Protein AF-A0A9Y3VWA9-F1 (afdb_monomer_lite)

Radius of gyration: 36.9 Å; chains: 1; bounding box: 122×85×79 Å

Sequence (576 aa):
MFHDHAAMKVSTDVSSPRLVLPAAQGRPSAGGLLQARFTSGLPQLSDSPRPLLPPSRPSPAGVEAPRSLQWAGPGPSPFTLPSRTPEPSFRTVGVRRLGGPVPLKESITHGKGGLLMDTGLFAVRSFRVGWGPGWTLAHCGSRLSSPTSKQFEHQELTAKTDFSFLPKPARSKPLTESPYKVVVEQVVGLEPPRGKTIEEEEDEESQAVLQRPLEICLKHSIVEVPDSSACPAVRPQPGVAALHEYAEWIAELKDRRGDTEPLLGYWAEVWTLCEALWGRLGPSDQEAEVLSEYEQQLERRRSFSAWLSHGASHRVEEEVALARKGRHVDAVFSYLTGNRISEACRLAQKEGDHRLSLLLSQAVGSQYCRDLLALQLADWHRMQTDCYLPEERLRIFALLAGKPVWQSTDSLVNVCAELDWKRCVAVHLWFMLPPTASVADALARYEAAFQGLCEAGKYACAPLPPYLEAEQPDLEEASKRPLYDLCFHLLKLYSDRHYGLQQLLEPLAVTWERLDYRLSWHLWGVLQALHYTHLSAPRQGLLHASYAAQLESAGLWHMAVFILLHIPEHAYVHRA

Structure (mmCIF, N/CA/C/O backbone):
data_AF-A0A9Y3VWA9-F1
#
_entry.id   AF-A0A9Y3VWA9-F1
#
loop_
_atom_site.group_PDB
_atom_site.id
_atom_site.type_symbol
_atom_site.label_atom_id
_atom_site.label_alt_id
_atom_site.label_comp_id
_atom_site.label_asym_id
_atom_site.label_entity_id
_atom_site.label_seq_id
_atom_site.pdbx_PDB_ins_code
_atom_site.Cartn_x
_atom_site.Cartn_y
_atom_site.Cartn_z
_atom_site.occupancy
_atom_site.B_iso_or_equiv
_atom_site.auth_seq_id
_atom_site.auth_comp_id
_atom_site.auth_asym_id
_atom_site.auth_atom_id
_atom_site.pdbx_PDB_model_num
ATOM 1 N N . MET A 1 1 ? -27.238 43.644 18.264 1.00 34.62 1 MET A N 1
ATOM 2 C CA . MET A 1 1 ? -27.162 45.122 18.219 1.00 34.62 1 MET A CA 1
ATOM 3 C C . MET A 1 1 ? -25.969 45.502 17.350 1.00 34.62 1 MET A C 1
ATOM 5 O O . MET A 1 1 ? -25.067 44.685 17.232 1.00 34.62 1 MET A O 1
ATOM 9 N N . PHE A 1 2 ? -26.019 46.683 16.733 1.00 33.12 2 PHE A N 1
ATOM 10 C CA . PHE A 1 2 ? -24.980 47.344 15.917 1.00 33.12 2 PHE A CA 1
ATOM 11 C C . PHE A 1 2 ? -23.575 47.379 16.596 1.00 33.12 2 PHE A C 1
ATOM 13 O O . PHE A 1 2 ? -23.521 47.220 17.812 1.00 33.12 2 PHE A O 1
ATOM 20 N N . HIS A 1 3 ? -22.423 47.600 15.932 1.00 32.84 3 HIS A N 1
ATOM 21 C CA . HIS A 1 3 ? -22.142 48.193 14.605 1.00 32.84 3 HIS A CA 1
ATOM 22 C C . HIS A 1 3 ? -20.773 47.755 14.002 1.00 32.84 3 HIS A C 1
ATOM 24 O O . HIS A 1 3 ? -20.035 46.993 14.619 1.00 32.84 3 HIS A O 1
ATOM 30 N N . ASP A 1 4 ? -20.461 48.279 12.807 1.00 32.22 4 ASP A N 1
ATOM 31 C CA . ASP A 1 4 ? -19.327 47.967 11.913 1.00 32.22 4 ASP A CA 1
ATOM 32 C C . ASP A 1 4 ? -18.000 48.734 12.151 1.00 32.22 4 ASP A C 1
ATOM 34 O O . ASP A 1 4 ? -17.932 49.691 12.920 1.00 32.22 4 ASP A O 1
ATOM 38 N N . HIS A 1 5 ? -17.010 48.372 11.313 1.00 33.34 5 HIS A N 1
ATOM 39 C CA . HIS A 1 5 ? -15.774 49.087 10.932 1.00 33.34 5 HIS A CA 1
ATOM 40 C C . HIS A 1 5 ? -14.547 48.930 11.866 1.00 33.34 5 HIS A C 1
ATOM 42 O O . HIS A 1 5 ? -14.674 48.750 13.068 1.00 33.34 5 HIS A O 1
ATOM 48 N N . ALA A 1 6 ? -13.301 48.952 11.361 1.00 28.30 6 ALA A N 1
ATOM 49 C CA . ALA A 1 6 ? -12.827 49.475 10.071 1.00 28.30 6 ALA A CA 1
ATOM 50 C C . ALA A 1 6 ? -11.731 48.624 9.393 1.00 28.30 6 ALA A C 1
ATOM 52 O O . ALA A 1 6 ? -10.989 47.893 10.042 1.00 28.30 6 ALA A O 1
ATOM 53 N N . ALA A 1 7 ? -11.584 48.807 8.077 1.00 28.28 7 ALA A N 1
ATOM 54 C CA . ALA A 1 7 ? -10.409 48.386 7.316 1.00 28.28 7 ALA A CA 1
ATOM 55 C C . ALA A 1 7 ? -9.410 49.549 7.183 1.00 28.28 7 ALA A C 1
ATOM 57 O O . ALA A 1 7 ? -9.818 50.701 7.036 1.00 28.28 7 ALA A O 1
ATOM 58 N N . MET A 1 8 ? -8.109 49.251 7.143 1.00 26.16 8 MET A N 1
ATOM 59 C CA . MET A 1 8 ? -7.075 50.212 6.743 1.00 26.16 8 MET A CA 1
ATOM 60 C C . MET A 1 8 ? -6.001 49.523 5.891 1.00 26.16 8 MET A C 1
ATOM 62 O O . MET A 1 8 ? -5.825 48.307 5.960 1.00 26.16 8 MET A O 1
ATOM 66 N N . LYS A 1 9 ? -5.347 50.288 5.011 1.00 26.69 9 LYS A N 1
ATOM 67 C CA . LYS A 1 9 ? -4.629 49.785 3.829 1.00 26.69 9 LYS A CA 1
ATOM 68 C C . LYS A 1 9 ? -3.205 50.358 3.765 1.00 26.69 9 LYS A C 1
ATOM 70 O O . LYS A 1 9 ? -3.034 51.537 4.038 1.00 26.69 9 LYS A O 1
ATOM 75 N N . VAL A 1 10 ? -2.275 49.550 3.240 1.00 25.45 10 VAL A N 1
ATOM 76 C CA . VAL A 1 10 ? -0.993 49.941 2.603 1.00 25.45 10 VAL A CA 1
ATOM 77 C C . VAL A 1 10 ? 0.113 50.531 3.499 1.00 25.45 10 VAL A C 1
ATOM 79 O O . VAL A 1 10 ? 0.019 51.659 3.964 1.00 25.45 10 VAL A O 1
ATOM 82 N N . SER A 1 11 ? 1.254 49.832 3.561 1.00 24.91 11 SER A N 1
ATOM 83 C CA . SER A 1 11 ? 2.541 50.394 3.106 1.00 24.91 11 SER A CA 1
ATOM 84 C C . SER A 1 11 ? 3.565 49.287 2.828 1.00 24.91 11 SER A C 1
ATOM 86 O O . SER A 1 11 ? 3.708 48.351 3.611 1.00 24.91 11 SER A O 1
ATOM 88 N N . THR A 1 12 ? 4.274 49.404 1.710 1.00 25.14 12 THR A N 1
ATOM 89 C CA . THR A 1 12 ? 5.481 48.639 1.379 1.00 25.14 12 THR A CA 1
ATOM 90 C C . THR A 1 12 ? 6.711 49.376 1.895 1.00 25.14 12 THR A C 1
ATOM 92 O O . THR A 1 12 ? 6.840 50.553 1.571 1.00 25.14 12 THR A O 1
ATOM 95 N N . ASP A 1 13 ? 7.661 48.698 2.548 1.00 24.33 13 ASP A N 1
ATOM 96 C CA . ASP A 1 13 ? 9.076 48.993 2.277 1.00 24.33 13 ASP A CA 1
ATOM 97 C C . ASP A 1 13 ? 10.046 47.857 2.652 1.00 24.33 13 ASP A C 1
ATOM 99 O O . ASP A 1 13 ? 9.724 46.936 3.404 1.00 24.33 13 ASP A O 1
ATOM 103 N N . VAL A 1 14 ? 11.240 47.929 2.067 1.00 25.67 14 VAL A N 1
ATOM 104 C CA . VAL A 1 14 ? 12.332 46.949 2.114 1.00 25.67 14 VAL A CA 1
ATOM 105 C C . VAL A 1 14 ? 13.269 47.214 3.299 1.00 25.67 14 VAL A C 1
ATOM 107 O O . VAL A 1 14 ? 13.649 48.361 3.508 1.00 25.67 14 VAL A O 1
ATOM 110 N N . SER A 1 15 ? 13.754 46.168 3.995 1.00 25.08 15 SER A N 1
ATOM 111 C CA . SER A 1 15 ? 15.142 46.087 4.524 1.00 25.08 15 SER A CA 1
ATOM 112 C C . SER A 1 15 ? 15.456 44.781 5.269 1.00 25.08 15 SER A C 1
ATOM 114 O O . SER A 1 15 ? 14.723 44.362 6.160 1.00 25.08 15 SER A O 1
ATOM 116 N N . SER A 1 16 ? 16.605 44.169 4.963 1.00 26.25 16 SER A N 1
ATOM 117 C CA . SER A 1 16 ? 17.166 43.022 5.699 1.00 26.25 16 SER A CA 1
ATOM 118 C C . SER A 1 16 ? 18.069 43.474 6.861 1.00 26.25 16 SER A C 1
ATOM 120 O O . SER A 1 16 ? 18.877 44.383 6.660 1.00 26.25 16 SER A O 1
ATOM 122 N N . PRO A 1 17 ? 18.069 42.801 8.028 1.00 27.58 17 PRO A N 1
ATOM 123 C CA . PRO A 1 17 ? 19.084 43.011 9.055 1.00 27.58 17 PRO A CA 1
ATOM 124 C C . PRO A 1 17 ? 20.249 42.013 8.923 1.00 27.58 17 PRO A C 1
ATOM 126 O O . PRO A 1 17 ? 20.073 40.798 9.003 1.00 27.58 17 PRO A O 1
ATOM 129 N N . ARG A 1 18 ? 21.475 42.533 8.785 1.00 23.66 18 ARG A N 1
ATOM 130 C CA . ARG A 1 18 ? 22.708 41.777 9.072 1.00 23.66 18 ARG A CA 1
ATOM 131 C C . ARG A 1 18 ? 22.900 41.707 10.588 1.00 23.66 18 ARG A C 1
ATOM 133 O O . ARG A 1 18 ? 22.859 42.747 11.239 1.00 23.66 18 ARG A O 1
ATOM 140 N N . LEU A 1 19 ? 23.197 40.528 11.132 1.00 26.59 19 LEU A N 1
ATOM 141 C CA . LEU A 1 19 ? 23.638 40.377 12.522 1.00 26.59 19 LEU A CA 1
ATOM 142 C C . LEU A 1 19 ? 25.164 40.247 12.590 1.00 26.59 19 LEU A C 1
ATOM 144 O O . LEU A 1 19 ? 25.765 39.411 11.919 1.00 26.59 19 LEU A O 1
ATOM 148 N N . VAL A 1 20 ? 25.778 41.116 13.393 1.00 24.52 20 VAL A N 1
ATOM 149 C CA . VAL A 1 20 ? 27.226 41.196 13.628 1.00 24.52 20 VAL A CA 1
ATOM 150 C C . VAL A 1 20 ? 27.553 40.538 14.969 1.00 24.52 20 VAL A C 1
ATOM 152 O O . VAL A 1 20 ? 26.869 40.769 15.964 1.00 24.52 20 VAL A O 1
ATOM 155 N N . LEU A 1 21 ? 28.610 39.724 14.992 1.00 24.03 21 LEU A N 1
ATOM 156 C CA . LEU A 1 21 ? 29.125 39.059 16.192 1.00 24.03 21 LEU A CA 1
ATOM 157 C C . LEU A 1 21 ? 29.886 40.042 17.103 1.00 24.03 21 LEU A C 1
ATOM 159 O O . LEU A 1 21 ? 30.725 40.791 16.597 1.00 24.03 21 LEU A O 1
ATOM 163 N N . PRO A 1 22 ? 29.715 39.980 18.436 1.00 24.62 22 PRO A N 1
ATOM 164 C CA . PRO A 1 22 ? 30.672 40.531 19.385 1.00 24.62 22 PRO A CA 1
ATOM 165 C C . PRO A 1 22 ? 31.725 39.479 19.778 1.00 24.62 22 PRO A C 1
ATOM 167 O O . PRO A 1 22 ? 31.405 38.319 20.033 1.00 24.62 22 PRO A O 1
ATOM 170 N N . ALA A 1 23 ? 32.989 39.896 19.876 1.00 22.39 23 ALA A N 1
ATOM 171 C CA . ALA A 1 23 ? 34.096 39.061 20.336 1.00 22.39 23 ALA A CA 1
ATOM 172 C C . ALA A 1 23 ? 34.919 39.780 21.416 1.00 22.39 23 ALA A C 1
ATOM 174 O O . ALA A 1 23 ? 35.359 40.903 21.187 1.00 22.39 23 ALA A O 1
ATOM 175 N N . ALA A 1 24 ? 35.185 39.107 22.543 1.00 25.58 24 ALA A N 1
ATOM 176 C CA . ALA A 1 24 ? 36.355 39.317 23.411 1.00 25.58 24 ALA A CA 1
ATOM 177 C C . ALA A 1 24 ? 36.466 38.146 24.420 1.00 25.58 24 ALA A C 1
ATOM 179 O O . ALA A 1 24 ? 35.529 37.888 25.161 1.00 25.58 24 ALA A O 1
ATOM 180 N N . GLN A 1 25 ? 37.494 37.294 24.307 1.00 25.58 25 GLN A N 1
ATOM 181 C CA . GLN A 1 25 ? 38.676 37.231 25.199 1.00 25.58 25 GLN A CA 1
ATOM 182 C C . GLN A 1 25 ? 38.424 36.599 26.598 1.00 25.58 25 GLN A C 1
ATOM 184 O O . GLN A 1 25 ? 37.666 37.141 27.385 1.00 25.58 25 GLN A O 1
ATOM 189 N N . GLY A 1 26 ? 39.093 35.506 27.005 1.00 23.95 26 GLY A N 1
ATOM 190 C CA . GLY A 1 26 ? 39.967 34.604 26.238 1.00 23.95 26 GLY A CA 1
ATOM 191 C C . GLY A 1 26 ? 40.875 33.680 27.079 1.00 23.95 26 GLY A C 1
ATOM 192 O O . GLY A 1 26 ? 40.828 33.683 28.303 1.00 23.95 26 GLY A O 1
ATOM 193 N N . ARG A 1 27 ? 41.788 33.005 26.356 1.00 25.78 27 ARG A N 1
ATOM 194 C CA . ARG A 1 27 ? 42.985 32.231 26.780 1.00 25.78 27 ARG A CA 1
ATOM 195 C C . ARG A 1 27 ? 42.825 30.754 27.225 1.00 25.78 27 ARG A C 1
ATOM 197 O O . ARG A 1 27 ? 41.743 30.360 27.639 1.00 25.78 27 ARG A O 1
ATOM 204 N N . PRO A 1 28 ? 43.867 29.910 26.993 1.00 34.16 28 PRO A N 1
ATOM 205 C CA . PRO A 1 28 ? 43.633 28.563 26.450 1.00 34.16 28 PRO A CA 1
ATOM 206 C C . PRO A 1 28 ? 44.409 27.410 27.130 1.00 34.16 28 PRO A C 1
ATOM 208 O O . PRO A 1 28 ? 45.320 27.626 27.924 1.00 34.16 28 PRO A O 1
ATOM 211 N N . SER A 1 29 ? 44.128 26.176 26.700 1.00 26.73 29 SER A N 1
ATOM 212 C CA . SER A 1 29 ? 45.038 25.022 26.802 1.00 26.73 29 SER A CA 1
ATOM 213 C C . SER A 1 29 ? 44.899 24.144 25.548 1.00 26.73 29 SER A C 1
ATOM 215 O O . SER A 1 29 ? 43.872 24.218 24.872 1.00 26.73 29 SER A O 1
ATOM 217 N N . ALA A 1 30 ? 45.934 23.381 25.181 1.00 26.59 30 ALA A N 1
ATOM 218 C CA . ALA A 1 30 ? 46.075 22.794 23.843 1.00 26.59 30 ALA A CA 1
ATOM 219 C C . ALA A 1 30 ? 46.581 21.339 23.835 1.00 26.59 30 ALA A C 1
ATOM 221 O O . ALA A 1 30 ? 47.379 20.941 24.679 1.00 26.59 30 ALA A O 1
ATOM 222 N N . GLY A 1 31 ? 46.175 20.591 22.802 1.00 27.53 31 GLY A N 1
ATOM 223 C CA . GLY A 1 31 ? 46.685 19.263 22.437 1.00 27.53 31 GLY A CA 1
ATOM 224 C C . GLY A 1 31 ? 45.624 18.447 21.678 1.00 27.53 31 GLY A C 1
ATOM 225 O O . GLY A 1 31 ? 44.486 18.383 22.120 1.00 27.53 31 GLY A O 1
ATOM 226 N N . GLY A 1 32 ? 45.892 17.824 20.529 1.00 27.45 32 GLY A N 1
ATOM 227 C CA . GLY A 1 32 ? 47.083 17.896 19.680 1.00 27.45 32 GLY A CA 1
ATOM 228 C C . GLY A 1 32 ? 46.906 17.031 18.421 1.00 27.45 32 GLY A C 1
ATOM 229 O O . GLY A 1 32 ? 46.742 15.821 18.526 1.00 27.45 32 GLY A O 1
ATOM 230 N N . LEU A 1 33 ? 46.947 17.646 17.235 1.00 27.02 33 LEU A N 1
ATOM 231 C CA . LEU A 1 33 ? 46.979 16.969 15.929 1.00 27.02 33 LEU A CA 1
ATOM 232 C C . LEU A 1 33 ? 48.414 17.003 15.387 1.00 27.02 33 LEU A C 1
ATOM 234 O O . LEU A 1 33 ? 49.050 18.055 15.429 1.00 27.02 33 LEU A O 1
ATOM 238 N N . LEU A 1 34 ? 48.919 15.885 14.854 1.00 28.20 34 LEU A N 1
ATOM 239 C CA . LEU A 1 34 ? 50.282 15.799 14.315 1.00 28.20 34 LEU A CA 1
ATOM 240 C C . LEU A 1 34 ? 50.311 15.653 12.784 1.00 28.20 34 LEU A C 1
ATOM 242 O O . LEU A 1 34 ? 50.067 14.581 12.235 1.00 28.20 34 LEU A O 1
ATOM 246 N N . GLN A 1 35 ? 50.724 16.733 12.117 1.00 28.72 35 GLN A N 1
ATOM 247 C CA . GLN A 1 35 ? 51.382 16.724 10.806 1.00 28.72 35 GLN A CA 1
ATOM 248 C C . GLN A 1 35 ? 52.622 17.635 10.857 1.00 28.72 35 GLN A C 1
ATOM 250 O O . GLN A 1 35 ? 52.491 18.810 11.179 1.00 28.72 35 GLN A O 1
ATOM 255 N N . ALA A 1 36 ? 53.797 17.102 10.504 1.00 24.64 36 ALA A N 1
ATOM 256 C CA . ALA A 1 36 ? 55.050 17.790 10.117 1.00 24.64 36 ALA A CA 1
ATOM 257 C C . ALA A 1 36 ? 56.081 16.672 9.808 1.00 24.64 36 ALA A C 1
ATOM 259 O O . ALA A 1 36 ? 56.103 15.688 10.538 1.00 24.64 36 ALA A O 1
ATOM 260 N N . ARG A 1 37 ? 56.895 16.605 8.739 1.00 28.58 37 ARG A N 1
ATOM 261 C CA . ARG A 1 37 ? 57.695 17.580 7.956 1.00 28.58 37 ARG A CA 1
ATOM 262 C C . ARG A 1 37 ? 58.722 18.370 8.776 1.00 28.58 37 ARG A C 1
ATOM 264 O O . ARG A 1 37 ? 58.363 19.349 9.409 1.00 28.58 37 ARG A O 1
ATOM 271 N N . PHE A 1 38 ? 60.004 18.012 8.643 1.00 25.97 38 PHE A N 1
ATOM 272 C CA . PHE A 1 38 ? 61.148 18.820 9.092 1.00 25.97 38 PHE A CA 1
ATOM 273 C C . PHE A 1 38 ? 62.361 18.691 8.160 1.00 25.97 38 PHE A C 1
ATOM 275 O O . PHE A 1 38 ? 62.540 17.674 7.490 1.00 25.97 38 PHE A O 1
ATOM 282 N N . THR A 1 39 ? 63.201 19.730 8.154 1.00 25.73 39 THR A N 1
ATOM 283 C CA . THR A 1 39 ? 64.470 19.832 7.413 1.00 25.73 39 THR A CA 1
ATOM 284 C C . THR A 1 39 ? 65.522 20.610 8.216 1.00 25.73 39 THR A C 1
ATOM 286 O O . THR A 1 39 ? 65.172 21.572 8.893 1.00 25.73 39 THR A O 1
ATOM 289 N N . SER A 1 40 ? 66.803 20.285 7.982 1.00 28.22 40 SER A N 1
ATOM 290 C CA . SER A 1 40 ? 68.038 21.049 8.294 1.00 28.22 40 SER A CA 1
ATOM 291 C C . SER A 1 40 ? 68.607 21.042 9.732 1.00 28.22 40 SER A C 1
ATOM 293 O O . SER A 1 40 ? 67.871 21.142 10.707 1.00 28.22 40 SER A O 1
ATOM 295 N N . GLY A 1 41 ? 69.948 20.957 9.829 1.00 24.78 41 GLY A N 1
ATOM 296 C CA . GLY A 1 41 ? 70.747 21.104 11.062 1.00 24.78 41 GLY A CA 1
ATOM 297 C C . GLY A 1 41 ? 72.069 20.301 11.063 1.00 24.78 41 GLY A C 1
ATOM 298 O O . GLY A 1 41 ? 72.040 19.077 11.089 1.00 24.78 41 GLY A O 1
ATOM 299 N N . LEU A 1 42 ? 73.221 20.987 11.048 1.00 27.86 42 LEU A N 1
ATOM 300 C CA . LEU A 1 42 ? 74.611 20.482 11.235 1.00 27.86 42 LEU A CA 1
ATOM 301 C C . LEU A 1 42 ? 75.153 21.046 12.584 1.00 27.86 42 LEU A C 1
ATOM 303 O O . LEU A 1 42 ? 74.536 22.018 13.033 1.00 27.86 42 LEU A O 1
ATOM 307 N N . PRO A 1 43 ? 76.240 20.541 13.247 1.00 34.78 43 PRO A N 1
ATOM 308 C CA . PRO A 1 43 ? 77.605 20.480 12.667 1.00 34.78 43 PRO A CA 1
ATOM 309 C C . PRO A 1 43 ? 78.636 19.419 13.194 1.00 34.78 43 PRO A C 1
ATOM 311 O O . PRO A 1 43 ? 78.422 18.745 14.191 1.00 34.78 43 PRO A O 1
ATOM 314 N N . GLN A 1 44 ? 79.797 19.363 12.505 1.00 25.95 44 GLN A N 1
ATOM 315 C CA . GLN A 1 44 ? 81.196 19.135 12.979 1.00 25.95 44 GLN A CA 1
ATOM 316 C C . GLN A 1 44 ? 81.616 17.932 13.879 1.00 25.95 44 GLN A C 1
ATOM 318 O O . GLN A 1 44 ? 81.324 17.932 15.069 1.00 25.95 44 GLN A O 1
ATOM 323 N N . LEU A 1 45 ? 82.518 17.051 13.382 1.00 27.95 45 LEU A N 1
ATOM 324 C CA . LEU A 1 45 ? 83.982 17.003 13.698 1.00 27.95 45 LEU A CA 1
ATOM 325 C C . LEU A 1 45 ? 84.736 15.816 13.017 1.00 27.95 45 LEU A C 1
ATOM 327 O O . LEU A 1 45 ? 84.111 14.955 12.404 1.00 27.95 45 LEU A O 1
ATOM 331 N N . SER A 1 46 ? 86.080 15.844 13.079 1.00 25.58 46 SER A N 1
ATOM 332 C CA . SER A 1 46 ? 87.102 14.937 12.483 1.00 25.58 46 SER A CA 1
ATOM 333 C C . SER A 1 46 ? 87.035 13.463 12.984 1.00 25.58 46 SER A C 1
ATOM 335 O O . SER A 1 46 ? 86.304 13.187 13.927 1.00 25.58 46 SER A O 1
ATOM 337 N N . ASP A 1 47 ? 87.743 12.445 12.455 1.00 25.33 47 ASP A N 1
ATOM 338 C CA . ASP A 1 47 ? 89.082 12.424 11.821 1.00 25.33 47 ASP A CA 1
ATOM 339 C C . ASP A 1 47 ? 89.350 11.198 10.883 1.00 25.33 47 ASP A C 1
ATOM 341 O O . ASP A 1 47 ? 88.469 10.389 10.599 1.00 25.33 47 ASP A O 1
ATOM 345 N N . SER A 1 48 ? 90.584 11.117 10.373 1.00 26.28 48 SER A N 1
ATOM 346 C CA . SER A 1 48 ? 91.177 10.284 9.297 1.00 26.28 48 SER A CA 1
ATOM 347 C C . SER A 1 48 ? 91.601 8.852 9.749 1.00 26.28 48 SER A C 1
ATOM 349 O O . SER A 1 48 ? 91.396 8.541 10.921 1.00 26.28 48 SER A O 1
ATOM 351 N N . PRO A 1 49 ? 92.281 7.976 8.943 1.00 33.47 49 PRO A N 1
ATOM 352 C CA . PRO A 1 49 ? 92.608 7.978 7.499 1.00 33.47 49 PRO A CA 1
ATOM 353 C C . PRO A 1 49 ? 92.333 6.631 6.738 1.00 33.47 49 PRO A C 1
ATOM 355 O O . PRO A 1 49 ? 91.829 5.657 7.287 1.00 33.47 49 PRO A O 1
ATOM 358 N N . ARG A 1 50 ? 92.703 6.564 5.440 1.00 30.45 50 ARG A N 1
ATOM 359 C CA . ARG A 1 50 ? 92.665 5.365 4.548 1.00 30.45 50 ARG A CA 1
ATOM 360 C C . ARG A 1 50 ? 93.896 4.441 4.696 1.00 30.45 50 ARG A C 1
ATOM 362 O O . ARG A 1 50 ? 94.943 4.915 5.129 1.00 30.45 50 ARG A O 1
ATOM 369 N N . PRO A 1 51 ? 93.827 3.187 4.196 1.00 32.28 51 PRO A N 1
ATOM 370 C CA . PRO A 1 51 ? 94.679 2.775 3.048 1.00 32.28 51 PRO A CA 1
ATOM 371 C C . PRO A 1 51 ? 93.900 1.975 1.963 1.00 32.28 51 PRO A C 1
ATOM 373 O O . PRO A 1 51 ? 93.036 1.175 2.290 1.00 32.28 51 PRO A O 1
ATOM 376 N N . LEU A 1 52 ? 94.003 2.297 0.662 1.00 27.64 52 LEU A N 1
ATOM 377 C CA . LEU A 1 52 ? 94.920 1.776 -0.390 1.00 27.64 52 LEU A CA 1
ATOM 378 C C . LEU A 1 52 ? 94.252 0.752 -1.350 1.00 27.64 52 LEU A C 1
ATOM 380 O O . LEU A 1 52 ? 93.696 -0.253 -0.926 1.00 27.64 52 LEU A O 1
ATOM 384 N N . LEU A 1 53 ? 94.332 1.032 -2.661 1.00 35.09 53 LEU A N 1
ATOM 385 C CA . LEU A 1 53 ? 93.977 0.142 -3.792 1.00 35.09 53 LEU A CA 1
ATOM 386 C C . LEU A 1 53 ? 95.202 -0.705 -4.209 1.00 35.09 53 LEU A C 1
ATOM 388 O O . LEU A 1 53 ? 96.316 -0.359 -3.810 1.00 35.09 53 LEU A O 1
ATOM 392 N N . PRO A 1 54 ? 95.040 -1.771 -5.027 1.00 38.97 54 PRO A N 1
ATOM 393 C CA . PRO A 1 54 ? 95.377 -1.644 -6.463 1.00 38.97 54 PRO A CA 1
ATOM 394 C C . PRO A 1 54 ? 94.401 -2.482 -7.372 1.00 38.97 54 PRO A C 1
ATOM 396 O O . PRO A 1 54 ? 93.252 -2.641 -6.962 1.00 38.97 54 PRO A O 1
ATOM 399 N N . PRO A 1 55 ? 94.676 -2.865 -8.650 1.00 41.91 55 PRO A N 1
ATOM 400 C CA . PRO A 1 55 ? 93.994 -2.163 -9.747 1.00 41.91 55 PRO A CA 1
ATOM 401 C C . PRO A 1 55 ? 93.378 -3.023 -10.892 1.00 41.91 55 PRO A C 1
ATOM 403 O O . PRO A 1 55 ? 93.661 -4.202 -11.062 1.00 41.91 55 PRO A O 1
ATOM 406 N N . SER A 1 56 ? 92.556 -2.343 -11.706 1.00 29.84 56 SER A N 1
ATOM 407 C CA . SER A 1 56 ? 92.294 -2.510 -13.158 1.00 29.84 56 SER A CA 1
ATOM 408 C C . SER A 1 56 ? 92.113 -3.890 -13.840 1.00 29.84 56 SER A C 1
ATOM 410 O O . SER A 1 56 ? 93.036 -4.687 -13.976 1.00 29.84 56 SER A O 1
ATOM 412 N N . ARG A 1 57 ? 90.999 -4.012 -14.588 1.00 30.05 57 ARG A N 1
ATOM 413 C CA . ARG A 1 57 ? 90.997 -4.508 -15.986 1.00 30.05 57 ARG A CA 1
ATOM 414 C C . ARG A 1 57 ? 89.888 -3.821 -16.825 1.00 30.05 57 ARG A C 1
ATOM 416 O O . ARG A 1 57 ? 88.956 -3.294 -16.223 1.00 30.05 57 ARG A O 1
ATOM 423 N N . PRO A 1 58 ? 90.020 -3.729 -18.168 1.00 32.97 58 PRO A N 1
ATOM 424 C CA . PRO A 1 58 ? 89.337 -2.706 -18.971 1.00 32.97 58 PRO A CA 1
ATOM 425 C C . PRO A 1 58 ? 88.063 -3.169 -19.701 1.00 32.97 58 PRO A C 1
ATOM 427 O O . PRO A 1 58 ? 87.872 -4.355 -19.967 1.00 32.97 58 PRO A O 1
ATOM 430 N N . SER A 1 59 ? 87.255 -2.190 -20.116 1.00 33.41 59 SER A N 1
ATOM 431 C CA . SER A 1 59 ? 86.203 -2.327 -21.136 1.00 33.41 59 SER A CA 1
ATOM 432 C C . SER A 1 59 ? 86.782 -2.389 -22.562 1.00 33.41 59 SER A C 1
ATOM 434 O O . SER A 1 59 ? 87.835 -1.796 -22.806 1.00 33.41 59 SER A O 1
ATOM 436 N N . PRO A 1 60 ? 86.071 -2.984 -23.536 1.00 35.91 60 PRO A N 1
ATOM 437 C CA . PRO A 1 60 ? 86.228 -2.673 -24.956 1.00 35.91 60 PRO A CA 1
ATOM 438 C C . PRO A 1 60 ? 85.307 -1.510 -25.384 1.00 35.91 60 PRO A C 1
ATOM 440 O O . PRO A 1 60 ? 84.280 -1.253 -24.756 1.00 35.91 60 PRO A O 1
ATOM 443 N N . ALA A 1 61 ? 85.672 -0.820 -26.468 1.00 28.14 61 ALA A N 1
ATOM 444 C CA . ALA A 1 61 ? 84.947 0.318 -27.043 1.00 28.14 61 ALA A CA 1
ATOM 445 C C . ALA A 1 61 ? 84.697 0.132 -28.556 1.00 28.14 61 ALA A C 1
ATOM 447 O O . ALA A 1 61 ? 85.344 -0.702 -29.188 1.00 28.14 61 ALA A O 1
ATOM 448 N N . GLY A 1 62 ? 83.814 0.961 -29.129 1.00 29.20 62 GLY A N 1
ATOM 449 C CA . GLY A 1 62 ? 83.508 1.045 -30.569 1.00 29.20 62 GLY A CA 1
ATOM 450 C C . GLY A 1 62 ? 82.104 0.519 -30.914 1.00 29.20 62 GLY A C 1
ATOM 451 O O . GLY A 1 62 ? 81.665 -0.461 -30.327 1.00 29.20 62 GLY A O 1
ATOM 452 N N . VAL A 1 63 ? 81.339 1.120 -31.835 1.00 30.39 63 VAL A N 1
ATOM 453 C CA . VAL A 1 63 ? 81.720 1.982 -32.979 1.00 30.39 63 VAL A CA 1
ATOM 454 C C . VAL A 1 63 ? 80.638 3.064 -33.263 1.00 30.39 63 VAL A C 1
ATOM 456 O O . VAL A 1 63 ? 79.454 2.817 -33.051 1.00 30.39 63 VAL A O 1
ATOM 459 N N . GLU A 1 64 ? 81.049 4.264 -33.711 1.00 27.52 64 GLU A N 1
ATOM 460 C CA . GLU A 1 64 ? 80.194 5.382 -34.207 1.00 27.52 64 GLU A CA 1
ATOM 461 C C . GLU A 1 64 ? 79.726 5.115 -35.672 1.00 27.52 64 GLU A C 1
ATOM 463 O O . GLU A 1 64 ? 80.149 4.132 -36.262 1.00 27.52 64 GLU A O 1
ATOM 468 N N . ALA A 1 65 ? 78.887 5.859 -36.408 1.00 31.08 65 ALA A N 1
ATOM 469 C CA . ALA A 1 65 ? 78.525 7.286 -36.514 1.00 31.08 65 ALA A CA 1
ATOM 470 C C . ALA A 1 65 ? 77.242 7.381 -37.430 1.00 31.08 65 ALA A C 1
ATOM 472 O O . ALA A 1 65 ? 76.658 6.320 -37.665 1.00 31.08 65 ALA A O 1
ATOM 473 N N . PRO A 1 66 ? 76.783 8.522 -38.028 1.00 34.47 66 PRO A N 1
ATOM 474 C CA . PRO A 1 66 ? 77.304 9.897 -38.027 1.00 34.47 66 PRO A CA 1
ATOM 475 C C . PRO A 1 66 ? 76.258 11.033 -37.812 1.00 34.47 66 PRO A C 1
ATOM 477 O O . PRO A 1 66 ? 75.101 10.819 -37.462 1.00 34.47 66 PRO A O 1
ATOM 480 N N . ARG A 1 67 ? 76.724 12.274 -38.022 1.00 27.84 67 ARG A N 1
ATOM 481 C CA . ARG A 1 67 ? 76.059 13.594 -37.892 1.00 27.84 67 ARG A CA 1
ATOM 482 C C . ARG A 1 67 ? 76.037 14.265 -39.291 1.00 27.84 67 ARG A C 1
ATOM 484 O O . ARG A 1 67 ? 76.825 13.841 -40.129 1.00 27.84 67 ARG A O 1
ATOM 491 N N . SER A 1 68 ? 75.286 15.314 -39.655 1.00 29.50 68 SER A N 1
ATOM 492 C CA . SER A 1 68 ? 74.235 16.183 -39.060 1.00 29.50 68 SER A CA 1
ATOM 493 C C . SER A 1 68 ? 73.708 17.134 -40.172 1.00 29.50 68 SER A C 1
ATOM 495 O O . SER A 1 68 ? 74.250 17.069 -41.270 1.00 29.50 68 SER A O 1
ATOM 497 N N . LEU A 1 69 ? 72.730 18.022 -39.884 1.00 28.59 69 LEU A N 1
ATOM 498 C CA . LEU A 1 69 ? 72.577 19.458 -40.301 1.00 28.59 69 LEU A CA 1
ATOM 499 C C . LEU A 1 69 ? 71.060 19.814 -40.292 1.00 28.59 69 LEU A C 1
ATOM 501 O O . LEU A 1 69 ? 70.313 19.190 -41.031 1.00 28.59 69 LEU A O 1
ATOM 505 N N . GLN A 1 70 ? 70.456 20.592 -39.374 1.00 31.33 70 GLN A N 1
ATOM 506 C CA . GLN A 1 70 ? 70.613 21.997 -38.906 1.00 31.33 70 GLN A CA 1
ATOM 507 C C . GLN A 1 70 ? 70.072 23.111 -39.829 1.00 31.33 70 GLN A C 1
ATOM 509 O O . GLN A 1 70 ? 70.620 23.284 -40.905 1.00 31.33 70 GLN A O 1
ATOM 514 N N . TRP A 1 71 ? 69.096 23.892 -39.313 1.00 27.98 71 TRP A N 1
ATOM 515 C CA . TRP A 1 71 ? 68.790 25.350 -39.456 1.00 27.98 71 TRP A CA 1
ATOM 516 C C . TRP A 1 71 ? 67.612 25.639 -38.467 1.00 27.98 71 TRP A C 1
ATOM 518 O O . TRP A 1 71 ? 66.546 25.067 -38.654 1.00 27.98 71 TRP A O 1
ATOM 528 N N . ALA A 1 72 ? 67.762 26.193 -37.247 1.00 28.14 72 ALA A N 1
ATOM 529 C CA . ALA A 1 72 ? 68.004 27.595 -36.818 1.00 28.14 72 ALA A CA 1
ATOM 530 C C . ALA A 1 72 ? 66.884 28.587 -37.234 1.00 28.14 72 ALA A C 1
ATOM 532 O O . ALA A 1 72 ? 66.653 28.725 -38.428 1.00 28.14 72 ALA A O 1
ATOM 533 N N . GLY A 1 73 ? 66.163 29.335 -36.373 1.00 28.61 73 GLY A N 1
ATOM 534 C CA . GLY A 1 73 ? 66.089 29.532 -34.897 1.00 28.61 73 GLY A CA 1
ATOM 535 C C . GLY A 1 73 ? 64.775 30.308 -34.567 1.00 28.61 73 GLY A C 1
ATOM 536 O O . GLY A 1 73 ? 63.851 30.173 -35.368 1.00 28.61 73 GLY A O 1
ATOM 537 N N . PRO A 1 74 ? 64.627 31.162 -33.519 1.00 38.94 74 PRO A N 1
ATOM 538 C CA . PRO A 1 74 ? 65.423 31.400 -32.304 1.00 38.94 74 PRO A CA 1
ATOM 539 C C . PRO A 1 74 ? 64.680 30.964 -31.007 1.00 38.94 74 PRO A C 1
ATOM 541 O O . PRO A 1 74 ? 63.505 30.610 -31.044 1.00 38.94 74 PRO A O 1
ATOM 544 N N . GLY A 1 75 ? 65.325 31.037 -29.835 1.00 32.34 75 GLY A N 1
ATOM 545 C CA . GLY A 1 75 ? 64.678 30.741 -28.543 1.00 32.34 75 GLY A CA 1
ATOM 546 C C . GLY A 1 75 ? 65.236 31.552 -27.362 1.00 32.34 75 GLY A C 1
ATOM 547 O O . GLY A 1 75 ? 66.260 32.219 -27.522 1.00 32.34 75 GLY A O 1
ATOM 548 N N . PRO A 1 76 ? 64.588 31.508 -26.181 1.00 35.94 76 PRO A N 1
ATOM 549 C CA . PRO A 1 76 ? 65.120 32.067 -24.940 1.00 35.94 76 PRO A CA 1
ATOM 550 C C . PRO A 1 76 ? 66.090 31.096 -24.239 1.00 35.94 76 PRO A C 1
ATOM 552 O O . PRO A 1 76 ? 66.034 29.879 -24.417 1.00 35.94 76 PRO A O 1
ATOM 555 N N . SER A 1 77 ? 66.997 31.651 -23.437 1.00 40.38 77 SER A N 1
ATOM 556 C CA . SER A 1 77 ? 68.118 30.952 -22.798 1.00 40.38 77 SER A CA 1
ATOM 557 C C . SER A 1 77 ? 67.714 30.004 -21.651 1.00 40.38 77 SER A C 1
ATOM 559 O O . SER A 1 77 ? 66.849 30.345 -20.842 1.00 40.38 77 SER A O 1
ATOM 561 N N . PRO A 1 78 ? 68.385 28.844 -21.494 1.00 38.91 78 PRO A N 1
ATOM 562 C CA . PRO A 1 78 ? 68.222 28.000 -20.317 1.00 38.91 78 PRO A CA 1
ATOM 563 C C . PRO A 1 78 ? 69.051 28.539 -19.141 1.00 38.91 78 PRO A C 1
ATOM 565 O O . PRO A 1 78 ? 70.274 28.651 -19.227 1.00 38.91 78 PRO A O 1
ATOM 568 N N . PHE A 1 79 ? 68.400 28.817 -18.011 1.00 33.16 79 PHE A N 1
ATOM 569 C CA . PHE A 1 79 ? 69.102 29.043 -16.746 1.00 33.16 79 PHE A CA 1
ATOM 570 C C . PHE A 1 79 ? 69.691 27.724 -16.231 1.00 33.16 79 PHE A C 1
ATOM 572 O O . PHE A 1 79 ? 68.973 26.750 -16.003 1.00 33.16 79 PHE A O 1
ATOM 579 N N . THR A 1 80 ? 71.006 27.692 -16.023 1.00 37.94 80 THR A N 1
ATOM 580 C CA . THR A 1 80 ? 71.716 26.538 -15.463 1.00 37.94 80 THR A CA 1
ATOM 581 C C . THR A 1 80 ? 71.465 26.420 -13.961 1.00 37.94 80 THR A C 1
ATOM 583 O O . THR A 1 80 ? 71.972 27.229 -13.182 1.00 37.94 80 THR A O 1
ATOM 586 N N . LEU A 1 81 ? 70.728 25.389 -13.540 1.00 34.22 81 LEU A N 1
ATOM 587 C CA . LEU A 1 81 ? 70.665 24.995 -12.130 1.00 34.22 81 LEU A CA 1
ATOM 588 C C . LEU A 1 81 ? 72.040 24.442 -11.690 1.00 34.22 81 LEU A C 1
ATOM 590 O O . LEU A 1 81 ? 72.612 23.633 -12.428 1.00 34.22 81 LEU A O 1
ATOM 594 N N . PRO A 1 82 ? 72.582 24.818 -10.516 1.00 37.53 82 PRO A N 1
ATOM 595 C CA . PRO A 1 82 ? 73.807 24.213 -10.000 1.00 37.53 82 PRO A CA 1
ATOM 596 C C . PRO A 1 82 ? 73.607 22.723 -9.686 1.00 37.53 82 PRO A C 1
ATOM 598 O O . PRO A 1 82 ? 72.503 22.274 -9.366 1.00 37.53 82 PRO A O 1
ATOM 601 N N . SER A 1 83 ? 74.688 21.946 -9.762 1.00 40.59 83 SER A N 1
ATOM 602 C CA . SER A 1 83 ? 74.666 20.511 -9.475 1.00 40.59 83 SER A CA 1
ATOM 603 C C . SER A 1 83 ? 74.253 20.234 -8.025 1.00 40.59 83 SER A C 1
ATOM 605 O O . SER A 1 83 ? 74.815 20.780 -7.076 1.00 40.59 83 SER A O 1
ATOM 607 N N . ARG A 1 84 ? 73.260 19.352 -7.854 1.00 36.66 84 ARG A N 1
ATOM 608 C CA . ARG A 1 84 ? 72.765 18.918 -6.541 1.00 36.66 84 ARG A CA 1
ATOM 609 C C . ARG A 1 84 ? 73.899 18.237 -5.771 1.00 36.66 84 ARG A C 1
ATOM 611 O O . ARG A 1 84 ? 74.479 17.265 -6.255 1.00 36.66 84 ARG A O 1
ATOM 618 N N . THR A 1 85 ? 74.198 18.734 -4.574 1.00 39.16 85 THR A N 1
ATOM 619 C CA . THR A 1 85 ? 75.091 18.057 -3.628 1.00 39.16 85 THR A CA 1
ATOM 620 C C . THR A 1 85 ? 74.548 16.659 -3.307 1.00 39.16 85 THR A C 1
ATOM 622 O O . THR A 1 85 ? 73.328 16.488 -3.221 1.00 39.16 85 THR A O 1
ATOM 625 N N . PRO A 1 86 ? 75.409 15.637 -3.149 1.00 42.50 86 PRO A N 1
ATOM 626 C CA . PRO A 1 86 ? 74.945 14.289 -2.848 1.00 42.50 86 PRO A CA 1
ATOM 627 C C . PRO A 1 86 ? 74.272 14.262 -1.471 1.00 42.50 86 PRO A C 1
ATOM 629 O O . PRO A 1 86 ? 74.898 14.558 -0.453 1.00 42.50 86 PRO A O 1
ATOM 632 N N . GLU A 1 87 ? 72.989 13.905 -1.447 1.00 38.66 87 GLU A N 1
ATOM 633 C CA . GLU A 1 87 ? 72.257 13.662 -0.204 1.00 38.66 87 GLU A CA 1
ATOM 634 C C . GLU A 1 87 ? 72.870 12.474 0.553 1.00 38.66 87 GLU A C 1
ATOM 636 O O . GLU A 1 87 ? 73.316 11.507 -0.078 1.00 38.66 87 GLU A O 1
ATOM 641 N N . PRO A 1 88 ? 72.885 12.499 1.900 1.00 42.28 88 PRO A N 1
ATOM 642 C CA . PRO A 1 88 ? 73.287 11.334 2.671 1.00 42.28 88 PRO A CA 1
ATOM 643 C C . PRO A 1 88 ? 72.349 10.171 2.344 1.00 42.28 88 PRO A C 1
ATOM 645 O O . PRO A 1 88 ? 71.126 10.328 2.311 1.00 42.28 88 PRO A O 1
ATOM 648 N N . SER A 1 89 ? 72.916 8.986 2.114 1.00 37.97 89 SER A N 1
ATOM 649 C CA . SER A 1 89 ? 72.136 7.794 1.795 1.00 37.97 89 SER A CA 1
ATOM 650 C C . SER A 1 89 ? 71.300 7.371 3.004 1.00 37.97 89 SER A C 1
ATOM 652 O O . SER A 1 89 ? 71.762 6.604 3.856 1.00 37.97 89 SER A O 1
ATOM 654 N N . PHE A 1 90 ? 70.053 7.835 3.071 1.00 35.56 90 PHE A N 1
ATOM 655 C CA . PHE A 1 90 ? 69.054 7.230 3.936 1.00 35.56 90 PHE A CA 1
ATOM 656 C C . PHE A 1 90 ? 68.985 5.744 3.587 1.00 35.56 90 PHE A C 1
ATOM 658 O O . PHE A 1 90 ? 68.636 5.376 2.464 1.00 35.56 90 PHE A O 1
ATOM 665 N N . ARG A 1 91 ? 69.317 4.874 4.547 1.00 40.69 91 ARG A N 1
ATOM 666 C CA . ARG A 1 91 ? 68.985 3.453 4.442 1.00 40.69 91 ARG A CA 1
ATOM 667 C C . ARG A 1 91 ? 67.470 3.333 4.534 1.00 40.69 91 ARG A C 1
ATOM 669 O O . ARG A 1 91 ? 66.927 3.069 5.603 1.00 40.69 91 ARG A O 1
ATOM 676 N N . THR A 1 92 ? 66.788 3.493 3.403 1.00 39.78 92 THR A N 1
ATOM 677 C CA . THR A 1 92 ? 65.477 2.885 3.223 1.00 39.78 92 THR A CA 1
ATOM 678 C C . THR A 1 92 ? 65.662 1.412 3.561 1.00 39.78 92 THR A C 1
ATOM 680 O O . THR A 1 92 ? 66.419 0.713 2.882 1.00 39.78 92 THR A O 1
ATOM 683 N N . VAL A 1 93 ? 65.015 0.941 4.629 1.00 38.97 93 VAL A N 1
ATOM 684 C CA . VAL A 1 93 ? 64.856 -0.495 4.856 1.00 38.97 93 VAL A CA 1
ATOM 685 C C . VAL A 1 93 ? 63.963 -0.962 3.721 1.00 38.97 93 VAL A C 1
ATOM 687 O O . VAL A 1 93 ? 62.741 -0.854 3.785 1.00 38.97 93 VAL A O 1
ATOM 690 N N . GLY A 1 94 ? 64.598 -1.344 2.615 1.00 38.62 94 GLY A N 1
ATOM 691 C CA . GLY A 1 94 ? 63.893 -1.748 1.419 1.00 38.62 94 GLY A CA 1
ATOM 692 C C . GLY A 1 94 ? 62.979 -2.896 1.795 1.00 38.62 94 GLY A C 1
ATOM 693 O O . GLY A 1 94 ? 63.454 -3.910 2.312 1.00 38.62 94 GLY A O 1
ATOM 694 N N . VAL A 1 95 ? 61.682 -2.740 1.521 1.00 42.25 95 VAL A N 1
ATOM 695 C CA . VAL A 1 95 ? 60.767 -3.877 1.464 1.00 42.25 95 VAL A CA 1
ATOM 696 C C . VAL A 1 95 ? 61.449 -4.890 0.557 1.00 42.25 95 VAL A C 1
ATOM 698 O O . VAL A 1 95 ? 61.606 -4.638 -0.642 1.00 42.25 95 VAL A O 1
ATOM 701 N N . ARG A 1 96 ? 61.926 -6.001 1.135 1.00 42.03 96 ARG A N 1
ATOM 702 C CA . ARG A 1 96 ? 62.445 -7.118 0.351 1.00 42.03 96 ARG A CA 1
ATOM 703 C C . ARG A 1 96 ? 61.306 -7.501 -0.577 1.00 42.03 96 ARG A C 1
ATOM 705 O O . ARG A 1 96 ? 60.315 -8.066 -0.124 1.00 42.03 96 ARG A O 1
ATOM 712 N N . ARG A 1 97 ? 61.441 -7.187 -1.869 1.00 45.84 97 ARG A N 1
ATOM 713 C CA . ARG A 1 97 ? 60.608 -7.801 -2.896 1.00 45.84 97 ARG A CA 1
ATOM 714 C C . ARG A 1 97 ? 60.944 -9.283 -2.845 1.00 45.84 97 ARG A C 1
ATOM 716 O O . ARG A 1 97 ? 61.949 -9.705 -3.413 1.00 45.84 97 ARG A O 1
ATOM 723 N N . LEU A 1 98 ? 60.152 -10.044 -2.093 1.00 47.81 98 LEU A N 1
ATOM 724 C CA . LEU A 1 98 ? 60.161 -11.495 -2.157 1.00 47.81 98 LEU A CA 1
ATOM 725 C C . LEU A 1 98 ? 59.854 -11.831 -3.616 1.00 47.81 98 LEU A C 1
ATOM 727 O O . LEU A 1 98 ? 58.763 -11.561 -4.111 1.00 47.81 98 LEU A O 1
ATOM 731 N N . GLY A 1 99 ? 60.876 -12.295 -4.335 1.00 46.25 99 GLY A N 1
ATOM 732 C CA . GLY A 1 99 ? 60.847 -12.521 -5.780 1.00 46.25 99 GLY A CA 1
ATOM 733 C C . GLY A 1 99 ? 60.084 -13.787 -6.160 1.00 46.25 99 GLY A C 1
ATOM 734 O O . GLY A 1 99 ? 60.577 -14.580 -6.953 1.00 46.25 99 GLY A O 1
ATOM 735 N N . GLY A 1 100 ? 58.918 -14.003 -5.558 1.00 59.25 100 GLY A N 1
ATOM 736 C CA . GLY A 1 100 ? 58.085 -15.183 -5.733 1.00 59.25 100 GLY A CA 1
ATOM 737 C C . GLY A 1 100 ? 56.659 -14.930 -5.238 1.00 59.25 100 GLY A C 1
ATOM 738 O O . GLY A 1 100 ? 56.432 -13.983 -4.482 1.00 59.25 100 GLY A O 1
ATOM 739 N N . PRO A 1 101 ? 55.684 -15.741 -5.678 1.00 54.09 101 PRO A N 1
ATOM 740 C CA . PRO A 1 101 ? 54.320 -15.660 -5.172 1.00 54.09 101 PRO A CA 1
ATOM 741 C C . PRO A 1 101 ? 54.300 -15.955 -3.666 1.00 54.09 101 PRO A C 1
ATOM 743 O O . PRO A 1 101 ? 54.893 -16.936 -3.217 1.00 54.09 101 PRO A O 1
ATOM 746 N N . VAL A 1 102 ? 53.614 -15.108 -2.896 1.00 60.53 102 VAL A N 1
ATOM 747 C CA . VAL A 1 102 ? 53.398 -15.328 -1.457 1.00 60.53 102 VAL A CA 1
ATOM 748 C C . VAL A 1 102 ? 52.580 -16.617 -1.277 1.00 60.53 102 VAL A C 1
ATOM 750 O O . VAL A 1 102 ? 51.579 -16.784 -1.983 1.00 60.53 102 VAL A O 1
ATOM 753 N N . PRO A 1 103 ? 52.970 -17.541 -0.378 1.00 61.97 103 PRO A N 1
ATOM 754 C CA . PRO A 1 103 ? 52.179 -18.730 -0.079 1.00 61.97 103 PRO A CA 1
ATOM 755 C C . PRO A 1 103 ? 50.749 -18.351 0.311 1.00 61.97 103 PRO A C 1
ATOM 757 O O . PRO A 1 103 ? 50.547 -17.443 1.111 1.00 61.97 103 PRO A O 1
ATOM 760 N N . LEU A 1 104 ? 49.743 -19.062 -0.211 1.00 57.69 104 LEU A N 1
ATOM 761 C CA . LEU A 1 104 ? 48.336 -18.672 -0.035 1.00 57.69 104 LEU A CA 1
ATOM 762 C C . LEU A 1 104 ? 47.936 -18.499 1.444 1.00 57.69 104 LEU A C 1
ATOM 764 O O . LEU A 1 104 ? 47.194 -17.576 1.752 1.00 57.69 104 LEU A O 1
ATOM 768 N N . LYS A 1 105 ? 48.489 -19.315 2.354 1.00 66.00 105 LYS A N 1
ATOM 769 C CA . LYS A 1 105 ? 48.262 -19.235 3.813 1.00 66.00 105 LYS A CA 1
ATOM 770 C C . LYS A 1 105 ? 48.817 -17.967 4.479 1.00 66.00 105 LYS A C 1
ATOM 772 O O . LYS A 1 105 ? 48.375 -17.613 5.563 1.00 66.00 105 LYS A O 1
ATOM 777 N N . GLU A 1 106 ? 49.787 -17.314 3.847 1.00 62.19 106 GLU A N 1
ATOM 778 C CA . GLU A 1 106 ? 50.441 -16.082 4.309 1.00 62.19 106 GLU A CA 1
ATOM 779 C C . GLU A 1 106 ? 49.867 -14.835 3.608 1.00 62.19 106 GLU A C 1
ATOM 781 O O . GLU A 1 106 ? 50.269 -13.708 3.897 1.00 62.19 106 GLU A O 1
ATOM 786 N N . SER A 1 107 ? 48.919 -15.014 2.679 1.00 64.50 107 SER A N 1
ATOM 787 C CA . SER A 1 107 ? 48.279 -13.902 1.981 1.00 64.50 107 SER A CA 1
ATOM 788 C C . SER A 1 107 ? 47.276 -13.176 2.877 1.00 64.50 107 SER A C 1
ATOM 790 O O . SER A 1 107 ? 46.366 -13.780 3.441 1.00 64.50 107 SER A O 1
ATOM 792 N N . ILE A 1 108 ? 47.347 -11.845 2.885 1.00 61.03 108 ILE A N 1
ATOM 793 C CA . ILE A 1 108 ? 46.348 -10.942 3.488 1.00 61.03 108 ILE A CA 1
ATOM 794 C C . ILE A 1 108 ? 44.921 -11.104 2.922 1.00 61.03 108 ILE A C 1
ATOM 796 O O . ILE A 1 108 ? 43.964 -10.641 3.551 1.00 61.03 108 ILE A O 1
ATOM 800 N N . THR A 1 109 ? 44.783 -11.754 1.758 1.00 57.66 109 THR A N 1
ATOM 801 C CA . THR A 1 109 ? 43.509 -12.100 1.097 1.00 57.66 109 THR A CA 1
ATOM 802 C C . THR A 1 109 ? 43.031 -13.532 1.378 1.00 57.66 109 THR A C 1
ATOM 804 O O . THR A 1 109 ? 41.969 -13.929 0.898 1.00 57.66 109 THR A O 1
ATOM 807 N N . HIS A 1 110 ? 43.781 -14.336 2.143 1.00 61.84 110 HIS A N 1
ATOM 808 C CA . HIS A 1 110 ? 43.391 -15.712 2.453 1.00 61.84 110 HIS A CA 1
ATOM 809 C C . HIS A 1 110 ? 42.068 -15.752 3.230 1.00 61.84 110 HIS A C 1
ATOM 811 O O . HIS A 1 110 ? 41.886 -15.009 4.191 1.00 61.84 110 HIS A O 1
ATOM 817 N N . GLY A 1 111 ? 41.131 -16.598 2.793 1.00 60.34 111 GLY A N 1
ATOM 818 C CA . GLY A 1 111 ? 39.801 -16.728 3.402 1.00 60.34 111 GLY A CA 1
ATOM 819 C C . GLY A 1 111 ? 38.816 -15.585 3.113 1.00 60.34 111 GLY A C 1
ATOM 820 O O . GLY A 1 111 ? 37.653 -15.710 3.470 1.00 60.34 111 GLY A O 1
ATOM 821 N N . LYS A 1 112 ? 39.228 -14.501 2.436 1.00 56.41 112 LYS A N 1
ATOM 822 C CA . LYS A 1 112 ? 38.380 -13.312 2.194 1.00 56.41 112 LYS A CA 1
ATOM 823 C C . LYS A 1 112 ? 37.658 -13.286 0.842 1.00 56.41 112 LYS A C 1
ATOM 825 O O . LYS A 1 112 ? 36.939 -12.341 0.539 1.00 56.41 112 LYS A O 1
ATOM 830 N N . GLY A 1 113 ? 37.810 -14.334 0.031 1.00 54.34 113 GLY A N 1
ATOM 831 C CA . GLY A 1 113 ? 37.263 -14.402 -1.333 1.00 54.34 113 GLY A CA 1
ATOM 832 C C . GLY A 1 113 ? 35.732 -14.397 -1.452 1.00 54.34 113 GLY A C 1
ATOM 833 O O . GLY A 1 113 ? 35.238 -14.320 -2.569 1.00 54.34 113 GLY A O 1
ATOM 834 N N . GLY A 1 114 ? 34.989 -14.476 -0.341 1.00 50.50 114 GLY A N 1
ATOM 835 C CA . GLY A 1 114 ? 33.525 -14.364 -0.324 1.00 50.50 114 GLY A CA 1
ATOM 836 C C . GLY A 1 114 ? 32.988 -12.928 -0.246 1.00 50.50 114 GLY A C 1
ATOM 837 O O . GLY A 1 114 ? 31.778 -12.734 -0.307 1.00 50.50 114 GLY A O 1
ATOM 838 N N . LEU A 1 115 ? 33.850 -11.914 -0.094 1.00 51.44 115 LEU A N 1
ATOM 839 C CA . LEU A 1 115 ? 33.433 -10.514 0.030 1.00 51.44 115 LEU A CA 1
ATOM 840 C C . LEU A 1 115 ? 33.575 -9.775 -1.308 1.00 51.44 115 LEU A C 1
ATOM 842 O O . LEU A 1 115 ? 34.685 -9.520 -1.772 1.00 51.44 115 LEU A O 1
ATOM 846 N N . LEU A 1 116 ? 32.450 -9.346 -1.891 1.00 48.66 116 LEU A N 1
ATOM 847 C CA . LEU A 1 116 ? 32.402 -8.566 -3.143 1.00 48.66 116 LEU A CA 1
ATOM 848 C C . LEU A 1 116 ? 33.291 -7.305 -3.116 1.00 48.66 116 LEU A C 1
ATOM 850 O O . LEU A 1 116 ? 33.902 -6.957 -4.126 1.00 48.66 116 LEU A O 1
ATOM 854 N N . MET A 1 117 ? 33.416 -6.659 -1.952 1.00 50.62 117 MET A N 1
ATOM 855 C CA . MET A 1 117 ? 34.274 -5.483 -1.735 1.00 50.62 117 MET A CA 1
ATOM 856 C C . MET A 1 117 ? 35.780 -5.782 -1.859 1.00 50.62 117 MET A C 1
ATOM 858 O O . MET A 1 117 ? 36.546 -4.903 -2.253 1.00 50.62 117 MET A O 1
ATOM 862 N N . ASP A 1 118 ? 36.213 -7.015 -1.573 1.00 50.91 118 ASP A N 1
ATOM 863 C CA . ASP A 1 118 ? 37.632 -7.407 -1.555 1.00 50.91 118 ASP A CA 1
ATOM 864 C C . ASP A 1 118 ? 38.152 -7.852 -2.937 1.00 50.91 118 ASP A C 1
ATOM 866 O O . ASP A 1 118 ? 39.348 -8.102 -3.110 1.00 50.91 118 ASP A O 1
ATOM 870 N N . THR A 1 119 ? 37.291 -7.870 -3.962 1.00 54.09 119 THR A N 1
ATOM 871 C CA . THR A 1 119 ? 37.647 -8.173 -5.365 1.00 54.09 119 THR A CA 1
ATOM 872 C C . THR A 1 119 ? 38.754 -7.268 -5.931 1.00 54.09 119 THR A C 1
ATOM 874 O O . THR A 1 119 ? 39.507 -7.688 -6.811 1.00 54.09 119 THR A O 1
ATOM 877 N N . GLY A 1 120 ? 38.930 -6.058 -5.388 1.00 52.94 120 GLY A N 1
ATOM 878 C CA . GLY A 1 120 ? 40.028 -5.151 -5.741 1.00 52.94 120 GLY A CA 1
ATOM 879 C C . GLY A 1 120 ? 41.416 -5.557 -5.217 1.00 52.94 120 GLY A C 1
ATOM 880 O O . GLY A 1 120 ? 42.420 -5.026 -5.690 1.00 52.94 120 GLY A O 1
ATOM 881 N N . LEU A 1 121 ? 41.515 -6.493 -4.262 1.00 52.19 121 LEU A N 1
ATOM 882 C CA . LEU A 1 121 ? 42.777 -6.833 -3.582 1.00 52.19 121 LEU A CA 1
ATOM 883 C C . LEU A 1 121 ? 43.670 -7.833 -4.344 1.00 52.19 121 LEU A C 1
ATOM 885 O O . LEU A 1 121 ? 44.818 -8.047 -3.955 1.00 52.19 121 LEU A O 1
ATOM 889 N N . PHE A 1 122 ? 43.207 -8.422 -5.452 1.00 55.84 122 PHE A N 1
ATOM 890 C CA . PHE A 1 122 ? 43.935 -9.459 -6.210 1.00 55.84 122 PHE A CA 1
ATOM 891 C C . PHE A 1 122 ? 45.068 -8.931 -7.128 1.00 55.84 122 PHE A C 1
ATOM 893 O O . PHE A 1 122 ? 45.522 -9.605 -8.057 1.00 55.84 122 PHE A O 1
ATOM 900 N N . ALA A 1 123 ? 45.571 -7.722 -6.871 1.00 49.81 123 ALA A N 1
ATOM 901 C CA . ALA A 1 123 ? 46.516 -7.010 -7.730 1.00 49.81 123 ALA A CA 1
ATOM 902 C C . ALA A 1 123 ? 47.980 -7.503 -7.618 1.00 49.81 123 ALA A C 1
ATOM 904 O O . ALA A 1 123 ? 48.829 -6.835 -7.030 1.00 49.81 123 ALA A O 1
ATOM 905 N N . VAL A 1 124 ? 48.314 -8.639 -8.250 1.00 47.88 124 VAL A N 1
ATOM 906 C CA . VAL A 1 124 ? 49.727 -9.043 -8.492 1.00 47.88 124 VAL A CA 1
ATOM 907 C C . VAL A 1 124 ? 50.041 -9.329 -9.969 1.00 47.88 124 VAL A C 1
ATOM 909 O O . VAL A 1 124 ? 51.158 -9.066 -10.415 1.00 47.88 124 VAL A O 1
ATOM 912 N N . ARG A 1 125 ? 49.069 -9.783 -10.769 1.00 48.12 125 ARG A N 1
ATOM 913 C CA . ARG A 1 125 ? 49.090 -9.700 -12.244 1.00 48.12 125 ARG A CA 1
ATOM 914 C C . ARG A 1 125 ? 47.682 -9.350 -12.714 1.00 48.12 125 ARG A C 1
ATOM 916 O O . ARG A 1 125 ? 46.723 -9.833 -12.128 1.00 48.12 125 ARG A O 1
ATOM 923 N N . SER A 1 126 ? 47.565 -8.463 -13.699 1.00 55.28 126 SER A N 1
ATOM 924 C CA . SER A 1 126 ? 46.319 -7.756 -14.020 1.00 55.28 126 SER A CA 1
ATOM 925 C C . SER A 1 126 ? 45.224 -8.669 -14.579 1.00 55.28 126 SER A C 1
ATOM 927 O O . SER A 1 126 ? 45.078 -8.798 -15.794 1.00 55.28 126 SER A O 1
ATOM 929 N N . PHE A 1 127 ? 44.424 -9.246 -13.689 1.00 55.53 127 PHE A N 1
ATOM 930 C CA . PHE A 1 127 ? 43.089 -9.728 -14.001 1.00 55.53 127 PHE A CA 1
ATOM 931 C C . PHE A 1 127 ? 42.089 -8.611 -13.681 1.00 55.53 127 PHE A C 1
ATOM 933 O O . PHE A 1 127 ? 42.091 -8.084 -12.569 1.00 55.53 127 PHE A O 1
ATOM 940 N N . ARG A 1 128 ? 41.267 -8.210 -14.657 1.00 58.19 128 ARG A N 1
ATOM 941 C CA . ARG A 1 128 ? 40.153 -7.293 -14.401 1.00 58.19 128 ARG A CA 1
ATOM 942 C C . ARG A 1 128 ? 38.943 -8.125 -14.006 1.00 58.19 128 ARG A C 1
ATOM 944 O O . ARG A 1 128 ? 38.373 -8.792 -14.861 1.00 58.19 128 ARG A O 1
ATOM 951 N N . VAL A 1 129 ? 38.559 -8.043 -12.734 1.00 65.06 129 VAL A N 1
ATOM 952 C CA . VAL A 1 129 ? 37.202 -8.416 -12.324 1.00 65.06 129 VAL A CA 1
ATOM 953 C C . VAL A 1 129 ? 36.239 -7.478 -13.048 1.00 65.06 129 VAL A C 1
ATOM 955 O O . VAL A 1 129 ? 36.469 -6.265 -13.064 1.00 65.06 129 VAL A O 1
ATOM 958 N N . GLY A 1 130 ? 35.211 -8.018 -13.694 1.00 67.44 130 GLY A N 1
ATOM 959 C CA . GLY A 1 130 ? 34.318 -7.208 -14.512 1.00 67.44 130 GLY A CA 1
ATOM 960 C C . GLY A 1 130 ? 33.193 -7.989 -15.173 1.00 67.44 130 GLY A C 1
ATOM 961 O O . GLY A 1 130 ? 33.240 -9.212 -15.294 1.00 67.44 130 GLY A O 1
ATOM 962 N N . TRP A 1 131 ? 32.192 -7.231 -15.606 1.00 71.75 131 TRP A N 1
ATOM 963 C CA . TRP A 1 131 ? 31.049 -7.711 -16.367 1.00 71.75 131 TRP A CA 1
ATOM 964 C C . TRP A 1 131 ? 31.391 -7.801 -17.858 1.00 71.75 131 TRP A C 1
ATOM 966 O O . TRP A 1 131 ? 31.977 -6.876 -18.425 1.00 71.75 131 TRP A O 1
ATOM 976 N N . GLY A 1 132 ? 31.026 -8.920 -18.472 1.00 67.12 132 GLY A N 1
ATOM 977 C CA . GLY A 1 132 ? 30.956 -9.129 -19.913 1.00 67.12 132 GLY A CA 1
ATOM 978 C C . GLY A 1 132 ? 29.502 -9.296 -20.386 1.00 67.12 132 GLY A C 1
ATOM 979 O O . GLY A 1 132 ? 28.587 -9.232 -19.562 1.00 67.12 132 GLY A O 1
ATOM 980 N N . PRO A 1 133 ? 29.290 -9.522 -21.696 1.00 62.69 133 PRO A N 1
ATOM 981 C CA . PRO A 1 133 ? 27.959 -9.699 -22.291 1.00 62.69 133 PRO A CA 1
ATOM 982 C C . PRO A 1 133 ? 27.126 -10.804 -21.619 1.00 62.69 133 PRO A C 1
ATOM 984 O O . PRO A 1 133 ? 27.690 -11.732 -21.027 1.00 62.69 133 PRO A O 1
ATOM 987 N N . GLY A 1 134 ? 25.794 -10.716 -21.706 1.00 61.75 134 GLY A N 1
ATOM 988 C CA . GLY A 1 134 ? 24.881 -11.727 -21.155 1.00 61.75 134 GLY A CA 1
ATOM 989 C C . GLY A 1 134 ? 24.992 -11.950 -19.638 1.00 61.75 134 GLY A C 1
ATOM 990 O O . GLY A 1 134 ? 24.898 -13.088 -19.186 1.00 61.75 134 GLY A O 1
ATOM 991 N N . TRP A 1 135 ? 25.245 -10.892 -18.853 1.00 68.12 135 TRP A N 1
ATOM 992 C CA . TRP A 1 135 ? 25.478 -10.943 -17.390 1.00 68.12 135 TRP A CA 1
ATOM 993 C C . TRP A 1 135 ? 26.629 -11.847 -16.942 1.00 68.12 135 TRP A C 1
ATOM 995 O O . TRP A 1 135 ? 26.645 -12.388 -15.835 1.00 68.12 135 TRP A O 1
ATOM 1005 N N . THR A 1 136 ? 27.646 -11.987 -17.783 1.00 70.06 136 THR A N 1
ATOM 1006 C CA . THR A 1 136 ? 28.806 -12.803 -17.444 1.00 70.06 136 THR A CA 1
ATOM 1007 C C . THR A 1 136 ? 29.740 -12.044 -16.496 1.00 70.06 136 THR A C 1
ATOM 1009 O O . THR A 1 136 ? 30.457 -11.140 -16.921 1.00 70.06 136 THR A O 1
ATOM 1012 N N . LEU A 1 137 ? 29.788 -12.410 -15.215 1.00 74.81 137 LEU A N 1
ATOM 1013 C CA . LEU A 1 137 ? 30.749 -11.877 -14.250 1.00 74.81 137 LEU A CA 1
ATOM 1014 C C . LEU A 1 137 ? 32.038 -12.705 -14.266 1.00 74.81 137 LEU A C 1
ATOM 1016 O O . LEU A 1 137 ? 32.067 -13.867 -13.854 1.00 74.81 137 LEU A O 1
ATOM 1020 N N . ALA A 1 138 ? 33.135 -12.083 -14.690 1.00 75.44 138 ALA A N 1
ATOM 1021 C CA . ALA A 1 138 ? 34.470 -12.657 -14.594 1.00 75.44 138 ALA A CA 1
ATOM 1022 C C . ALA A 1 138 ? 35.128 -12.203 -13.280 1.00 75.44 138 ALA A C 1
ATOM 1024 O O . ALA A 1 138 ? 35.355 -11.008 -13.078 1.00 75.44 138 ALA A O 1
ATOM 1025 N N . HIS A 1 139 ? 35.449 -13.135 -12.377 1.00 71.50 139 HIS A N 1
ATOM 1026 C CA . HIS A 1 139 ? 36.027 -12.837 -11.059 1.00 71.50 139 HIS A CA 1
ATOM 1027 C C . HIS A 1 139 ? 37.065 -13.873 -10.597 1.00 71.50 139 HIS A C 1
ATOM 1029 O O . HIS A 1 139 ? 37.165 -14.969 -11.142 1.00 71.50 139 HIS A O 1
ATOM 1035 N N . CYS A 1 140 ? 37.869 -13.514 -9.594 1.00 62.38 140 CYS A N 1
ATOM 1036 C CA . CYS A 1 140 ? 38.800 -14.429 -8.929 1.00 62.38 140 CYS A CA 1
ATOM 1037 C C . CYS A 1 140 ? 38.274 -14.741 -7.523 1.00 62.38 140 CYS A C 1
ATOM 1039 O O . CYS A 1 140 ? 38.503 -13.965 -6.597 1.00 62.38 140 CYS A O 1
ATOM 1041 N N . GLY A 1 141 ? 37.584 -15.871 -7.358 1.00 62.72 141 GLY A N 1
ATOM 1042 C CA . GLY A 1 141 ? 36.959 -16.243 -6.089 1.00 62.72 141 GLY A CA 1
ATOM 1043 C C . GLY A 1 141 ? 36.405 -17.669 -6.062 1.00 62.72 141 GLY A C 1
ATOM 1044 O O . GLY A 1 141 ? 36.554 -18.447 -7.008 1.00 62.72 141 GLY A O 1
ATOM 1045 N N . SER A 1 142 ? 35.762 -18.024 -4.950 1.00 58.62 142 SER A N 1
ATOM 1046 C CA . SER A 1 142 ? 34.794 -19.129 -4.908 1.00 58.62 142 SER A CA 1
ATOM 1047 C C . SER A 1 142 ? 33.549 -18.744 -5.708 1.00 58.62 142 SER A C 1
ATOM 1049 O O . SER A 1 142 ? 33.231 -17.560 -5.764 1.00 58.62 142 SER A O 1
ATOM 1051 N N . ARG A 1 143 ? 32.838 -19.718 -6.295 1.00 58.81 143 ARG A N 1
ATOM 1052 C CA . ARG A 1 143 ? 31.568 -19.454 -6.994 1.00 58.81 143 ARG A CA 1
ATOM 1053 C C . ARG A 1 143 ? 30.619 -18.646 -6.106 1.00 58.81 143 ARG A C 1
ATOM 1055 O O . ARG A 1 143 ? 30.458 -18.996 -4.938 1.00 58.81 143 ARG A O 1
ATOM 1062 N N . LEU A 1 144 ? 30.033 -17.580 -6.651 1.00 60.84 144 LEU A N 1
ATOM 1063 C CA . LEU A 1 144 ? 29.023 -16.773 -5.961 1.00 60.84 144 LEU A CA 1
ATOM 1064 C C . LEU A 1 144 ? 27.648 -17.444 -6.062 1.00 60.84 144 LEU A C 1
ATOM 1066 O O . LEU A 1 144 ? 26.868 -17.408 -5.116 1.00 60.84 144 LEU A O 1
ATOM 1070 N N . SER A 1 145 ? 27.395 -18.118 -7.187 1.00 56.78 145 SER A N 1
ATOM 1071 C CA . SER A 1 145 ? 26.251 -19.011 -7.366 1.00 56.78 145 SER A CA 1
ATOM 1072 C C . SER A 1 145 ? 26.450 -20.307 -6.564 1.00 56.78 145 SER A C 1
ATOM 1074 O O . SER A 1 145 ? 27.308 -21.136 -6.879 1.00 56.78 145 SER A O 1
ATOM 1076 N N . SER A 1 146 ? 25.674 -20.503 -5.495 1.00 46.19 146 SER A N 1
ATOM 1077 C CA . SER A 1 146 ? 25.656 -21.780 -4.775 1.00 46.19 146 SER A CA 1
ATOM 1078 C C . SER A 1 146 ? 24.887 -22.831 -5.586 1.00 46.19 146 SER A C 1
ATOM 1080 O O . SER A 1 146 ? 23.719 -22.594 -5.892 1.00 46.19 146 SER A O 1
ATOM 1082 N N . PRO A 1 147 ? 25.459 -24.008 -5.904 1.00 46.06 147 PRO A N 1
ATOM 1083 C CA . PRO A 1 147 ? 24.703 -25.067 -6.558 1.00 46.06 147 PRO A CA 1
ATOM 1084 C C . PRO A 1 147 ? 23.743 -25.717 -5.554 1.00 46.06 147 PRO A C 1
ATOM 1086 O O . PRO A 1 147 ? 24.134 -26.571 -4.759 1.00 46.06 147 PRO A O 1
ATOM 1089 N N . THR A 1 148 ? 22.461 -25.355 -5.615 1.00 43.22 148 THR A N 1
ATOM 1090 C CA . THR A 1 148 ? 21.397 -25.913 -4.756 1.00 43.22 148 THR A CA 1
ATOM 1091 C C . THR A 1 148 ? 21.018 -27.361 -5.113 1.00 43.22 148 THR A C 1
ATOM 1093 O O . THR A 1 148 ? 20.009 -27.883 -4.643 1.00 43.22 148 THR A O 1
ATOM 1096 N N . SER A 1 149 ? 21.814 -28.053 -5.935 1.00 36.78 149 SER A N 1
ATOM 1097 C CA . SER A 1 149 ? 21.596 -29.452 -6.299 1.00 36.78 149 SER A CA 1
ATOM 1098 C C . SER A 1 149 ? 22.913 -30.226 -6.421 1.00 36.78 149 SER A C 1
ATOM 1100 O O . SER A 1 149 ? 23.850 -29.841 -7.120 1.00 36.78 149 SER A O 1
ATOM 1102 N N . LYS A 1 150 ? 22.957 -31.405 -5.787 1.00 37.00 150 LYS A N 1
ATOM 1103 C CA . LYS A 1 150 ? 24.081 -32.364 -5.849 1.00 37.00 150 LYS A CA 1
ATOM 1104 C C . LYS A 1 150 ? 24.222 -33.062 -7.218 1.00 37.00 150 LYS A C 1
ATOM 1106 O O . LYS A 1 150 ? 24.861 -34.102 -7.314 1.00 37.00 150 LYS A O 1
ATOM 1111 N N . GLN A 1 151 ? 23.590 -32.532 -8.267 1.00 35.78 151 GLN A N 1
ATOM 1112 C CA . GLN A 1 151 ? 23.626 -33.089 -9.623 1.00 35.78 151 GLN A CA 1
ATOM 1113 C C . GLN A 1 151 ? 24.717 -32.440 -10.491 1.00 35.78 151 GLN A C 1
ATOM 1115 O O . GLN A 1 151 ? 25.312 -33.127 -11.319 1.00 35.78 151 GLN A O 1
ATOM 1120 N N . PHE A 1 152 ? 25.071 -31.170 -10.256 1.00 35.28 152 PHE A N 1
ATOM 1121 C CA . PHE A 1 152 ? 26.098 -30.484 -11.056 1.00 35.28 152 PHE A CA 1
ATOM 1122 C C . PHE A 1 152 ? 27.545 -30.916 -10.755 1.00 35.28 152 PHE A C 1
ATOM 1124 O O . PHE A 1 152 ? 28.404 -30.792 -11.629 1.00 35.28 152 PHE A O 1
ATOM 1131 N N . GLU A 1 153 ? 27.822 -31.521 -9.592 1.00 33.62 153 GLU A N 1
ATOM 1132 C CA . GLU A 1 153 ? 29.157 -32.063 -9.266 1.00 33.62 153 GLU A CA 1
ATOM 1133 C C . GLU A 1 153 ? 29.619 -33.162 -10.245 1.00 33.62 153 GLU A C 1
ATOM 1135 O O . GLU A 1 153 ? 30.819 -33.382 -10.406 1.00 33.62 153 GLU A O 1
ATOM 1140 N N . HIS A 1 154 ? 28.696 -33.850 -10.931 1.00 35.91 154 HIS A N 1
ATOM 1141 C CA . HIS A 1 154 ? 29.050 -34.857 -11.939 1.00 35.91 154 HIS A CA 1
ATOM 1142 C C . HIS A 1 154 ? 29.331 -34.273 -13.331 1.00 35.91 154 HIS A C 1
ATOM 1144 O O . HIS A 1 154 ? 30.103 -34.868 -14.083 1.00 35.91 154 HIS A O 1
ATOM 1150 N N . GLN A 1 155 ? 28.780 -33.106 -13.682 1.00 35.06 155 GLN A N 1
ATOM 1151 C CA . GLN A 1 155 ? 28.993 -32.513 -15.009 1.00 35.06 155 GLN A CA 1
ATOM 1152 C C . GLN A 1 155 ? 30.324 -31.740 -15.093 1.00 35.06 155 GLN A C 1
ATOM 1154 O O . GLN A 1 155 ? 30.990 -31.769 -16.133 1.00 35.06 155 GLN A O 1
ATOM 1159 N N . GLU A 1 156 ? 30.804 -31.169 -13.979 1.00 39.69 156 GLU A N 1
ATOM 1160 C CA . GLU A 1 156 ? 32.139 -30.543 -13.899 1.00 39.69 156 GLU A CA 1
ATOM 1161 C C . GLU A 1 156 ? 33.306 -31.508 -14.167 1.00 39.69 156 GLU A C 1
ATOM 1163 O O . GLU A 1 156 ? 34.383 -31.078 -14.582 1.00 39.69 156 GLU A O 1
ATOM 1168 N N . LEU A 1 157 ? 33.111 -32.819 -13.990 1.00 38.03 157 LEU A N 1
ATOM 1169 C CA . LEU A 1 157 ? 34.135 -33.820 -14.306 1.00 38.03 157 LEU A CA 1
ATOM 1170 C C . LEU A 1 157 ? 34.397 -33.959 -15.817 1.00 38.03 157 LEU A C 1
ATOM 1172 O O . LEU A 1 157 ? 35.451 -34.470 -16.198 1.00 38.03 157 LEU A O 1
ATOM 1176 N N . THR A 1 158 ? 33.476 -33.491 -16.668 1.00 32.88 158 THR A N 1
ATOM 1177 C CA . THR A 1 158 ? 33.548 -33.649 -18.134 1.00 32.88 158 THR A CA 1
ATOM 1178 C C . THR A 1 158 ? 33.928 -32.380 -18.903 1.00 32.88 158 THR A C 1
ATOM 1180 O O . THR A 1 158 ? 34.491 -32.487 -19.990 1.00 32.88 158 THR A O 1
ATOM 1183 N N . ALA A 1 159 ? 33.720 -31.184 -18.342 1.00 36.69 159 ALA A N 1
ATOM 1184 C CA . ALA A 1 159 ? 33.959 -29.906 -19.024 1.00 36.69 159 ALA A CA 1
ATOM 1185 C C . ALA A 1 159 ? 35.289 -29.222 -18.625 1.00 36.69 159 ALA A C 1
ATOM 1187 O O . ALA A 1 159 ? 35.315 -28.067 -18.202 1.00 36.69 159 ALA A O 1
ATOM 1188 N N . LYS A 1 160 ? 36.426 -29.916 -18.781 1.00 37.88 160 LYS A N 1
ATOM 1189 C CA . LYS A 1 160 ? 37.760 -29.304 -18.607 1.00 37.88 160 LYS A CA 1
ATOM 1190 C C . LYS A 1 160 ? 38.221 -28.544 -19.853 1.00 37.88 160 LYS A C 1
ATOM 1192 O O . LYS A 1 160 ? 39.069 -29.022 -20.605 1.00 37.88 160 LYS A O 1
ATOM 1197 N N . THR A 1 161 ? 37.732 -27.323 -20.043 1.00 37.34 161 THR A N 1
ATOM 1198 C CA . THR A 1 161 ? 38.376 -26.353 -20.946 1.00 37.34 161 THR A CA 1
ATOM 1199 C C . THR A 1 161 ? 39.546 -25.665 -20.233 1.00 37.34 161 THR A C 1
ATOM 1201 O O . THR A 1 161 ? 39.483 -24.485 -19.885 1.00 37.34 161 THR A O 1
ATOM 1204 N N . ASP A 1 162 ? 40.621 -26.421 -19.989 1.00 35.00 162 ASP A N 1
ATOM 1205 C CA . ASP A 1 162 ? 41.855 -25.929 -19.364 1.00 35.00 162 ASP A CA 1
ATOM 1206 C C . ASP A 1 162 ? 42.636 -25.011 -20.333 1.00 35.00 162 ASP A C 1
ATOM 1208 O O . ASP A 1 162 ? 43.550 -25.442 -21.038 1.00 35.00 162 ASP A O 1
ATOM 1212 N N . PHE A 1 163 ? 42.311 -23.713 -20.364 1.00 38.69 163 PHE A N 1
ATOM 1213 C CA . PHE A 1 163 ? 43.087 -22.710 -21.111 1.00 38.69 163 PHE A CA 1
ATOM 1214 C C . PHE A 1 163 ? 44.435 -22.409 -20.427 1.00 38.69 163 PHE A C 1
ATOM 1216 O O . PHE A 1 163 ? 44.595 -21.425 -19.702 1.00 38.69 163 PHE A O 1
ATOM 1223 N N . SER A 1 164 ? 45.444 -23.250 -20.674 1.00 35.16 164 SER A N 1
ATOM 1224 C CA . SER A 1 164 ? 46.814 -23.026 -20.197 1.00 35.16 164 SER A CA 1
ATOM 1225 C C . SER A 1 164 ? 47.668 -22.258 -21.219 1.00 35.16 164 SER A C 1
ATOM 1227 O O . SER A 1 164 ? 48.109 -22.818 -22.221 1.00 35.16 164 SER A O 1
ATOM 1229 N N . PHE A 1 165 ? 47.990 -20.995 -20.933 1.00 39.03 165 PHE A N 1
ATOM 1230 C CA . PHE A 1 165 ? 48.826 -20.127 -21.785 1.00 39.03 165 PHE A CA 1
ATOM 1231 C C . PHE A 1 165 ? 50.353 -20.369 -21.660 1.00 39.03 165 PHE A C 1
ATOM 1233 O O . PHE A 1 165 ? 51.142 -19.440 -21.835 1.00 39.03 165 PHE A O 1
ATOM 1240 N N . LEU A 1 166 ? 50.807 -21.587 -21.328 1.00 35.38 166 LEU A N 1
ATOM 1241 C CA . LEU A 1 166 ? 52.238 -21.899 -21.153 1.00 35.38 166 LEU A CA 1
ATOM 1242 C C . LEU A 1 166 ? 52.660 -23.193 -21.878 1.00 35.38 166 LEU A C 1
ATOM 1244 O O . LEU A 1 166 ? 51.931 -24.180 -21.813 1.00 35.38 166 LEU A O 1
ATOM 1248 N N . PRO A 1 167 ? 53.854 -23.262 -22.513 1.00 33.34 167 PRO A N 1
ATOM 1249 C CA . PRO A 1 167 ? 54.137 -24.286 -23.532 1.00 33.34 167 PRO A CA 1
ATOM 1250 C C . PRO A 1 167 ? 54.532 -25.678 -23.008 1.00 33.34 167 PRO A C 1
ATOM 1252 O O . PRO A 1 167 ? 55.093 -26.469 -23.767 1.00 33.34 167 PRO A O 1
ATOM 1255 N N . LYS A 1 168 ? 54.356 -25.976 -21.712 1.00 31.75 168 LYS A N 1
ATOM 1256 C CA . LYS A 1 168 ? 54.785 -27.252 -21.107 1.00 31.75 168 LYS A CA 1
ATOM 1257 C C . LYS A 1 168 ? 53.810 -27.726 -20.019 1.00 31.75 168 LYS A C 1
ATOM 1259 O O . LYS A 1 168 ? 53.612 -26.989 -19.052 1.00 31.75 168 LYS A O 1
ATOM 1264 N N . PRO A 1 169 ? 53.278 -28.962 -20.104 1.00 36.19 169 PRO A N 1
ATOM 1265 C CA . PRO A 1 169 ? 52.414 -29.529 -19.075 1.00 36.19 169 PRO A CA 1
ATOM 1266 C C . PRO A 1 169 ? 53.249 -29.986 -17.870 1.00 36.19 169 PRO A C 1
ATOM 1268 O O . PRO A 1 169 ? 53.690 -31.132 -17.777 1.00 36.19 169 PRO A O 1
ATOM 1271 N N . ALA A 1 170 ? 53.491 -29.076 -16.927 1.00 32.03 170 ALA A N 1
ATOM 1272 C CA . ALA A 1 170 ? 53.961 -29.451 -15.598 1.00 32.03 170 ALA A CA 1
ATOM 1273 C C . ALA A 1 170 ? 52.779 -30.010 -14.791 1.00 32.03 170 ALA A C 1
ATOM 1275 O O . ALA A 1 170 ? 51.715 -29.398 -14.785 1.00 32.03 170 ALA A O 1
ATOM 1276 N N . ARG A 1 171 ? 52.975 -31.148 -14.104 1.00 43.03 171 ARG A N 1
ATOM 1277 C CA . ARG A 1 171 ? 51.975 -31.810 -13.241 1.00 43.03 171 ARG A CA 1
ATOM 1278 C C . ARG A 1 171 ? 51.312 -30.805 -12.285 1.00 43.03 171 ARG A C 1
ATOM 1280 O O . ARG A 1 171 ? 51.874 -30.489 -11.236 1.00 43.03 171 ARG A O 1
ATOM 1287 N N . SER A 1 172 ? 50.128 -30.319 -12.638 1.00 38.03 172 SER A N 1
ATOM 1288 C CA . SER A 1 172 ? 49.362 -29.373 -11.835 1.00 38.03 172 SER A CA 1
ATOM 1289 C C . SER A 1 172 ? 48.472 -30.113 -10.840 1.00 38.03 172 SER A C 1
ATOM 1291 O O . SER A 1 172 ? 47.805 -31.095 -11.163 1.00 38.03 172 SER A O 1
ATOM 1293 N N . LYS A 1 173 ? 48.451 -29.607 -9.603 1.00 38.78 173 LYS A N 1
ATOM 1294 C CA . LYS A 1 173 ? 47.354 -29.861 -8.661 1.00 38.78 173 LYS A CA 1
ATOM 1295 C C . LYS A 1 173 ? 46.031 -29.402 -9.299 1.00 38.78 173 LYS A C 1
ATOM 1297 O O . LYS A 1 173 ? 46.078 -28.503 -10.144 1.00 38.78 173 LYS A O 1
ATOM 1302 N N . PRO A 1 174 ? 44.870 -29.966 -8.916 1.00 42.34 174 PRO A N 1
ATOM 1303 C CA . PRO A 1 174 ? 43.593 -29.515 -9.458 1.00 42.34 174 PRO A CA 1
ATOM 1304 C C . PRO A 1 174 ? 43.420 -28.001 -9.255 1.00 42.34 174 PRO A C 1
ATOM 1306 O O . PRO A 1 174 ? 43.727 -27.455 -8.194 1.00 42.34 174 PRO A O 1
ATOM 1309 N N . LEU A 1 175 ? 42.941 -27.319 -10.301 1.00 47.75 175 LEU A N 1
ATOM 1310 C CA . LEU A 1 175 ? 42.816 -25.855 -10.371 1.00 47.75 175 LEU A CA 1
ATOM 1311 C C . LEU A 1 175 ? 41.861 -25.255 -9.320 1.00 47.75 175 LEU A C 1
ATOM 1313 O O . LEU A 1 175 ? 41.843 -24.039 -9.139 1.00 47.75 175 LEU A O 1
ATOM 1317 N N . THR A 1 176 ? 41.114 -26.090 -8.596 1.00 49.19 176 THR A N 1
ATOM 1318 C CA . THR A 1 176 ? 40.250 -25.717 -7.468 1.00 49.19 176 THR A CA 1
ATOM 1319 C C . THR A 1 176 ? 40.982 -25.015 -6.320 1.00 49.19 176 THR A C 1
ATOM 1321 O O . THR A 1 176 ? 40.365 -24.187 -5.662 1.00 49.19 176 THR A O 1
ATOM 1324 N N . GLU A 1 177 ? 42.279 -25.269 -6.106 1.00 46.34 177 GLU A N 1
ATOM 1325 C CA . GLU A 1 177 ? 43.083 -24.631 -5.039 1.00 46.34 177 GLU A CA 1
ATOM 1326 C C . GLU A 1 177 ? 43.980 -23.470 -5.535 1.00 46.34 177 GLU A C 1
ATOM 1328 O O . GLU A 1 177 ? 44.847 -22.978 -4.809 1.00 46.34 177 GLU A O 1
ATOM 1333 N N . SER A 1 178 ? 43.832 -23.044 -6.794 1.00 49.12 178 SER A N 1
ATOM 1334 C CA . SER A 1 178 ? 44.720 -22.060 -7.428 1.00 49.12 178 SER A CA 1
ATOM 1335 C C . SER A 1 178 ? 44.330 -20.606 -7.101 1.00 49.12 178 SER A C 1
ATOM 1337 O O . SER A 1 178 ? 43.211 -20.205 -7.420 1.00 49.12 178 SER A O 1
ATOM 1339 N N . PRO A 1 179 ? 45.251 -19.745 -6.612 1.00 50.28 179 PRO A N 1
ATOM 1340 C CA . PRO A 1 179 ? 45.003 -18.302 -6.475 1.00 50.28 179 PRO A CA 1
ATOM 1341 C C . PRO A 1 179 ? 44.930 -17.561 -7.825 1.00 50.28 179 PRO A C 1
ATOM 1343 O O . PRO A 1 179 ? 44.719 -16.352 -7.853 1.00 50.28 179 PRO A O 1
ATOM 1346 N N . TYR A 1 180 ? 45.125 -18.273 -8.940 1.00 53.34 180 TYR A N 1
ATOM 1347 C CA . TYR A 1 180 ? 44.955 -17.779 -10.308 1.00 53.34 180 TYR A CA 1
ATOM 1348 C C . TYR A 1 180 ? 43.689 -18.340 -10.975 1.00 53.34 180 TYR A C 1
ATOM 1350 O O . TYR A 1 180 ? 43.558 -18.252 -12.195 1.00 53.34 180 TYR A O 1
ATOM 1358 N N . LYS A 1 181 ? 42.781 -18.968 -10.211 1.00 64.50 181 LYS A N 1
ATOM 1359 C CA . LYS A 1 181 ? 41.494 -19.433 -10.731 1.00 64.50 181 LYS A CA 1
ATOM 1360 C C . LYS A 1 181 ? 40.635 -18.223 -11.103 1.00 64.50 181 LYS A C 1
ATOM 1362 O O . LYS A 1 181 ? 40.159 -17.505 -10.228 1.00 64.50 181 LYS A O 1
ATOM 1367 N N . VAL A 1 182 ? 40.423 -18.045 -12.400 1.00 64.38 182 VAL A N 1
ATOM 1368 C CA . VAL A 1 182 ? 39.359 -17.194 -12.929 1.00 64.38 182 VAL A CA 1
ATOM 1369 C C . VAL A 1 182 ? 38.082 -18.021 -12.956 1.00 64.38 182 VAL A C 1
ATOM 1371 O O . VAL A 1 182 ? 38.076 -19.133 -13.486 1.00 64.38 182 VAL A O 1
ATOM 1374 N N . VAL A 1 183 ? 37.014 -17.486 -12.382 1.00 66.19 183 VAL A N 1
ATOM 1375 C CA . VAL A 1 183 ? 35.658 -17.999 -12.538 1.00 66.19 183 VAL A CA 1
ATOM 1376 C C . VAL A 1 183 ? 34.913 -17.035 -13.451 1.00 66.19 183 VAL A C 1
ATOM 1378 O O . VAL A 1 183 ? 34.996 -15.818 -13.294 1.00 66.19 183 VAL A O 1
ATOM 1381 N N . VAL A 1 184 ? 34.230 -17.595 -14.438 1.00 67.88 184 VAL A N 1
ATOM 1382 C CA . VAL A 1 184 ? 33.351 -16.879 -15.356 1.00 67.88 184 VAL A CA 1
ATOM 1383 C C . VAL A 1 184 ? 31.960 -17.417 -15.058 1.00 67.88 184 VAL A C 1
ATOM 1385 O O . VAL A 1 184 ? 31.690 -18.584 -15.333 1.00 67.88 184 VAL A O 1
ATOM 1388 N N . GLU A 1 185 ? 31.132 -16.618 -14.391 1.00 68.81 185 GLU A N 1
ATOM 1389 C CA . GLU A 1 185 ? 29.786 -17.013 -13.968 1.00 68.81 185 GLU A CA 1
ATOM 1390 C C . GLU A 1 185 ? 28.753 -16.198 -14.729 1.00 68.81 185 GLU A C 1
ATOM 1392 O O . GLU A 1 185 ? 28.862 -14.976 -14.796 1.00 68.81 185 GLU A O 1
ATOM 1397 N N . GLN A 1 186 ? 27.732 -16.854 -15.268 1.00 69.00 186 GLN A N 1
ATOM 1398 C CA . GLN A 1 186 ? 26.537 -16.152 -15.709 1.00 69.00 186 GLN A CA 1
ATOM 1399 C C . GLN A 1 186 ? 25.741 -15.779 -14.457 1.00 69.00 186 GLN A C 1
ATOM 1401 O O . GLN A 1 186 ? 25.270 -16.659 -13.735 1.00 69.00 186 GLN A O 1
ATOM 1406 N N . VAL A 1 187 ? 25.642 -14.485 -14.151 1.00 65.00 187 VAL A N 1
ATOM 1407 C CA . VAL A 1 187 ? 24.836 -14.014 -13.023 1.00 65.00 187 VAL A CA 1
ATOM 1408 C C . VAL A 1 187 ? 23.393 -13.963 -13.481 1.00 65.00 187 VAL A C 1
ATOM 1410 O O . VAL A 1 187 ? 22.955 -13.040 -14.162 1.00 65.00 187 VAL A O 1
ATOM 1413 N N . VAL A 1 188 ? 22.663 -15.001 -13.108 1.00 63.41 188 VAL A N 1
ATOM 1414 C CA . VAL A 1 188 ? 21.242 -15.131 -13.386 1.00 63.41 188 VAL A CA 1
ATOM 1415 C C . VAL A 1 188 ? 20.487 -14.211 -12.418 1.00 63.41 188 VAL A C 1
ATOM 1417 O O . VAL A 1 188 ? 20.392 -14.493 -11.228 1.00 63.41 188 VAL A O 1
ATOM 1420 N N . GLY A 1 189 ? 20.039 -13.056 -12.923 1.00 56.25 189 GLY A N 1
ATOM 1421 C CA . GLY A 1 189 ? 19.374 -11.990 -12.151 1.00 56.25 189 GLY A CA 1
ATOM 1422 C C . GLY A 1 189 ? 17.854 -12.142 -12.007 1.00 56.25 189 GLY A C 1
ATOM 1423 O O . GLY A 1 189 ? 17.185 -11.169 -11.669 1.00 56.25 189 GLY A O 1
ATOM 1424 N N . LEU A 1 190 ? 17.329 -13.320 -12.342 1.00 59.28 190 LEU A N 1
ATOM 1425 C CA . LEU A 1 190 ? 15.942 -13.772 -12.221 1.00 59.28 190 LEU A CA 1
ATOM 1426 C C . LEU A 1 190 ? 16.040 -15.270 -11.920 1.00 59.28 190 LEU A C 1
ATOM 1428 O O . LEU A 1 190 ? 16.643 -15.956 -12.742 1.00 59.28 190 LEU A O 1
ATOM 1432 N N . GLU A 1 191 ? 15.544 -15.789 -10.786 1.00 53.66 191 GLU A N 1
ATOM 1433 C CA . GLU A 1 191 ? 15.681 -17.233 -10.501 1.00 53.66 191 GLU A CA 1
ATOM 1434 C C . GLU A 1 191 ? 15.196 -18.068 -11.706 1.00 53.66 191 GLU A C 1
ATOM 1436 O O . GLU A 1 191 ? 14.061 -17.880 -12.150 1.00 53.66 191 GLU A O 1
ATOM 1441 N N . PRO A 1 192 ? 16.023 -18.981 -12.255 1.00 45.31 192 PRO A N 1
ATOM 1442 C CA . PRO A 1 192 ? 15.542 -19.893 -13.280 1.00 45.31 192 PRO A CA 1
ATOM 1443 C C . PRO A 1 192 ? 14.527 -20.836 -12.616 1.00 45.31 192 PRO A C 1
ATOM 1445 O O . PRO A 1 192 ? 14.744 -21.210 -11.452 1.00 45.31 192 PRO A O 1
ATOM 1448 N N . PRO A 1 193 ? 13.439 -21.230 -13.306 1.00 41.59 193 PRO A N 1
ATOM 1449 C CA . PRO A 1 193 ? 12.407 -22.068 -12.710 1.00 41.59 193 PRO A CA 1
ATOM 1450 C C . PRO A 1 193 ? 13.045 -23.302 -12.067 1.00 41.59 193 PRO A C 1
ATOM 1452 O O . PRO A 1 193 ? 13.891 -23.984 -12.656 1.00 41.59 193 PRO A O 1
ATOM 1455 N N . ARG A 1 194 ? 12.718 -23.533 -10.787 1.00 37.81 194 ARG A N 1
ATOM 1456 C CA . ARG A 1 194 ? 13.365 -24.548 -9.941 1.00 37.81 194 ARG A CA 1
ATOM 1457 C C . ARG A 1 194 ? 12.910 -25.939 -10.375 1.00 37.81 194 ARG A C 1
ATOM 1459 O O . ARG A 1 194 ? 12.028 -26.532 -9.762 1.00 37.81 194 ARG A O 1
ATOM 1466 N N . GLY A 1 195 ? 13.526 -26.426 -11.445 1.00 36.66 195 GLY A N 1
ATOM 1467 C CA . GLY A 1 195 ? 12.927 -27.431 -12.306 1.00 36.66 195 GLY A CA 1
ATOM 1468 C C . GLY A 1 195 ? 12.544 -28.752 -11.645 1.00 36.66 195 GLY A C 1
ATOM 1469 O O . GLY A 1 195 ? 13.238 -29.275 -10.761 1.00 36.66 195 GLY A O 1
ATOM 1470 N N . LYS A 1 196 ? 11.474 -29.330 -12.199 1.00 34.00 196 LYS A N 1
ATOM 1471 C CA . LYS A 1 196 ? 11.366 -30.760 -12.515 1.00 34.00 196 LYS A CA 1
ATOM 1472 C C . LYS A 1 196 ? 10.218 -31.022 -13.494 1.00 34.00 196 LYS A C 1
ATOM 1474 O O . LYS A 1 196 ? 9.055 -30.994 -13.106 1.00 34.00 196 LYS A O 1
ATOM 1479 N N . THR A 1 197 ? 10.554 -31.484 -14.697 1.00 38.31 197 THR A N 1
ATOM 1480 C CA . THR A 1 197 ? 9.687 -32.325 -15.550 1.00 38.31 197 THR A CA 1
ATOM 1481 C C . THR A 1 197 ? 8.397 -31.720 -16.134 1.00 38.31 197 THR A C 1
ATOM 1483 O O . THR A 1 197 ? 7.659 -32.461 -16.779 1.00 38.31 197 THR A O 1
ATOM 1486 N N . ILE A 1 198 ? 8.145 -30.412 -16.002 1.00 46.94 198 ILE A N 1
ATOM 1487 C CA . ILE A 1 198 ? 7.108 -29.668 -16.756 1.00 46.94 198 ILE A CA 1
ATOM 1488 C C . ILE A 1 198 ? 7.791 -28.496 -17.491 1.00 46.94 198 ILE A C 1
ATOM 1490 O O . ILE A 1 198 ? 7.512 -27.324 -17.280 1.00 46.94 198 ILE A O 1
ATOM 1494 N N . GLU A 1 199 ? 8.791 -28.839 -18.304 1.00 50.97 199 GLU A N 1
ATOM 1495 C CA . GLU A 1 199 ? 9.874 -27.926 -18.715 1.00 50.97 199 GLU A CA 1
ATOM 1496 C C . GLU A 1 199 ? 9.555 -27.045 -19.941 1.00 50.97 199 GLU A C 1
ATOM 1498 O O . GLU A 1 199 ? 10.401 -26.258 -20.345 1.00 50.97 199 GLU A O 1
ATOM 1503 N N . GLU A 1 200 ? 8.357 -27.146 -20.529 1.00 50.97 200 GLU A N 1
ATOM 1504 C CA . GLU A 1 200 ? 7.930 -26.296 -21.659 1.00 50.97 200 GLU A CA 1
ATOM 1505 C C . GLU A 1 200 ? 6.847 -25.281 -21.233 1.00 50.97 200 GLU A C 1
ATOM 1507 O O . GLU A 1 200 ? 6.988 -24.088 -21.495 1.00 50.97 200 GLU A O 1
ATOM 1512 N N . GLU A 1 201 ? 5.816 -25.712 -20.493 1.00 51.12 201 GLU A N 1
ATOM 1513 C CA . GLU A 1 201 ? 4.728 -24.826 -20.035 1.00 51.12 201 GLU A CA 1
ATOM 1514 C C . GLU A 1 201 ? 5.200 -23.817 -18.962 1.00 51.12 201 GLU A C 1
ATOM 1516 O O . GLU A 1 201 ? 4.880 -22.631 -19.051 1.00 51.12 201 GLU A O 1
ATOM 1521 N N . GLU A 1 202 ? 6.018 -24.235 -17.983 1.00 53.56 202 GLU A N 1
ATOM 1522 C CA . GLU A 1 202 ? 6.535 -23.329 -16.938 1.00 53.56 202 GLU A CA 1
ATOM 1523 C C . GLU A 1 202 ? 7.493 -22.257 -17.501 1.00 53.56 202 GLU A C 1
ATOM 1525 O O . GLU A 1 202 ? 7.530 -21.128 -16.995 1.00 53.56 202 GLU A O 1
ATOM 1530 N N . ASP A 1 203 ? 8.237 -22.581 -18.565 1.00 56.34 203 ASP A N 1
ATOM 1531 C CA . ASP A 1 203 ? 9.171 -21.675 -19.244 1.00 56.34 203 ASP A CA 1
ATOM 1532 C C . ASP A 1 203 ? 8.424 -20.627 -20.090 1.00 56.34 203 ASP A C 1
ATOM 1534 O O . ASP A 1 203 ? 8.723 -19.430 -19.990 1.00 56.34 203 ASP A O 1
ATOM 1538 N N . GLU A 1 204 ? 7.415 -21.042 -20.870 1.00 61.59 204 GLU A N 1
ATOM 1539 C CA . GLU A 1 204 ? 6.545 -20.119 -21.615 1.00 61.59 204 GLU A CA 1
ATOM 1540 C C . GLU A 1 204 ? 5.803 -19.165 -20.671 1.00 61.59 204 GLU A C 1
ATOM 1542 O O . GLU A 1 204 ? 5.802 -17.948 -20.885 1.00 61.59 204 GLU A O 1
ATOM 1547 N N . GLU A 1 205 ? 5.224 -19.677 -19.579 1.00 62.34 205 GLU A N 1
ATOM 1548 C CA . GLU A 1 205 ? 4.533 -18.823 -18.617 1.00 62.34 205 GLU A CA 1
ATOM 1549 C C . GLU A 1 205 ? 5.479 -17.862 -17.880 1.00 62.34 205 GLU A C 1
ATOM 1551 O O . GLU A 1 205 ? 5.124 -16.705 -17.641 1.00 62.34 205 GLU A O 1
ATOM 1556 N N . SER A 1 206 ? 6.689 -18.301 -17.521 1.00 65.19 206 SER A N 1
ATOM 1557 C CA . SER A 1 206 ? 7.680 -17.434 -16.865 1.00 65.19 206 SER A CA 1
ATOM 1558 C C . SER A 1 206 ? 8.140 -16.301 -17.788 1.00 65.19 206 SER A C 1
ATOM 1560 O O . SER A 1 206 ? 8.309 -15.163 -17.338 1.00 65.19 206 SER A O 1
ATOM 1562 N N . GLN A 1 207 ? 8.265 -16.563 -19.093 1.00 69.44 207 GLN A N 1
ATOM 1563 C CA . GLN A 1 207 ? 8.494 -15.511 -20.084 1.00 69.44 207 GLN A CA 1
ATOM 1564 C C . GLN A 1 207 ? 7.273 -14.600 -20.262 1.00 69.44 207 GLN A C 1
ATOM 1566 O O . GLN A 1 207 ? 7.451 -13.388 -20.393 1.00 69.44 207 GLN A O 1
ATOM 1571 N N . ALA A 1 208 ? 6.045 -15.124 -20.203 1.00 72.81 208 ALA A N 1
ATOM 1572 C CA . ALA A 1 208 ? 4.825 -14.321 -20.318 1.00 72.81 208 ALA A CA 1
ATOM 1573 C C . ALA A 1 208 ? 4.700 -13.259 -19.205 1.00 72.81 208 ALA A C 1
ATOM 1575 O O . ALA A 1 208 ? 4.272 -12.133 -19.478 1.00 72.81 208 ALA A O 1
ATOM 1576 N N . VAL A 1 209 ? 5.146 -13.566 -17.977 1.00 80.31 209 VAL A N 1
ATOM 1577 C CA . VAL A 1 209 ? 5.212 -12.600 -16.857 1.00 80.31 209 VAL A CA 1
ATOM 1578 C C . VAL A 1 209 ? 6.157 -11.425 -17.152 1.00 80.31 209 VAL A C 1
ATOM 1580 O O . VAL A 1 209 ? 5.910 -10.316 -16.682 1.00 80.31 209 VAL A O 1
ATOM 1583 N N . LEU A 1 210 ? 7.211 -11.632 -17.950 1.00 80.12 210 LEU A N 1
ATOM 1584 C CA . LEU A 1 210 ? 8.122 -10.566 -18.392 1.00 80.12 210 LEU A CA 1
ATOM 1585 C C . LEU A 1 210 ? 7.585 -9.827 -19.623 1.00 80.12 210 LEU A C 1
ATOM 1587 O O . LEU A 1 210 ? 7.608 -8.599 -19.669 1.00 80.12 210 LEU A O 1
ATOM 1591 N N . GLN A 1 211 ? 7.103 -10.564 -20.626 1.00 86.38 211 GLN A N 1
ATOM 1592 C CA . GLN A 1 211 ? 6.684 -10.011 -21.914 1.00 86.38 211 GLN A CA 1
ATOM 1593 C C . GLN A 1 211 ? 5.435 -9.134 -21.789 1.00 86.38 211 GLN A C 1
ATOM 1595 O O . GLN A 1 211 ? 5.416 -8.024 -22.323 1.00 86.38 211 GLN A O 1
ATOM 1600 N N . ARG A 1 212 ? 4.407 -9.573 -21.052 1.00 90.25 212 ARG A N 1
ATOM 1601 C CA . ARG A 1 212 ? 3.110 -8.880 -21.019 1.00 90.25 212 ARG A CA 1
ATOM 1602 C C . ARG A 1 212 ? 3.181 -7.440 -20.467 1.00 90.25 212 ARG A C 1
ATOM 1604 O O . ARG A 1 212 ? 2.623 -6.548 -21.107 1.00 90.25 212 ARG A O 1
ATOM 1611 N N . PRO A 1 213 ? 3.916 -7.144 -19.376 1.00 91.94 213 PRO A N 1
ATOM 1612 C CA . PRO A 1 213 ? 4.195 -5.768 -18.949 1.00 91.94 213 PRO A CA 1
ATOM 1613 C C . PRO A 1 213 ? 4.878 -4.906 -20.016 1.00 91.94 213 PRO A C 1
ATOM 1615 O O . PRO A 1 213 ? 4.611 -3.709 -20.131 1.00 91.94 213 PRO A O 1
ATOM 1618 N N . LEU A 1 214 ? 5.776 -5.498 -20.804 1.00 92.69 214 LEU A N 1
ATOM 1619 C CA . LEU A 1 214 ? 6.517 -4.790 -21.846 1.00 92.69 214 LEU A CA 1
ATOM 1620 C C . LEU A 1 214 ? 5.637 -4.508 -23.074 1.00 92.69 214 LEU A C 1
ATOM 1622 O O . LEU A 1 214 ? 5.766 -3.436 -23.662 1.00 92.69 214 LEU A O 1
ATOM 1626 N N . GLU A 1 215 ? 4.698 -5.398 -23.414 1.00 93.06 215 GLU A N 1
ATOM 1627 C CA . GLU A 1 215 ? 3.649 -5.144 -24.415 1.00 93.06 215 GLU A CA 1
ATOM 1628 C C . GLU A 1 215 ? 2.750 -3.966 -24.011 1.00 93.06 215 GLU A C 1
ATOM 1630 O O . GLU A 1 215 ? 2.508 -3.069 -24.821 1.00 93.06 215 GLU A O 1
ATOM 1635 N N . ILE A 1 216 ? 2.295 -3.936 -22.749 1.00 93.25 216 ILE A N 1
ATOM 1636 C CA . ILE A 1 216 ? 1.492 -2.832 -22.193 1.00 93.25 216 ILE A CA 1
ATOM 1637 C C . ILE A 1 216 ? 2.271 -1.517 -22.285 1.00 93.25 216 ILE A C 1
ATOM 1639 O O . ILE A 1 216 ? 1.707 -0.495 -22.686 1.00 93.25 216 ILE A O 1
ATOM 1643 N N . CYS A 1 217 ? 3.570 -1.542 -21.965 1.00 93.12 217 CYS A N 1
ATOM 1644 C CA . CYS A 1 217 ? 4.436 -0.376 -22.104 1.00 93.12 217 CYS A CA 1
ATOM 1645 C C . CYS A 1 217 ? 4.537 0.085 -23.563 1.00 93.12 217 CYS A C 1
ATOM 1647 O O . CYS A 1 217 ? 4.285 1.252 -23.842 1.00 93.12 217 CYS A O 1
ATOM 1649 N N . LEU A 1 218 ? 4.853 -0.827 -24.489 1.00 92.75 218 LEU A N 1
ATOM 1650 C CA . LEU A 1 218 ? 5.023 -0.544 -25.916 1.00 92.75 218 LEU A CA 1
ATOM 1651 C C . LEU A 1 218 ? 3.752 0.043 -26.546 1.00 92.75 218 LEU A C 1
ATOM 1653 O O . LEU A 1 218 ? 3.830 1.001 -27.313 1.00 92.75 218 LEU A O 1
ATOM 1657 N N . LYS A 1 219 ? 2.579 -0.491 -26.187 1.00 93.88 219 LYS A N 1
ATOM 1658 C CA . LYS A 1 219 ? 1.266 0.010 -26.626 1.00 93.88 219 LYS A CA 1
ATOM 1659 C C . LYS A 1 219 ? 1.014 1.463 -26.200 1.00 93.88 219 LYS A C 1
ATOM 1661 O O . LYS A 1 219 ? 0.360 2.201 -26.931 1.00 93.88 219 LYS A O 1
ATOM 1666 N N . HIS A 1 220 ? 1.551 1.870 -25.051 1.00 92.94 220 HIS A N 1
ATOM 1667 C CA . HIS A 1 220 ? 1.435 3.220 -24.491 1.00 92.94 220 HIS A CA 1
ATOM 1668 C C . HIS A 1 220 ? 2.729 4.031 -24.626 1.00 92.94 220 HIS A C 1
ATOM 1670 O O . HIS A 1 220 ? 2.978 4.941 -23.836 1.00 92.94 220 HIS A O 1
ATOM 1676 N N . SER A 1 221 ? 3.560 3.721 -25.619 1.00 92.38 221 SER A N 1
ATOM 1677 C CA . SER A 1 221 ? 4.791 4.449 -25.909 1.00 92.38 221 SER A CA 1
ATOM 1678 C C . SER A 1 221 ? 4.646 5.296 -27.173 1.00 92.38 221 SER A C 1
ATOM 1680 O O . SER A 1 221 ? 4.178 4.839 -28.214 1.00 92.38 221 SER A O 1
ATOM 1682 N N . ILE A 1 222 ? 5.115 6.539 -27.099 1.00 90.69 222 ILE A N 1
ATOM 1683 C CA . ILE A 1 222 ? 5.285 7.438 -28.238 1.00 90.69 222 ILE A CA 1
ATOM 1684 C C . ILE A 1 222 ? 6.728 7.290 -28.725 1.00 90.69 222 ILE A C 1
ATOM 1686 O O . ILE A 1 222 ? 7.674 7.487 -27.959 1.00 90.69 222 ILE A O 1
ATOM 1690 N N . VAL A 1 223 ? 6.893 6.939 -30.001 1.00 89.44 223 VAL A N 1
ATOM 1691 C CA . VAL A 1 223 ? 8.202 6.835 -30.658 1.00 89.44 223 VAL A CA 1
ATOM 1692 C C . VAL A 1 223 ? 8.445 8.108 -31.464 1.00 89.44 223 VAL A C 1
ATOM 1694 O O . VAL A 1 223 ? 7.803 8.335 -32.488 1.00 89.44 223 VAL A O 1
ATOM 1697 N N . GLU A 1 224 ? 9.375 8.939 -31.006 1.00 85.31 224 GLU A N 1
ATOM 1698 C CA . GLU A 1 224 ? 9.825 10.134 -31.717 1.00 85.31 224 GLU A CA 1
ATOM 1699 C C . GLU A 1 224 ? 11.131 9.822 -32.459 1.00 85.31 224 GLU A C 1
ATOM 1701 O O . GLU A 1 224 ? 12.057 9.254 -31.884 1.00 85.31 224 GLU A O 1
ATOM 1706 N N . VAL A 1 225 ? 11.243 10.216 -33.728 1.00 81.00 225 VAL A N 1
ATOM 1707 C CA . VAL A 1 225 ? 12.517 10.194 -34.467 1.00 81.00 225 VAL A CA 1
ATOM 1708 C C . VAL A 1 225 ? 12.987 11.643 -34.597 1.00 81.00 225 VAL A C 1
ATOM 1710 O O . VAL A 1 225 ? 12.359 12.396 -35.340 1.00 81.00 225 VAL A O 1
ATOM 1713 N N . PRO A 1 226 ? 14.028 12.082 -33.865 1.00 73.44 226 PRO A N 1
ATOM 1714 C CA . PRO A 1 226 ? 14.502 13.458 -33.954 1.00 73.44 226 PRO A CA 1
ATOM 1715 C C . PRO A 1 226 ? 15.172 13.717 -35.308 1.00 73.44 226 PRO A C 1
ATOM 1717 O O . PRO A 1 226 ? 16.063 12.971 -35.700 1.00 73.44 226 PRO A O 1
ATOM 1720 N N . ASP A 1 227 ? 14.848 14.827 -35.978 1.00 64.56 227 ASP A N 1
ATOM 1721 C CA . ASP A 1 227 ? 15.442 15.194 -37.283 1.00 64.56 227 ASP A CA 1
ATOM 1722 C C . ASP A 1 227 ? 16.986 15.304 -37.269 1.00 64.56 227 ASP A C 1
ATOM 1724 O O . ASP A 1 227 ? 17.635 15.344 -38.315 1.00 64.56 227 ASP A O 1
ATOM 1728 N N . SER A 1 228 ? 17.588 15.384 -36.078 1.00 64.81 228 SER A N 1
ATOM 1729 C CA . SER A 1 228 ? 19.026 15.522 -35.843 1.00 64.81 228 SER A CA 1
ATOM 1730 C C . SER A 1 228 ? 19.756 14.220 -35.481 1.00 64.81 228 SER A C 1
ATOM 1732 O O . SER A 1 228 ? 20.985 14.246 -35.376 1.00 64.81 228 SER A O 1
ATOM 1734 N N . SER A 1 229 ? 19.062 13.089 -35.289 1.00 63.22 229 SER A N 1
ATOM 1735 C CA . SER A 1 229 ? 19.692 11.808 -34.939 1.00 63.22 229 SER A CA 1
ATOM 1736 C C . SER A 1 229 ? 18.998 10.602 -35.583 1.00 63.22 229 SER A C 1
ATOM 1738 O O . SER A 1 229 ? 17.784 10.530 -35.710 1.00 63.22 229 SER A O 1
ATOM 1740 N N . ALA A 1 230 ? 19.788 9.604 -35.988 1.00 70.69 230 ALA A N 1
ATOM 1741 C CA . ALA A 1 230 ? 19.278 8.409 -36.670 1.00 70.69 230 ALA A CA 1
ATOM 1742 C C . ALA A 1 230 ? 18.663 7.352 -35.725 1.00 70.69 230 ALA A C 1
ATOM 1744 O O . ALA A 1 230 ? 18.336 6.255 -36.173 1.00 70.69 230 ALA A O 1
ATOM 1745 N N . CYS A 1 231 ? 18.542 7.648 -34.426 1.00 74.44 231 CYS A N 1
ATOM 1746 C CA . CYS A 1 231 ? 18.011 6.728 -33.421 1.00 74.44 231 CYS A CA 1
ATOM 1747 C C . CYS A 1 231 ? 16.654 7.221 -32.897 1.00 74.44 231 CYS A C 1
ATOM 1749 O O . CYS A 1 231 ? 16.569 8.374 -32.469 1.00 74.44 231 CYS A O 1
ATOM 1751 N N . PRO A 1 232 ? 15.617 6.363 -32.874 1.00 84.50 232 PRO A N 1
ATOM 1752 C CA . PRO A 1 232 ? 14.348 6.703 -32.246 1.00 84.50 232 PRO A CA 1
ATOM 1753 C C . PRO A 1 232 ? 14.531 6.910 -30.738 1.00 84.50 232 PRO A C 1
ATOM 1755 O O . PRO A 1 232 ? 15.290 6.193 -30.088 1.00 84.50 232 PRO A O 1
ATOM 1758 N N . ALA A 1 233 ? 13.805 7.874 -30.185 1.00 85.69 233 ALA A N 1
ATOM 1759 C CA . ALA A 1 233 ? 13.656 8.090 -28.755 1.00 85.69 233 ALA A CA 1
ATOM 1760 C C . ALA A 1 233 ? 12.236 7.685 -28.347 1.00 85.69 233 ALA A C 1
ATOM 1762 O O . ALA A 1 233 ? 11.260 8.112 -28.966 1.00 85.69 233 ALA A O 1
ATOM 1763 N N . VAL A 1 234 ? 12.115 6.866 -27.305 1.00 89.31 234 VAL A N 1
ATOM 1764 C CA . VAL A 1 234 ? 10.817 6.397 -26.810 1.00 89.31 234 VAL A CA 1
ATOM 1765 C C . VAL A 1 234 ? 10.457 7.129 -25.523 1.00 89.31 234 VAL A C 1
ATOM 1767 O O . VAL A 1 234 ? 11.286 7.280 -24.625 1.00 89.31 234 VAL A O 1
ATOM 1770 N N . ARG A 1 235 ? 9.207 7.589 -25.424 1.00 89.19 235 ARG A N 1
ATOM 1771 C CA . ARG A 1 235 ? 8.637 8.186 -24.209 1.00 89.19 235 ARG A CA 1
ATOM 1772 C C . ARG A 1 235 ? 7.290 7.544 -23.887 1.00 89.19 235 ARG A C 1
ATOM 1774 O O . ARG A 1 235 ? 6.553 7.226 -24.819 1.00 89.19 235 ARG A O 1
ATOM 1781 N N . PRO A 1 236 ? 6.922 7.375 -22.609 1.00 91.00 236 PRO A N 1
ATOM 1782 C CA . PRO A 1 236 ? 5.577 6.938 -22.265 1.00 91.00 236 PRO A CA 1
ATOM 1783 C C . PRO A 1 236 ? 4.551 8.018 -22.636 1.00 91.00 236 PRO A C 1
ATOM 1785 O O . PRO A 1 236 ? 4.798 9.219 -22.492 1.00 91.00 236 PRO A O 1
ATOM 1788 N N . GLN A 1 237 ? 3.390 7.584 -23.113 1.00 92.00 237 GLN A N 1
ATOM 1789 C CA . GLN A 1 237 ? 2.245 8.438 -23.391 1.00 92.00 237 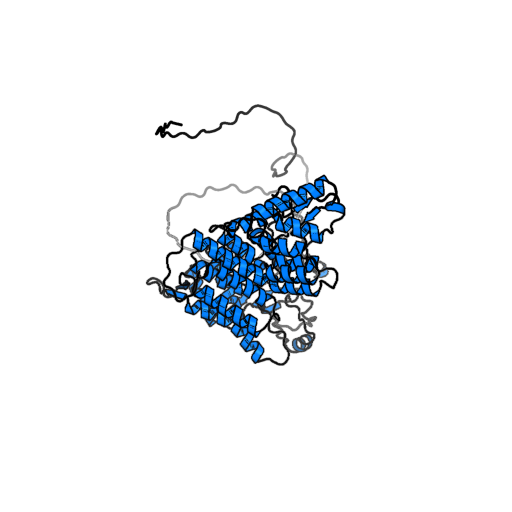GLN A CA 1
ATOM 1790 C C . GLN A 1 237 ? 1.718 9.038 -22.074 1.00 92.00 237 GLN A C 1
ATOM 1792 O O . GLN A 1 237 ? 1.459 8.284 -21.135 1.00 92.00 237 GLN A O 1
ATOM 1797 N N . PRO A 1 238 ? 1.514 10.365 -21.984 1.00 91.81 238 PRO A N 1
ATOM 1798 C CA . PRO A 1 238 ? 0.938 10.982 -20.793 1.00 91.81 238 PRO A CA 1
ATOM 1799 C C . PRO A 1 238 ? -0.457 10.445 -20.452 1.00 91.81 238 PRO A C 1
ATOM 1801 O O . PRO A 1 238 ? -1.303 10.295 -21.335 1.00 91.81 238 PRO A O 1
ATOM 1804 N N . GLY A 1 239 ? -0.715 10.225 -19.161 1.00 90.44 239 GLY A N 1
ATOM 1805 C CA . GLY A 1 239 ? -2.011 9.789 -18.640 1.00 90.44 239 GLY A CA 1
ATOM 1806 C C . GLY A 1 239 ? -1.972 8.471 -17.862 1.00 90.44 239 GLY A C 1
ATOM 1807 O O . GLY A 1 239 ? -0.930 8.016 -17.403 1.00 90.44 239 GLY A O 1
ATOM 1808 N N . VAL A 1 240 ? -3.155 7.876 -17.686 1.00 91.94 240 VAL A N 1
ATOM 1809 C CA . VAL A 1 240 ? -3.403 6.743 -16.768 1.00 91.94 240 VAL A CA 1
ATOM 1810 C C . VAL A 1 240 ? -3.763 5.431 -17.476 1.00 91.94 240 VAL A C 1
ATOM 1812 O O . VAL A 1 240 ? -4.050 4.442 -16.813 1.00 91.94 240 VAL A O 1
ATOM 1815 N N . ALA A 1 241 ? -3.783 5.396 -18.813 1.00 92.19 241 ALA A N 1
ATOM 1816 C CA . ALA A 1 241 ? -4.221 4.218 -19.571 1.00 92.19 241 ALA A CA 1
ATOM 1817 C C . ALA A 1 241 ? -3.347 2.982 -19.285 1.00 92.19 241 ALA A C 1
ATOM 1819 O O . ALA A 1 241 ? -3.870 1.958 -18.850 1.00 92.19 241 ALA A O 1
ATOM 1820 N N . ALA A 1 242 ? -2.021 3.129 -19.394 1.00 93.06 242 ALA A N 1
ATOM 1821 C CA . ALA A 1 242 ? -1.064 2.071 -19.071 1.00 93.06 242 ALA A CA 1
ATOM 1822 C C . ALA A 1 242 ? -1.208 1.557 -17.628 1.00 93.06 242 ALA A C 1
ATOM 1824 O O . ALA A 1 242 ? -1.127 0.358 -17.398 1.00 93.06 242 ALA A O 1
ATOM 1825 N N . LEU A 1 243 ? -1.454 2.453 -16.662 1.00 95.25 243 LEU A N 1
ATOM 1826 C CA . LEU A 1 243 ? -1.624 2.099 -15.249 1.00 95.25 243 LEU A CA 1
ATOM 1827 C C . LEU A 1 243 ? -2.795 1.128 -15.032 1.00 95.25 243 LEU A C 1
ATOM 1829 O O . LEU A 1 243 ? -2.630 0.147 -14.313 1.00 95.25 243 LEU A O 1
ATOM 1833 N N . HIS A 1 244 ? -3.94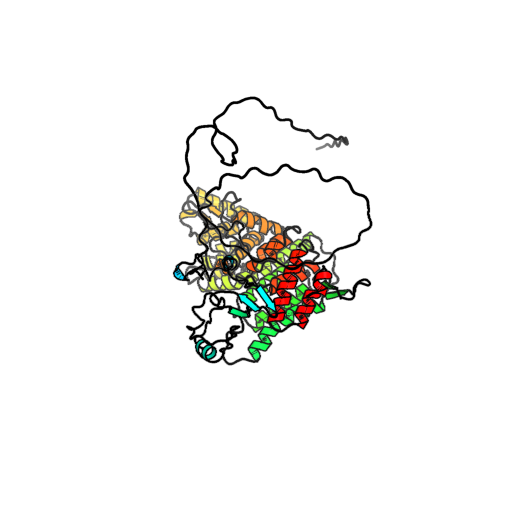4 1.371 -15.667 1.00 94.44 244 HIS A N 1
ATOM 1834 C CA . HIS A 1 244 ? -5.076 0.446 -15.574 1.00 94.44 244 HIS A CA 1
ATOM 1835 C C . HIS A 1 244 ? -4.778 -0.897 -16.242 1.00 94.44 244 HIS A C 1
ATOM 1837 O O . HIS A 1 244 ? -5.112 -1.925 -15.671 1.00 94.44 244 HIS A O 1
ATOM 1843 N N . GLU A 1 245 ? -4.099 -0.917 -17.392 1.00 94.44 245 GLU A N 1
ATOM 1844 C CA . GLU A 1 245 ? -3.742 -2.187 -18.044 1.00 94.44 245 GLU A CA 1
ATOM 1845 C C . GLU A 1 245 ? -2.704 -2.992 -17.241 1.00 94.44 245 GLU A C 1
ATOM 1847 O O . GLU A 1 245 ? -2.781 -4.217 -17.219 1.00 94.44 245 GLU A O 1
ATOM 1852 N N . TYR A 1 246 ? -1.783 -2.342 -16.513 1.00 95.25 246 TYR A N 1
ATOM 1853 C CA . TYR A 1 246 ? -0.922 -3.036 -15.542 1.00 95.25 246 TYR A CA 1
ATOM 1854 C C . TYR A 1 246 ? -1.720 -3.603 -14.356 1.00 95.25 246 TYR A C 1
ATOM 1856 O O . TYR A 1 246 ? -1.442 -4.724 -13.932 1.00 95.25 246 TYR A O 1
ATOM 1864 N N . ALA A 1 247 ? -2.695 -2.855 -13.825 1.00 93.88 247 ALA A N 1
ATOM 1865 C CA . ALA A 1 247 ? -3.542 -3.297 -12.714 1.00 93.88 247 ALA A CA 1
ATOM 1866 C C . ALA A 1 247 ? -4.465 -4.468 -13.110 1.00 93.88 247 ALA A C 1
ATOM 1868 O O . ALA A 1 247 ? -4.571 -5.442 -12.369 1.00 93.88 247 ALA A O 1
ATOM 1869 N N . GLU A 1 248 ? -5.060 -4.415 -14.304 1.00 93.62 248 GLU A N 1
ATOM 1870 C CA . GLU A 1 248 ? -5.863 -5.493 -14.893 1.00 93.62 248 GLU A CA 1
ATOM 1871 C C . GLU A 1 248 ? -5.012 -6.748 -15.140 1.00 93.62 248 GLU A C 1
ATOM 1873 O O . GLU A 1 248 ? -5.358 -7.831 -14.666 1.00 93.62 248 GLU A O 1
ATOM 1878 N N . TRP A 1 249 ? -3.846 -6.602 -15.784 1.00 93.12 249 TRP A N 1
ATOM 1879 C CA . TRP A 1 249 ? -2.921 -7.712 -16.035 1.00 93.12 249 TRP A CA 1
ATOM 1880 C C . TRP A 1 249 ? -2.510 -8.443 -14.753 1.00 93.12 249 TRP A C 1
ATOM 1882 O O . TRP A 1 249 ? -2.565 -9.673 -14.708 1.00 93.12 249 TRP A O 1
ATOM 1892 N N . ILE A 1 250 ? -2.088 -7.715 -13.714 1.00 91.50 250 ILE A N 1
ATOM 1893 C CA . ILE A 1 250 ? -1.603 -8.352 -12.484 1.00 91.50 250 ILE A CA 1
ATOM 1894 C C . ILE A 1 250 ? -2.748 -8.963 -11.663 1.00 91.50 250 ILE A C 1
ATOM 1896 O O . ILE A 1 250 ? -2.530 -9.971 -10.993 1.00 91.50 250 ILE A O 1
ATOM 1900 N N . ALA A 1 251 ? -3.964 -8.409 -11.747 1.00 90.12 251 ALA A N 1
ATOM 1901 C CA . ALA A 1 251 ? -5.157 -8.998 -11.144 1.00 90.12 251 ALA A CA 1
ATOM 1902 C C . ALA A 1 251 ? -5.528 -10.324 -11.828 1.00 90.12 251 ALA A C 1
ATOM 1904 O O . ALA A 1 251 ? -5.637 -11.343 -11.148 1.00 90.12 251 ALA A O 1
ATOM 1905 N N . GLU A 1 252 ? -5.608 -10.355 -13.165 1.00 90.19 252 GLU A N 1
ATOM 1906 C CA . GLU A 1 252 ? -5.824 -11.601 -13.915 1.00 90.19 252 GLU A CA 1
ATOM 1907 C C . GLU A 1 252 ? -4.746 -12.652 -13.620 1.00 90.19 252 GLU A C 1
ATOM 1909 O O . GLU A 1 252 ? -5.040 -13.840 -13.492 1.00 90.19 252 GLU A O 1
ATOM 1914 N N . LEU A 1 253 ? -3.482 -12.230 -13.539 1.00 87.38 253 LEU A N 1
ATOM 1915 C CA . LEU A 1 253 ? -2.360 -13.131 -13.298 1.00 87.38 253 LEU A CA 1
ATOM 1916 C C . LEU A 1 253 ? -2.396 -13.707 -11.872 1.00 87.38 253 LEU A C 1
ATOM 1918 O O . LEU A 1 253 ? -2.139 -14.901 -11.695 1.00 87.38 253 LEU A O 1
ATOM 1922 N N . LYS A 1 254 ? -2.769 -12.892 -10.874 1.00 86.19 254 LYS A N 1
ATOM 1923 C CA . LYS A 1 254 ? -2.995 -13.338 -9.492 1.00 86.19 254 LYS A CA 1
ATOM 1924 C C . LYS A 1 254 ? -4.151 -14.337 -9.412 1.00 86.19 254 LYS A C 1
ATOM 1926 O O . LYS A 1 254 ? -3.983 -15.381 -8.793 1.00 86.19 254 LYS A O 1
ATOM 1931 N N . ASP A 1 255 ? -5.276 -14.074 -10.073 1.00 85.19 255 ASP A N 1
ATOM 1932 C CA . ASP A 1 255 ? -6.431 -14.985 -10.071 1.00 85.19 255 ASP A CA 1
ATOM 1933 C C . ASP A 1 255 ? -6.116 -16.339 -10.736 1.00 85.19 255 ASP A C 1
ATOM 1935 O O . ASP A 1 255 ? -6.635 -17.373 -10.313 1.00 85.19 255 ASP A O 1
ATOM 1939 N N . ARG A 1 256 ? -5.239 -16.360 -11.751 1.00 82.88 256 ARG A N 1
ATOM 1940 C CA . ARG A 1 256 ? -4.798 -17.598 -12.422 1.00 82.88 256 ARG A CA 1
ATOM 1941 C C . ARG A 1 256 ? -3.800 -18.415 -11.599 1.00 82.88 256 ARG A C 1
ATOM 1943 O O . ARG A 1 256 ? -3.896 -19.639 -11.597 1.00 82.88 256 ARG A O 1
ATOM 1950 N N . ARG A 1 257 ? -2.833 -17.764 -10.939 1.00 75.56 257 ARG A N 1
ATOM 1951 C CA . ARG A 1 257 ? -1.753 -18.442 -10.189 1.00 75.56 257 ARG A CA 1
ATOM 1952 C C . ARG A 1 257 ? -2.075 -18.677 -8.709 1.00 75.56 257 ARG A C 1
ATOM 1954 O O . ARG A 1 257 ? -1.501 -19.572 -8.096 1.00 75.56 257 ARG A O 1
ATOM 1961 N N . GLY A 1 258 ? -3.008 -17.919 -8.138 1.00 66.69 258 GLY A N 1
ATOM 1962 C CA . GLY A 1 258 ? -3.258 -17.887 -6.699 1.00 66.69 258 GLY A CA 1
ATOM 1963 C C . GLY A 1 258 ? -2.058 -17.348 -5.912 1.00 66.69 258 GLY A C 1
ATOM 1964 O O . GLY A 1 258 ? -1.120 -16.777 -6.467 1.00 66.69 258 GLY A O 1
ATOM 1965 N N . ASP A 1 259 ? -2.061 -17.563 -4.597 1.00 66.56 259 ASP A N 1
ATOM 1966 C CA . ASP A 1 259 ? -1.010 -17.072 -3.693 1.00 66.56 259 ASP A CA 1
ATOM 1967 C C . ASP A 1 259 ? 0.261 -17.961 -3.688 1.00 66.56 259 ASP A C 1
ATOM 1969 O O . ASP A 1 259 ? 0.957 -18.072 -2.678 1.00 66.56 259 ASP A O 1
ATOM 1973 N N . THR A 1 260 ? 0.588 -18.624 -4.808 1.00 65.00 260 THR A N 1
ATOM 1974 C CA . THR A 1 260 ? 1.776 -19.495 -4.926 1.00 65.00 260 THR A CA 1
ATOM 1975 C C . THR A 1 260 ? 3.096 -18.725 -4.939 1.00 65.00 260 THR A C 1
ATOM 1977 O O . THR A 1 260 ? 4.125 -19.276 -4.550 1.00 65.00 260 THR A O 1
ATOM 1980 N N . GLU A 1 261 ? 3.086 -17.463 -5.379 1.00 76.06 261 GLU A N 1
ATOM 1981 C CA . GLU A 1 261 ? 4.270 -16.604 -5.460 1.00 76.06 261 GLU A CA 1
ATOM 1982 C C . GLU A 1 261 ? 4.040 -15.288 -4.683 1.00 76.06 261 GLU A C 1
ATOM 1984 O O . GLU A 1 261 ? 3.331 -14.398 -5.163 1.00 76.06 261 GLU A O 1
ATOM 1989 N N . PRO A 1 262 ? 4.643 -15.105 -3.489 1.00 80.94 262 PRO A N 1
ATOM 1990 C CA . PRO A 1 262 ? 4.362 -13.944 -2.636 1.00 80.94 262 PRO A CA 1
ATOM 1991 C C . PRO A 1 262 ? 4.839 -12.617 -3.246 1.00 80.94 262 PRO A C 1
ATOM 1993 O O . PRO A 1 262 ? 4.260 -11.565 -2.973 1.00 80.94 262 PRO A O 1
ATOM 1996 N N . LEU A 1 263 ? 5.862 -12.659 -4.109 1.00 84.12 263 LEU A N 1
ATOM 1997 C CA . LEU A 1 263 ? 6.326 -11.495 -4.864 1.00 84.12 263 LEU A CA 1
ATOM 1998 C C . LEU A 1 263 ? 5.234 -10.964 -5.803 1.00 84.12 263 LEU A C 1
ATOM 2000 O O . LEU A 1 263 ? 5.032 -9.755 -5.896 1.00 84.12 263 LEU A O 1
ATOM 2004 N N . LEU A 1 264 ? 4.499 -11.869 -6.450 1.00 85.75 264 LEU A N 1
ATOM 2005 C CA . LEU A 1 264 ? 3.444 -11.526 -7.393 1.00 85.75 264 LEU A CA 1
ATOM 2006 C C . LEU A 1 264 ? 2.223 -10.927 -6.687 1.00 85.75 264 LEU A C 1
ATOM 2008 O O . LEU A 1 264 ? 1.662 -9.933 -7.150 1.00 85.75 264 LEU A O 1
ATOM 2012 N N . GLY A 1 265 ? 1.877 -11.466 -5.513 1.00 88.12 265 GLY A N 1
ATOM 2013 C CA . GLY A 1 265 ? 0.890 -10.863 -4.616 1.00 88.12 265 GLY A CA 1
ATOM 2014 C C . GLY A 1 265 ? 1.258 -9.423 -4.239 1.00 88.12 265 GLY A C 1
ATOM 2015 O O . GLY A 1 265 ? 0.414 -8.533 -4.325 1.00 88.12 265 GLY A O 1
ATOM 2016 N N . TYR A 1 266 ? 2.528 -9.161 -3.915 1.00 90.25 266 TYR A N 1
ATOM 2017 C CA . TYR A 1 266 ? 3.002 -7.807 -3.617 1.00 90.25 266 TYR A CA 1
ATOM 2018 C C . TYR A 1 266 ? 2.997 -6.877 -4.843 1.00 90.25 266 TYR A C 1
ATOM 2020 O O . TYR A 1 266 ? 2.632 -5.707 -4.730 1.00 90.25 266 TYR A O 1
ATOM 2028 N N . TRP A 1 267 ? 3.333 -7.375 -6.038 1.00 91.94 267 TRP A N 1
ATOM 2029 C CA . TRP A 1 267 ? 3.197 -6.594 -7.274 1.00 91.94 267 TRP A CA 1
ATOM 2030 C C . TRP A 1 267 ? 1.739 -6.187 -7.524 1.00 91.94 267 TRP A C 1
ATOM 2032 O O . TRP A 1 267 ? 1.484 -5.042 -7.902 1.00 91.94 267 TRP A O 1
ATOM 2042 N N . ALA A 1 268 ? 0.781 -7.084 -7.260 1.00 93.00 268 ALA A N 1
ATOM 2043 C CA . ALA A 1 268 ? -0.643 -6.771 -7.351 1.00 93.00 268 ALA A CA 1
ATOM 2044 C C . ALA A 1 268 ? -1.042 -5.652 -6.376 1.00 93.00 268 ALA A C 1
ATOM 2046 O O . ALA A 1 268 ? -1.736 -4.713 -6.768 1.00 93.00 268 ALA A O 1
ATOM 2047 N N . GLU A 1 269 ? -0.558 -5.691 -5.130 1.00 93.56 269 GLU A N 1
ATOM 2048 C CA . GLU A 1 269 ? -0.785 -4.618 -4.153 1.00 93.56 269 GLU A CA 1
ATOM 2049 C C . GLU A 1 269 ? -0.227 -3.266 -4.621 1.00 93.56 269 GLU A C 1
ATOM 2051 O O . GLU A 1 269 ? -0.915 -2.254 -4.494 1.00 93.56 269 GLU A O 1
ATOM 2056 N N . VAL A 1 270 ? 0.983 -3.238 -5.191 1.00 95.88 270 VAL A N 1
ATOM 2057 C CA . VAL A 1 270 ? 1.626 -2.007 -5.686 1.00 95.88 270 VAL A CA 1
ATOM 2058 C C . VAL A 1 270 ? 0.849 -1.397 -6.856 1.00 95.88 270 VAL A C 1
ATOM 2060 O O . VAL A 1 270 ? 0.583 -0.194 -6.858 1.00 95.88 270 VAL A O 1
ATOM 2063 N N . TRP A 1 271 ? 0.450 -2.199 -7.846 1.00 96.44 271 TRP A N 1
ATOM 2064 C CA . TRP A 1 271 ? -0.282 -1.689 -9.011 1.00 96.44 271 TRP A CA 1
ATOM 2065 C C . TRP A 1 271 ? -1.704 -1.241 -8.666 1.00 96.44 271 TRP A C 1
ATOM 2067 O O . TRP A 1 271 ? -2.113 -0.157 -9.083 1.00 96.44 271 TRP A O 1
ATOM 2077 N N . THR A 1 272 ? -2.424 -2.007 -7.843 1.00 95.38 272 THR A N 1
ATOM 2078 C CA . THR A 1 272 ? -3.764 -1.619 -7.364 1.00 95.38 272 THR A CA 1
ATOM 2079 C C . THR A 1 272 ? -3.721 -0.406 -6.426 1.00 95.38 272 THR A C 1
ATOM 2081 O O . THR A 1 272 ? -4.652 0.401 -6.424 1.00 95.38 272 THR A O 1
ATOM 2084 N N . LEU A 1 273 ? -2.623 -0.192 -5.686 1.00 97.06 273 LEU A N 1
ATOM 2085 C CA . LEU A 1 273 ? -2.401 1.055 -4.947 1.00 97.06 273 LEU A CA 1
ATOM 2086 C C . LEU A 1 273 ? -2.234 2.235 -5.905 1.00 97.06 273 LEU A C 1
ATOM 2088 O O . LEU A 1 273 ? -2.862 3.278 -5.718 1.00 97.06 273 LEU A O 1
ATOM 2092 N N . CYS A 1 274 ? -1.399 2.079 -6.935 1.00 96.69 274 CYS A N 1
ATOM 2093 C CA . CYS A 1 274 ? -1.210 3.115 -7.942 1.00 96.69 274 CYS A CA 1
ATOM 2094 C C . CYS A 1 274 ? -2.533 3.456 -8.647 1.00 96.69 274 CYS A C 1
ATOM 2096 O O . CYS A 1 274 ? -2.830 4.635 -8.838 1.00 96.69 274 CYS A O 1
ATOM 2098 N N . GLU A 1 275 ? -3.365 2.461 -8.963 1.00 95.44 275 GLU A N 1
ATOM 2099 C CA . GLU A 1 275 ? -4.713 2.667 -9.500 1.00 95.44 275 GLU A CA 1
ATOM 2100 C C . GLU A 1 275 ? -5.614 3.442 -8.523 1.00 95.44 275 GLU A C 1
ATOM 2102 O O . GLU A 1 275 ? -6.212 4.448 -8.911 1.00 95.44 275 GLU A O 1
ATOM 2107 N N . ALA A 1 276 ? -5.662 3.059 -7.244 1.00 95.38 276 ALA A N 1
ATOM 2108 C CA . ALA A 1 276 ? -6.455 3.771 -6.240 1.00 95.38 276 ALA A CA 1
ATOM 2109 C C . ALA A 1 276 ? -6.036 5.252 -6.096 1.00 95.38 276 ALA A C 1
ATOM 2111 O O . ALA A 1 276 ? -6.890 6.142 -5.986 1.00 95.38 276 ALA A O 1
ATOM 2112 N N . LEU A 1 277 ? -4.728 5.528 -6.134 1.00 95.44 277 LEU A N 1
ATOM 2113 C CA . LEU A 1 277 ? -4.153 6.865 -5.957 1.00 95.44 277 LEU A CA 1
ATOM 2114 C C . LEU A 1 277 ? -4.215 7.743 -7.219 1.00 95.44 277 LEU A C 1
ATOM 2116 O O . LEU A 1 277 ? -4.536 8.924 -7.107 1.00 95.44 277 LEU A O 1
ATOM 2120 N N . TRP A 1 278 ? -3.939 7.204 -8.411 1.00 95.00 278 TRP A N 1
ATOM 2121 C CA . TRP A 1 278 ? -3.816 7.991 -9.651 1.00 95.00 278 TRP A CA 1
ATOM 2122 C C . TRP A 1 278 ? -4.757 7.571 -10.791 1.00 95.00 278 TRP A C 1
ATOM 2124 O O . TRP A 1 278 ? -4.965 8.374 -11.697 1.00 95.00 278 TRP A O 1
ATOM 2134 N N . GLY A 1 279 ? -5.365 6.381 -10.758 1.00 91.69 279 GLY A N 1
ATOM 2135 C CA . GLY A 1 279 ? -6.281 5.881 -11.798 1.00 91.69 279 GLY A CA 1
ATOM 2136 C C . GLY A 1 279 ? -7.556 6.719 -11.974 1.00 91.69 279 GLY A C 1
ATOM 2137 O O . GLY A 1 279 ? -7.828 7.631 -11.195 1.00 91.69 279 GLY A O 1
ATOM 2138 N N . ARG A 1 280 ? -8.359 6.444 -13.004 1.00 88.50 280 ARG A N 1
ATOM 2139 C CA . ARG A 1 280 ? -9.632 7.135 -13.278 1.00 88.50 280 ARG A CA 1
ATOM 2140 C C . ARG A 1 280 ? -10.598 7.009 -12.092 1.00 88.50 280 ARG A C 1
ATOM 2142 O O . ARG A 1 280 ? -10.690 5.959 -11.464 1.00 88.50 280 ARG A O 1
ATOM 2149 N N . LEU A 1 281 ? -11.314 8.093 -11.796 1.00 81.81 281 LEU A N 1
ATOM 2150 C CA . LEU A 1 281 ? -12.370 8.130 -10.784 1.00 81.81 281 LEU A CA 1
ATOM 2151 C C . LEU A 1 281 ? -13.724 7.994 -11.491 1.00 81.81 281 LEU A C 1
ATOM 2153 O O . LEU A 1 281 ? -14.042 8.822 -12.340 1.00 81.81 281 LEU A O 1
ATOM 2157 N N . GLY A 1 282 ? -14.507 6.976 -11.128 1.00 65.88 282 GLY A N 1
ATOM 2158 C CA . GLY A 1 282 ? -15.822 6.698 -11.720 1.00 65.88 282 GLY A CA 1
ATOM 2159 C C . GLY A 1 282 ? -15.813 5.672 -12.871 1.00 65.88 282 GLY A C 1
ATOM 2160 O O . GLY A 1 282 ? -14.748 5.251 -13.327 1.00 65.88 282 GLY A O 1
ATOM 2161 N N . PRO A 1 283 ? -17.003 5.223 -13.319 1.00 59.75 283 PRO A N 1
ATOM 2162 C CA . PRO A 1 283 ? -17.148 4.261 -14.412 1.00 59.75 283 PRO A CA 1
ATOM 2163 C C . PRO A 1 283 ? -16.726 4.870 -15.756 1.00 59.75 283 PRO A C 1
ATOM 2165 O O . PRO A 1 283 ? -16.978 6.041 -16.027 1.00 59.75 283 PRO A O 1
ATOM 2168 N N . SER A 1 284 ? -16.118 4.056 -16.623 1.00 54.56 284 SER A N 1
ATOM 2169 C CA . SER A 1 284 ? -15.393 4.526 -17.817 1.00 54.56 284 SER A CA 1
ATOM 2170 C C . SER A 1 284 ? -16.254 5.109 -18.955 1.00 54.56 284 SER A C 1
ATOM 2172 O O . SER A 1 284 ? -15.686 5.550 -19.953 1.00 54.56 284 SER A O 1
ATOM 2174 N N . ASP A 1 285 ? -17.583 5.111 -18.810 1.00 47.28 285 ASP A N 1
ATOM 2175 C CA . ASP A 1 285 ? -18.557 5.395 -19.879 1.00 47.28 285 ASP A CA 1
ATOM 2176 C C . ASP A 1 285 ? -19.309 6.730 -19.720 1.00 47.28 285 ASP A C 1
ATOM 2178 O O . ASP A 1 285 ? -20.182 7.050 -20.528 1.00 47.28 285 ASP A O 1
ATOM 2182 N N . GLN A 1 286 ? -19.015 7.513 -18.679 1.00 50.53 286 GLN A N 1
ATOM 2183 C CA . GLN A 1 286 ? -19.587 8.851 -18.505 1.00 50.53 286 GLN A CA 1
ATOM 2184 C C . GLN A 1 286 ? -18.557 9.907 -18.907 1.00 50.53 286 GLN A C 1
ATOM 2186 O O . GLN A 1 286 ? -17.410 9.869 -18.456 1.00 50.53 286 GLN A O 1
ATOM 2191 N N . GLU A 1 287 ? -18.965 10.850 -19.765 1.00 46.09 287 GLU A N 1
ATOM 2192 C CA . GLU A 1 287 ? -18.181 12.058 -20.031 1.00 46.09 287 GLU A CA 1
ATOM 2193 C C . GLU A 1 287 ? -17.827 12.705 -18.691 1.00 46.09 287 GLU A C 1
ATOM 2195 O O . GLU A 1 287 ? -18.684 12.815 -17.814 1.00 46.09 287 GLU A O 1
ATOM 2200 N N . ALA A 1 288 ? -16.560 13.084 -18.516 1.00 53.09 288 ALA A N 1
ATOM 2201 C CA . ALA A 1 288 ? -16.059 13.543 -17.231 1.00 53.09 288 ALA A CA 1
ATOM 2202 C C . ALA A 1 288 ? -16.704 14.881 -16.833 1.00 53.09 288 ALA A C 1
ATOM 2204 O O . ALA A 1 288 ? -16.159 15.953 -17.113 1.00 53.09 288 ALA A O 1
ATOM 2205 N N . GLU A 1 289 ? -17.844 14.816 -16.137 1.00 57.59 289 GLU A N 1
ATOM 2206 C CA . GLU A 1 289 ? -18.291 15.905 -15.279 1.00 57.59 289 GLU A CA 1
ATOM 2207 C C . GLU A 1 289 ? -17.108 16.282 -14.389 1.00 57.59 289 GLU A C 1
ATOM 2209 O O . GLU A 1 289 ? -16.463 15.425 -13.776 1.00 57.59 289 GLU A O 1
ATOM 2214 N N . VAL A 1 290 ? -16.767 17.571 -14.381 1.00 64.88 290 VAL A N 1
ATOM 2215 C CA . VAL A 1 290 ? -15.599 18.074 -13.660 1.00 64.88 290 VAL A CA 1
ATOM 2216 C C . VAL A 1 290 ? -15.919 18.038 -12.169 1.00 64.88 290 VAL A C 1
ATOM 2218 O O . VAL A 1 290 ? -16.360 19.033 -11.595 1.00 64.88 290 VAL A O 1
ATOM 2221 N N . LEU A 1 291 ? -15.714 16.863 -11.565 1.00 72.62 291 LEU A N 1
ATOM 2222 C CA . LEU A 1 291 ? -15.865 16.622 -10.136 1.00 72.62 291 LEU A CA 1
ATOM 2223 C C . LEU A 1 291 ? -15.116 17.706 -9.366 1.00 72.62 291 LEU A C 1
ATOM 2225 O O . LEU A 1 291 ? -13.957 18.008 -9.673 1.00 72.62 291 LEU A O 1
ATOM 2229 N N . SER A 1 292 ? -15.757 18.261 -8.343 1.00 84.12 292 SER A N 1
ATOM 2230 C CA . SER A 1 292 ? -15.119 19.211 -7.440 1.00 84.12 292 SER A CA 1
ATOM 2231 C C . SER A 1 292 ? -13.868 18.589 -6.812 1.00 84.12 292 SER A C 1
ATOM 2233 O O . SER A 1 292 ? -13.837 17.387 -6.546 1.00 84.12 292 SER A O 1
ATOM 2235 N N . GLU A 1 293 ? -12.848 19.391 -6.499 1.00 84.75 293 GLU A N 1
ATOM 2236 C CA . GLU A 1 293 ? -11.635 18.917 -5.808 1.00 84.75 293 GLU A CA 1
ATOM 2237 C C . GLU A 1 293 ? -11.976 18.133 -4.524 1.00 84.75 293 GLU A C 1
ATOM 2239 O O . GLU A 1 293 ? -11.344 17.123 -4.213 1.00 84.75 293 GLU A O 1
ATOM 2244 N N . TYR A 1 294 ? -13.041 18.542 -3.825 1.00 87.00 294 TYR A N 1
ATOM 2245 C CA . TYR A 1 294 ? -13.576 17.846 -2.654 1.00 87.00 294 TYR A CA 1
ATOM 2246 C C . TYR A 1 294 ? -14.167 16.462 -2.981 1.00 87.00 294 TYR A C 1
ATOM 2248 O O . TYR A 1 294 ? -13.952 15.504 -2.238 1.00 87.00 294 TYR A O 1
ATOM 2256 N N . GLU A 1 295 ? -14.892 16.335 -4.093 1.00 87.81 295 GLU A N 1
ATOM 2257 C CA . GLU A 1 295 ? -15.488 15.071 -4.545 1.00 87.81 295 GLU A CA 1
ATOM 2258 C C . GLU A 1 295 ? -14.405 14.110 -5.036 1.00 87.81 295 GLU A C 1
ATOM 2260 O O . GLU A 1 295 ? -14.409 12.939 -4.659 1.00 87.81 295 GLU A O 1
ATOM 2265 N N . GLN A 1 296 ? -13.415 14.620 -5.777 1.00 89.12 296 GLN A N 1
ATOM 2266 C CA . GLN A 1 296 ? -12.230 13.857 -6.170 1.00 89.12 296 GLN A CA 1
ATOM 2267 C C . GLN A 1 296 ? -11.462 13.350 -4.942 1.00 89.12 296 GLN A C 1
ATOM 2269 O O . GLN A 1 296 ? -11.108 12.174 -4.882 1.00 89.12 296 GLN A O 1
ATOM 2274 N N . GLN A 1 297 ? -11.240 14.199 -3.930 1.00 90.25 297 GLN A N 1
ATOM 2275 C CA . GLN A 1 297 ? -10.605 13.796 -2.671 1.00 90.25 297 GLN A CA 1
ATOM 2276 C C . GLN A 1 297 ? -11.418 12.723 -1.933 1.00 90.25 297 GLN A C 1
ATOM 2278 O O . GLN A 1 297 ? -10.837 11.769 -1.408 1.00 90.25 297 GLN A O 1
ATOM 2283 N N . LEU A 1 298 ? -12.747 12.855 -1.889 1.00 90.62 298 LEU A N 1
ATOM 2284 C CA . LEU A 1 298 ? -13.625 11.883 -1.241 1.00 90.62 298 LEU A CA 1
ATOM 2285 C C . LEU A 1 298 ? -13.615 10.531 -1.970 1.00 90.62 298 LEU A C 1
ATOM 2287 O O . LEU A 1 298 ? -13.571 9.493 -1.309 1.00 90.62 298 LEU A O 1
ATOM 2291 N N . GLU A 1 299 ? -13.597 10.529 -3.303 1.00 91.88 299 GLU A N 1
ATOM 2292 C CA . GLU A 1 299 ? -13.531 9.297 -4.091 1.00 91.88 299 GLU A CA 1
ATOM 2293 C C . GLU A 1 299 ? -12.148 8.639 -3.998 1.00 91.88 299 GLU A C 1
ATOM 2295 O O . GLU A 1 299 ? -12.057 7.450 -3.711 1.00 91.88 299 GLU A O 1
ATOM 2300 N N . ARG A 1 300 ? -11.053 9.413 -4.055 1.00 93.81 300 ARG A N 1
ATOM 2301 C CA . ARG A 1 300 ? -9.694 8.916 -3.750 1.00 93.81 300 ARG A CA 1
ATOM 2302 C C . ARG A 1 300 ? -9.612 8.273 -2.370 1.00 93.81 300 ARG A C 1
ATOM 2304 O O . ARG A 1 300 ? -9.014 7.209 -2.215 1.00 93.81 300 ARG A O 1
ATOM 2311 N N . ARG A 1 301 ? -10.240 8.891 -1.362 1.00 94.38 301 ARG A N 1
ATOM 2312 C CA . ARG A 1 301 ? -10.334 8.336 -0.006 1.00 94.38 301 ARG A CA 1
ATOM 2313 C C . ARG A 1 301 ? -11.101 7.008 0.009 1.00 94.38 301 ARG A C 1
ATOM 2315 O O . ARG A 1 301 ? -10.696 6.105 0.739 1.00 94.38 301 ARG A O 1
ATOM 2322 N N . ARG A 1 302 ? -12.179 6.869 -0.774 1.00 93.75 302 ARG A N 1
ATOM 2323 C CA . ARG A 1 302 ? -12.937 5.610 -0.919 1.00 93.75 302 ARG A CA 1
ATOM 2324 C C . ARG A 1 302 ? -12.102 4.528 -1.601 1.00 93.75 302 ARG A C 1
ATOM 2326 O O . ARG A 1 302 ? -11.967 3.457 -1.016 1.00 93.75 302 ARG A O 1
ATOM 2333 N N . SER A 1 303 ? -11.476 4.812 -2.744 1.00 95.31 303 SER A N 1
ATOM 2334 C CA . SER A 1 303 ? -10.625 3.850 -3.461 1.00 95.31 303 SER A CA 1
ATOM 2335 C C . SER A 1 303 ? -9.450 3.374 -2.605 1.00 95.31 303 SER A C 1
ATOM 2337 O O . SER A 1 303 ? -9.229 2.173 -2.472 1.00 95.31 303 SER A O 1
ATOM 2339 N N . PHE A 1 304 ? -8.749 4.289 -1.926 1.00 96.81 304 PHE A N 1
ATOM 2340 C CA . PHE A 1 304 ? -7.670 3.921 -1.004 1.00 96.81 304 PHE A CA 1
ATOM 2341 C C . PHE A 1 304 ? -8.177 3.120 0.210 1.00 96.81 304 PHE A C 1
ATOM 2343 O O . PHE A 1 304 ? -7.549 2.151 0.631 1.00 96.81 304 PHE A O 1
ATOM 2350 N N . SER A 1 305 ? -9.352 3.465 0.746 1.00 95.69 305 SER A N 1
ATOM 2351 C CA . SER A 1 305 ? -10.007 2.691 1.807 1.00 95.69 305 SER A CA 1
ATOM 2352 C C . SER A 1 305 ? -10.411 1.281 1.358 1.00 95.69 305 SER A C 1
ATOM 2354 O O . SER A 1 305 ? -10.386 0.362 2.178 1.00 95.69 305 SER A O 1
ATOM 2356 N N . ALA A 1 306 ? -10.813 1.102 0.098 1.00 95.62 306 ALA A N 1
ATOM 2357 C CA . ALA A 1 306 ? -11.138 -0.203 -0.470 1.00 95.62 306 ALA A CA 1
ATOM 2358 C C . ALA A 1 306 ? -9.870 -1.049 -0.656 1.00 95.62 306 ALA A C 1
ATOM 2360 O O . ALA A 1 306 ? -9.845 -2.197 -0.220 1.00 95.62 306 ALA A O 1
ATOM 2361 N N . TRP A 1 307 ? -8.794 -0.454 -1.185 1.00 96.56 307 TRP A N 1
ATOM 2362 C CA . TRP A 1 307 ? -7.479 -1.092 -1.302 1.00 96.56 307 TRP A CA 1
ATOM 2363 C C . TRP A 1 307 ? -6.948 -1.583 0.056 1.00 96.56 307 TRP A C 1
ATOM 2365 O O . TRP A 1 307 ? -6.591 -2.752 0.191 1.00 96.56 307 TRP A O 1
ATOM 2375 N N . LEU A 1 308 ? -6.996 -0.741 1.098 1.00 96.81 308 LEU A N 1
ATOM 2376 C CA . LEU A 1 308 ? -6.604 -1.122 2.464 1.00 96.81 308 LEU A CA 1
ATOM 2377 C C . LEU A 1 308 ? -7.440 -2.287 3.021 1.00 96.81 308 LEU A C 1
ATOM 2379 O O . LEU A 1 308 ? -6.900 -3.189 3.658 1.00 96.81 308 LEU A O 1
ATOM 2383 N N . SER A 1 309 ? -8.756 -2.280 2.786 1.00 95.81 309 SER A N 1
ATOM 2384 C CA . SER A 1 309 ? -9.660 -3.354 3.223 1.00 95.81 309 SER A CA 1
ATOM 2385 C C . SER A 1 309 ? -9.398 -4.667 2.471 1.00 95.81 309 SER A C 1
ATOM 2387 O O . SER A 1 309 ? -9.415 -5.738 3.082 1.00 95.81 309 SER A O 1
ATOM 2389 N N . HIS A 1 310 ? -9.082 -4.600 1.173 1.00 94.12 310 HIS A N 1
ATOM 2390 C CA . HIS A 1 310 ? -8.693 -5.762 0.376 1.00 94.12 310 HIS A CA 1
ATOM 2391 C C . HIS A 1 310 ? -7.353 -6.348 0.850 1.00 94.12 310 HIS A C 1
ATOM 2393 O O . HIS A 1 310 ? -7.305 -7.525 1.191 1.00 94.12 310 HIS A O 1
ATOM 2399 N N . GLY A 1 311 ? -6.300 -5.533 0.989 1.00 91.25 311 GLY A N 1
ATOM 2400 C CA . GLY A 1 311 ? -4.991 -5.994 1.478 1.00 91.25 311 GLY A CA 1
ATOM 2401 C C . GLY A 1 311 ? -5.035 -6.587 2.894 1.00 91.25 311 GLY A C 1
ATOM 2402 O O . GLY A 1 311 ? -4.361 -7.570 3.184 1.00 91.25 311 GLY A O 1
ATOM 2403 N N . ALA A 1 312 ? -5.893 -6.059 3.773 1.00 93.56 312 ALA A N 1
ATOM 2404 C CA . ALA A 1 312 ? -6.101 -6.616 5.112 1.00 93.56 312 ALA A CA 1
ATOM 2405 C C . ALA A 1 312 ? -6.936 -7.916 5.135 1.00 93.56 312 ALA A C 1
ATOM 2407 O O . ALA A 1 312 ? -6.967 -8.593 6.162 1.00 93.56 312 ALA A O 1
ATOM 2408 N N . SER A 1 313 ? -7.637 -8.269 4.049 1.00 92.44 313 SER A N 1
ATOM 2409 C CA . SER A 1 313 ? -8.682 -9.306 4.069 1.00 92.44 313 SER A CA 1
ATOM 2410 C C . SER A 1 313 ? -8.169 -10.697 4.448 1.00 92.44 313 SER A C 1
ATOM 2412 O O . SER A 1 313 ? -8.777 -11.327 5.309 1.00 92.44 313 SER A O 1
ATOM 2414 N N . HIS A 1 314 ? -7.042 -11.140 3.879 1.00 90.75 314 HIS A N 1
ATOM 2415 C CA . HIS A 1 314 ? -6.452 -12.452 4.180 1.00 90.75 314 HIS A CA 1
ATOM 2416 C C . HIS A 1 314 ? -6.086 -12.573 5.668 1.00 90.75 314 HIS A C 1
ATOM 2418 O O . HIS A 1 314 ? -6.609 -13.438 6.368 1.00 90.75 314 HIS A O 1
ATOM 2424 N N . ARG A 1 315 ? -5.283 -11.631 6.189 1.00 90.69 315 ARG A N 1
ATOM 2425 C CA . ARG A 1 315 ? -4.862 -11.616 7.604 1.00 90.69 315 ARG A CA 1
ATOM 2426 C C . ARG A 1 315 ? -6.044 -11.521 8.573 1.00 90.69 315 ARG A C 1
ATOM 2428 O O . ARG A 1 315 ? -6.039 -12.184 9.604 1.00 90.69 315 ARG A O 1
ATOM 2435 N N . VAL A 1 316 ? -7.078 -10.742 8.244 1.00 93.00 316 VAL A N 1
ATOM 2436 C CA . VAL A 1 316 ? -8.297 -10.654 9.068 1.00 93.00 316 VAL A CA 1
ATOM 2437 C C . VAL A 1 316 ? -9.060 -11.983 9.086 1.00 93.00 316 VAL A C 1
ATOM 2439 O O . VAL A 1 316 ? -9.574 -12.369 10.133 1.00 93.00 316 VAL A O 1
ATOM 2442 N N . GLU A 1 317 ? -9.130 -12.703 7.967 1.00 92.56 317 GLU A N 1
ATOM 2443 C CA . GLU A 1 317 ? -9.779 -14.018 7.901 1.00 92.56 317 GLU A CA 1
ATOM 2444 C C . GLU A 1 317 ? -8.981 -15.097 8.651 1.00 92.56 317 GLU A C 1
ATOM 2446 O O . GLU A 1 317 ? -9.581 -15.890 9.380 1.00 92.56 317 GLU A O 1
ATOM 2451 N N . GLU A 1 318 ? -7.648 -15.074 8.572 1.00 91.81 318 GLU A N 1
ATOM 2452 C CA . GLU A 1 318 ? -6.759 -15.929 9.371 1.00 91.81 318 GLU A CA 1
ATOM 2453 C C . GLU A 1 318 ? -6.921 -15.681 10.879 1.00 91.81 318 GLU A C 1
ATOM 2455 O O . GLU A 1 318 ? -7.156 -16.619 11.643 1.00 91.81 318 GLU A O 1
ATOM 2460 N N . GLU A 1 319 ? -6.854 -14.422 11.323 1.00 91.50 319 GLU A N 1
ATOM 2461 C CA . GLU A 1 319 ? -7.023 -14.043 12.733 1.00 91.50 319 GLU A CA 1
ATOM 2462 C C . GLU A 1 319 ? -8.401 -14.457 13.274 1.00 91.50 319 GLU A C 1
ATOM 2464 O O . GLU A 1 319 ? -8.503 -15.027 14.363 1.00 91.50 319 GLU A O 1
ATOM 2469 N N . VAL A 1 320 ? -9.468 -14.248 12.494 1.00 91.44 320 VAL A N 1
ATOM 2470 C CA . VAL A 1 320 ? -10.830 -14.666 12.862 1.00 91.44 320 VAL A CA 1
ATOM 2471 C C . VAL A 1 320 ? -10.972 -16.194 12.887 1.00 91.44 320 VAL A C 1
ATOM 2473 O O . VAL A 1 320 ? -11.678 -16.719 13.749 1.00 91.44 320 VAL A O 1
ATOM 2476 N N . ALA A 1 321 ? -10.296 -16.932 12.001 1.00 90.56 321 ALA A N 1
ATOM 2477 C CA . ALA A 1 321 ? -10.280 -18.396 12.030 1.00 90.56 321 ALA A CA 1
ATOM 2478 C C . ALA A 1 321 ? -9.506 -18.954 13.242 1.00 90.56 321 ALA A C 1
ATOM 2480 O O . ALA A 1 321 ? -9.888 -19.984 13.808 1.00 90.56 321 ALA A O 1
ATOM 2481 N N . LEU A 1 322 ? -8.446 -18.263 13.677 1.00 88.12 322 LEU A N 1
ATOM 2482 C CA . LEU A 1 322 ? -7.679 -18.589 14.884 1.00 88.12 322 LEU A CA 1
ATOM 2483 C C . LEU A 1 322 ? -8.426 -18.231 16.182 1.00 88.12 322 LEU A C 1
ATOM 2485 O O . LEU A 1 322 ? -8.225 -18.895 17.207 1.00 88.12 322 LEU A O 1
ATOM 2489 N N . ALA A 1 323 ? -9.313 -17.233 16.149 1.00 83.88 323 ALA A N 1
ATOM 2490 C CA . ALA A 1 323 ? -10.152 -16.809 17.269 1.00 83.88 323 ALA A CA 1
ATOM 2491 C C . ALA A 1 323 ? -11.214 -17.868 17.642 1.00 83.88 323 ALA A C 1
ATOM 2493 O O . ALA A 1 323 ? -12.390 -17.812 17.277 1.00 83.88 323 ALA A O 1
ATOM 2494 N N . ARG A 1 324 ? -10.785 -18.868 18.423 1.00 72.69 324 ARG A N 1
ATOM 2495 C CA . ARG A 1 324 ? -11.635 -19.944 18.960 1.00 72.69 324 ARG A CA 1
ATOM 2496 C C . ARG A 1 324 ? -12.802 -19.402 19.801 1.00 72.69 324 ARG A C 1
ATOM 2498 O O . ARG A 1 324 ? -12.744 -18.306 20.360 1.00 72.69 324 ARG A O 1
ATOM 2505 N N . LYS A 1 325 ? -13.832 -20.243 19.984 1.00 65.56 325 LYS A N 1
ATOM 2506 C CA . LYS A 1 325 ? -14.966 -19.998 20.900 1.00 65.56 325 LYS A CA 1
ATOM 2507 C C . LYS A 1 325 ? -14.473 -19.468 22.255 1.00 65.56 325 LYS A C 1
ATOM 2509 O O . LYS A 1 325 ? -13.748 -20.174 22.952 1.00 65.56 325 LYS A O 1
ATOM 2514 N N . GLY A 1 326 ? -14.883 -18.248 22.604 1.00 70.38 326 GLY A N 1
ATOM 2515 C CA . GLY A 1 326 ? -14.463 -17.532 23.816 1.00 70.38 326 GLY A CA 1
ATOM 2516 C C . GLY A 1 326 ? -13.572 -16.305 23.576 1.00 70.38 326 GLY A C 1
ATOM 2517 O O . GLY A 1 326 ? -13.484 -15.469 24.467 1.00 70.38 326 GLY A O 1
ATOM 2518 N N . ARG A 1 327 ? -12.964 -16.149 22.388 1.00 85.25 327 ARG A N 1
ATOM 2519 C CA . ARG A 1 327 ? -12.192 -14.951 21.985 1.00 85.25 327 ARG A CA 1
ATOM 2520 C C . ARG A 1 327 ? -12.887 -14.155 20.869 1.00 85.25 327 ARG A C 1
ATOM 2522 O O . ARG A 1 327 ? -12.258 -13.650 19.946 1.00 85.25 327 ARG A O 1
ATOM 2529 N N . HIS A 1 328 ? -14.216 -14.044 20.930 1.00 89.81 328 HIS A N 1
ATOM 2530 C CA . HIS A 1 328 ? -15.003 -13.334 19.909 1.00 89.81 328 HIS A CA 1
ATOM 2531 C C . HIS A 1 328 ? -14.714 -11.829 19.862 1.00 89.81 328 HIS A C 1
ATOM 2533 O O . HIS A 1 328 ? -14.895 -11.214 18.816 1.00 89.81 328 HIS A O 1
ATOM 2539 N N . VAL A 1 329 ? -14.248 -11.244 20.969 1.00 92.50 329 VAL A N 1
ATOM 2540 C CA . VAL A 1 329 ? -13.842 -9.832 21.053 1.00 92.50 329 VAL A CA 1
ATOM 2541 C C . VAL A 1 329 ? -12.643 -9.550 20.137 1.00 92.50 329 VAL A C 1
ATOM 2543 O O . VAL A 1 329 ? -12.668 -8.561 19.410 1.00 92.50 329 VAL A O 1
ATOM 2546 N N . ASP A 1 330 ? -11.661 -10.456 20.081 1.00 92.50 330 ASP A N 1
ATOM 2547 C CA . ASP A 1 330 ? -10.519 -10.350 19.161 1.00 92.50 330 ASP A CA 1
ATOM 2548 C C . ASP A 1 330 ? -10.971 -10.429 17.701 1.00 92.50 330 ASP A C 1
ATOM 2550 O O . ASP A 1 330 ? -10.641 -9.560 16.904 1.00 92.50 330 ASP A O 1
ATOM 2554 N N . ALA A 1 331 ? -11.826 -11.398 17.360 1.00 93.50 331 ALA A N 1
ATOM 2555 C CA . ALA A 1 331 ? -12.392 -11.507 16.014 1.00 93.50 331 ALA A CA 1
ATOM 2556 C C . ALA A 1 331 ? -13.213 -10.266 15.604 1.00 93.50 331 ALA A C 1
ATOM 2558 O O . ALA A 1 331 ? -13.153 -9.828 14.455 1.00 93.50 331 ALA A O 1
ATOM 2559 N N . VAL A 1 332 ? -13.960 -9.660 16.537 1.00 94.94 332 VAL A N 1
ATOM 2560 C CA . VAL A 1 332 ? -14.632 -8.366 16.319 1.00 94.94 332 VAL A CA 1
ATOM 2561 C C . VAL A 1 332 ? -13.606 -7.264 16.039 1.00 94.94 332 VAL A C 1
ATOM 2563 O O . VAL A 1 332 ? -13.817 -6.475 15.119 1.00 94.94 332 VAL A O 1
ATOM 2566 N N . PHE A 1 333 ? -12.496 -7.212 16.780 1.00 94.75 333 PHE A N 1
ATOM 2567 C CA . PHE A 1 333 ? -11.423 -6.246 16.545 1.00 94.75 333 PHE A CA 1
ATOM 2568 C C . PHE A 1 333 ? -10.738 -6.454 15.181 1.00 94.75 333 PHE A C 1
ATOM 2570 O O . PHE A 1 333 ? -10.619 -5.493 14.417 1.00 94.75 333 PHE A O 1
ATOM 2577 N N . SER A 1 334 ? -10.393 -7.690 14.803 1.00 94.88 334 SER A N 1
ATOM 2578 C CA . SER A 1 334 ? -9.848 -8.010 13.475 1.00 94.88 334 SER A CA 1
ATOM 2579 C C . SER A 1 334 ? -10.800 -7.566 12.360 1.00 94.88 334 SER A C 1
ATOM 2581 O O . SER A 1 334 ? -10.374 -6.846 11.456 1.00 94.88 334 SER A O 1
ATOM 2583 N N . TYR A 1 335 ? -12.109 -7.839 12.460 1.00 95.31 335 TYR A N 1
ATOM 2584 C CA . TYR A 1 335 ? -13.083 -7.332 11.483 1.00 95.31 335 TYR A CA 1
ATOM 2585 C C . TYR A 1 335 ? -13.114 -5.796 11.380 1.00 95.31 335 TYR A C 1
ATOM 2587 O O . TYR A 1 335 ? -13.281 -5.268 10.278 1.00 95.31 335 TYR A O 1
ATOM 2595 N N . LEU A 1 336 ? -12.920 -5.060 12.481 1.00 94.62 336 LEU A N 1
ATOM 2596 C CA . LEU A 1 336 ? -12.820 -3.594 12.445 1.00 94.62 336 LEU A CA 1
ATOM 2597 C C . LEU A 1 336 ? -11.535 -3.113 11.759 1.00 94.62 336 LEU A C 1
ATOM 2599 O O . LEU A 1 336 ? -11.593 -2.159 10.985 1.00 94.62 336 LEU A O 1
ATOM 2603 N N . THR A 1 337 ? -10.404 -3.797 11.960 1.00 94.31 337 THR A N 1
ATOM 2604 C CA . THR A 1 337 ? -9.143 -3.497 11.246 1.00 94.31 337 THR A CA 1
ATOM 2605 C C . THR A 1 337 ? -9.145 -3.914 9.769 1.00 94.31 337 THR A C 1
ATOM 2607 O O . THR A 1 337 ? -8.239 -3.532 9.033 1.00 94.31 337 THR A O 1
ATOM 2610 N N . GLY A 1 338 ? -10.196 -4.602 9.306 1.00 93.75 338 GLY A N 1
ATOM 2611 C CA . GLY A 1 338 ? -10.517 -4.805 7.888 1.00 93.75 338 GLY A CA 1
ATOM 2612 C C . GLY A 1 338 ? -11.655 -3.925 7.343 1.00 93.75 338 GLY A C 1
ATOM 2613 O O . GLY A 1 338 ? -12.076 -4.140 6.209 1.00 93.75 338 GLY A O 1
ATOM 2614 N N . ASN A 1 339 ? -12.197 -2.976 8.123 1.00 94.12 339 ASN A N 1
ATOM 2615 C CA . ASN A 1 339 ? -13.399 -2.176 7.804 1.00 94.12 339 ASN A CA 1
ATOM 2616 C C . ASN A 1 339 ? -14.689 -3.004 7.562 1.00 94.12 339 ASN A C 1
ATOM 2618 O O . ASN A 1 339 ? -15.663 -2.529 6.976 1.00 94.12 339 ASN A O 1
ATOM 2622 N N . ARG A 1 340 ? -14.749 -4.247 8.056 1.00 94.31 340 ARG A N 1
ATOM 2623 C CA . ARG A 1 340 ? -15.890 -5.171 7.906 1.00 94.31 340 ARG A CA 1
ATOM 2624 C C . ARG A 1 340 ? -16.905 -5.006 9.045 1.00 94.31 340 ARG A C 1
ATOM 2626 O O . ARG A 1 340 ? -17.270 -5.959 9.734 1.00 94.31 340 ARG A O 1
ATOM 2633 N N . ILE A 1 341 ? -17.377 -3.774 9.248 1.00 93.94 341 ILE A N 1
ATOM 2634 C CA . ILE A 1 341 ? -18.232 -3.385 10.390 1.00 93.94 341 ILE A CA 1
ATOM 2635 C C . ILE A 1 341 ? -19.521 -4.220 10.456 1.00 93.94 341 ILE A C 1
ATOM 2637 O O . ILE A 1 341 ? -19.951 -4.608 11.543 1.00 93.94 341 ILE A O 1
ATOM 2641 N N . SER A 1 342 ? -20.120 -4.553 9.308 1.00 94.75 342 SER A N 1
ATOM 2642 C CA . SER A 1 342 ? -21.323 -5.393 9.242 1.00 94.75 342 SER A CA 1
ATOM 2643 C C . SER A 1 342 ? -21.097 -6.803 9.799 1.00 94.75 342 SER A C 1
ATOM 2645 O O . SER A 1 342 ? -21.948 -7.296 10.539 1.00 94.75 342 SER A O 1
ATOM 2647 N N . GLU A 1 343 ? -19.951 -7.427 9.513 1.00 94.12 343 GLU A N 1
ATOM 2648 C CA . GLU A 1 343 ? -19.611 -8.751 10.052 1.00 94.12 343 GLU A CA 1
ATOM 2649 C C . GLU A 1 343 ? -19.262 -8.673 11.541 1.00 94.12 343 GLU A C 1
ATOM 2651 O O . GLU A 1 343 ? -19.764 -9.476 12.328 1.00 94.12 343 GLU A O 1
ATOM 2656 N N . ALA A 1 344 ? -18.517 -7.640 11.957 1.00 94.94 344 ALA A N 1
ATOM 2657 C CA . ALA A 1 344 ? -18.248 -7.354 13.368 1.00 94.94 344 ALA A CA 1
ATOM 2658 C C . ALA A 1 344 ? -19.551 -7.221 14.185 1.00 94.94 344 ALA A C 1
ATOM 2660 O O . ALA A 1 344 ? -19.683 -7.799 15.266 1.00 94.94 344 ALA A O 1
ATOM 2661 N N . CYS A 1 345 ? -20.554 -6.517 13.643 1.00 95.56 345 CYS A N 1
ATOM 2662 C CA . CYS A 1 345 ? -21.877 -6.388 14.256 1.00 95.56 345 CYS A CA 1
ATOM 2663 C C . CYS A 1 345 ? -22.601 -7.735 14.368 1.00 95.56 345 CYS A C 1
ATOM 2665 O O . CYS A 1 345 ? -23.113 -8.056 15.440 1.00 95.56 345 CYS A O 1
ATOM 2667 N N . ARG A 1 346 ? -22.636 -8.536 13.294 1.00 95.19 346 ARG A N 1
ATOM 2668 C CA . ARG A 1 346 ? -23.296 -9.855 13.303 1.00 95.19 346 ARG A CA 1
ATOM 2669 C C . ARG A 1 346 ? -22.629 -10.826 14.273 1.00 95.19 346 ARG A C 1
ATOM 2671 O O . ARG A 1 346 ? -23.338 -11.525 14.994 1.00 95.19 346 ARG A O 1
ATOM 2678 N N . LEU A 1 347 ? -21.296 -10.848 14.334 1.00 94.19 347 LEU A N 1
ATOM 2679 C CA . LEU A 1 347 ? -20.556 -11.678 15.285 1.00 94.19 347 LEU A CA 1
ATOM 2680 C C . LEU A 1 347 ? -20.877 -11.276 16.731 1.00 94.19 347 LEU A C 1
ATOM 2682 O O . LEU A 1 347 ? -21.259 -12.129 17.529 1.00 94.19 347 LEU A O 1
ATOM 2686 N N . ALA A 1 348 ? -20.823 -9.978 17.049 1.00 94.06 348 ALA A N 1
ATOM 2687 C CA . ALA A 1 348 ? -21.187 -9.479 18.374 1.00 94.06 348 ALA A CA 1
ATOM 2688 C C . ALA A 1 348 ? -22.648 -9.808 18.749 1.00 94.06 348 ALA A C 1
ATOM 2690 O O . ALA A 1 348 ? -22.916 -10.165 19.892 1.00 94.06 348 ALA A O 1
ATOM 2691 N N . GLN A 1 349 ? -23.597 -9.753 17.805 1.00 94.44 349 GLN A N 1
ATOM 2692 C CA . GLN A 1 349 ? -24.986 -10.169 18.058 1.00 94.44 349 GLN A CA 1
ATOM 2693 C C . GLN A 1 349 ? -25.120 -11.671 18.319 1.00 94.44 349 GLN A C 1
ATOM 2695 O O . GLN A 1 349 ? -25.860 -12.060 19.221 1.00 94.44 349 GLN A O 1
ATOM 2700 N N . LYS A 1 350 ? -24.418 -12.502 17.541 1.00 92.81 350 LYS A N 1
ATOM 2701 C CA . LYS A 1 350 ? -24.468 -13.967 17.626 1.00 92.81 350 LYS A CA 1
ATOM 2702 C C . LYS A 1 350 ? -23.958 -14.493 18.970 1.00 92.81 350 LYS A C 1
ATOM 2704 O O . LYS A 1 350 ? -24.548 -15.420 19.513 1.00 92.81 350 LYS A O 1
ATOM 2709 N N . GLU A 1 351 ? -22.910 -13.877 19.511 1.00 92.50 351 GLU A N 1
ATOM 2710 C CA . GLU A 1 351 ? -22.318 -14.240 20.807 1.00 92.50 351 GLU A CA 1
ATOM 2711 C C . GLU A 1 351 ? -22.989 -13.515 22.004 1.00 92.50 351 GLU A C 1
ATOM 2713 O O . GLU A 1 351 ? -22.549 -13.651 23.143 1.00 92.50 351 GLU A O 1
ATOM 2718 N N . GLY A 1 352 ? -24.074 -12.757 21.778 1.00 91.50 352 GLY A N 1
ATOM 2719 C CA . GLY A 1 352 ? -24.885 -12.116 22.830 1.00 91.50 352 GLY A CA 1
ATOM 2720 C C . GLY A 1 352 ? -24.438 -10.712 23.270 1.00 91.50 352 GLY A C 1
ATOM 2721 O O . GLY A 1 352 ? -25.091 -10.075 24.100 1.00 91.50 352 GLY A O 1
ATOM 2722 N N . ASP A 1 353 ? -23.372 -10.168 22.683 1.00 92.75 353 ASP A N 1
ATOM 2723 C CA . ASP A 1 353 ? -22.802 -8.842 22.964 1.00 92.75 353 ASP A CA 1
ATOM 2724 C C . ASP A 1 353 ? -23.602 -7.710 22.260 1.00 92.75 353 ASP A C 1
ATOM 2726 O O . ASP A 1 353 ? -23.071 -6.822 21.587 1.00 92.75 353 ASP A O 1
ATOM 2730 N N . HIS A 1 354 ? -24.933 -7.716 22.413 1.00 94.25 354 HIS A N 1
ATOM 2731 C CA . HIS A 1 354 ? -25.860 -6.831 21.686 1.00 94.25 354 HIS A CA 1
ATOM 2732 C C . HIS A 1 354 ? -25.575 -5.330 21.881 1.00 94.25 354 HIS A C 1
ATOM 2734 O O . HIS A 1 354 ? -25.716 -4.543 20.945 1.00 94.25 354 HIS A O 1
ATOM 2740 N N . ARG A 1 355 ? -25.136 -4.925 23.084 1.00 93.31 355 ARG A N 1
ATOM 2741 C CA . ARG A 1 355 ? -24.743 -3.531 23.373 1.00 93.31 355 ARG A CA 1
ATOM 2742 C C . ARG A 1 355 ? -23.513 -3.114 22.570 1.00 93.31 355 ARG A C 1
ATOM 2744 O O . ARG A 1 355 ? -23.476 -1.996 22.068 1.00 93.31 355 ARG A O 1
ATOM 2751 N N . LEU A 1 356 ? -22.537 -4.014 22.431 1.00 92.69 356 LEU A N 1
ATOM 2752 C CA . LEU A 1 356 ? -21.351 -3.770 21.619 1.00 92.69 356 LEU A CA 1
ATOM 2753 C C . LEU A 1 356 ? -21.751 -3.644 20.147 1.00 92.69 356 LEU A C 1
ATOM 2755 O O . LEU A 1 356 ? -21.401 -2.651 19.526 1.00 92.69 356 LEU A O 1
ATOM 2759 N N . SER A 1 357 ? -22.576 -4.556 19.619 1.00 94.44 357 SER A N 1
ATOM 2760 C CA . SER A 1 357 ? -23.078 -4.449 18.239 1.00 94.44 357 SER A CA 1
ATOM 2761 C C . SER A 1 357 ? -23.757 -3.108 17.935 1.00 94.44 357 SER A C 1
ATOM 2763 O O . SER A 1 357 ? -23.539 -2.561 16.853 1.00 94.44 357 SER A O 1
ATOM 2765 N N . LEU A 1 358 ? -24.552 -2.564 18.863 1.00 91.94 358 LEU A N 1
ATOM 2766 C CA . LEU A 1 358 ? -25.176 -1.255 18.667 1.00 91.94 358 LEU A CA 1
ATOM 2767 C C . LEU A 1 358 ? -24.123 -0.141 18.550 1.00 91.94 358 LEU A C 1
ATOM 2769 O O . LEU A 1 358 ? -24.228 0.689 17.651 1.00 91.94 358 LEU A O 1
ATOM 2773 N N . LEU A 1 359 ? -23.084 -0.152 19.392 1.00 92.31 359 LEU A N 1
ATOM 2774 C CA . LEU A 1 359 ? -21.974 0.807 19.310 1.00 92.31 359 LEU A CA 1
ATOM 2775 C C . LEU A 1 359 ? -21.171 0.654 18.009 1.00 92.31 359 LEU A C 1
ATOM 2777 O O . LEU A 1 359 ? -20.880 1.652 17.353 1.00 92.31 359 LEU A O 1
ATOM 2781 N N . LEU A 1 360 ? -20.879 -0.584 17.591 1.00 92.88 360 LEU A N 1
ATOM 2782 C CA . LEU A 1 360 ? -20.173 -0.878 16.337 1.00 92.88 360 LEU A CA 1
ATOM 2783 C C . LEU A 1 360 ? -20.914 -0.315 15.114 1.00 92.88 360 LEU A C 1
ATOM 2785 O O . LEU A 1 360 ? -20.277 0.216 14.208 1.00 92.88 360 LEU A O 1
ATOM 2789 N N . SER A 1 361 ? -22.252 -0.339 15.112 1.00 91.44 361 SER A N 1
ATOM 2790 C CA . SER A 1 361 ? -23.058 0.235 14.021 1.00 91.44 361 SER A CA 1
ATOM 2791 C C . SER A 1 361 ? -22.856 1.746 13.819 1.00 91.44 361 SER A C 1
ATOM 2793 O O . SER A 1 361 ? -23.148 2.261 12.744 1.00 91.44 361 SER A O 1
ATOM 2795 N N . GLN A 1 362 ? -22.353 2.460 14.834 1.00 88.44 362 GLN A N 1
ATOM 2796 C CA . GLN A 1 362 ? -22.148 3.913 14.810 1.00 88.44 362 GLN A CA 1
ATOM 2797 C C . GLN A 1 362 ? -20.698 4.323 14.496 1.00 88.44 362 GLN A C 1
ATOM 2799 O O . GLN A 1 362 ? -20.414 5.517 14.381 1.00 88.44 362 GLN A O 1
ATOM 2804 N N . ALA A 1 363 ? -19.786 3.355 14.337 1.00 80.56 363 ALA A N 1
ATOM 2805 C CA . ALA A 1 363 ? -18.336 3.562 14.365 1.00 80.56 363 ALA A CA 1
ATOM 2806 C C . ALA A 1 363 ? -17.779 4.560 13.328 1.00 80.56 363 ALA A C 1
ATOM 2808 O O . ALA A 1 363 ? -16.772 5.210 13.590 1.00 80.56 363 ALA A O 1
ATOM 2809 N N . VAL A 1 364 ? -18.428 4.694 12.166 1.00 73.81 364 VAL A N 1
ATOM 2810 C CA . VAL A 1 364 ? -17.975 5.550 11.046 1.00 73.81 364 VAL A CA 1
ATOM 2811 C C . VAL A 1 364 ? -18.770 6.862 10.930 1.00 73.81 364 VAL A C 1
ATOM 2813 O O . VAL A 1 364 ? -18.356 7.769 10.212 1.00 73.81 364 VAL A O 1
ATOM 2816 N N . GLY A 1 365 ? -19.910 6.989 11.621 1.00 68.62 365 GLY A N 1
ATOM 2817 C CA . GLY A 1 365 ? -20.913 8.018 11.305 1.00 68.62 365 GLY A CA 1
ATOM 2818 C C . GLY A 1 365 ? -20.991 9.224 12.245 1.00 68.62 365 GLY A C 1
ATOM 2819 O O . GLY A 1 365 ? -21.296 10.323 11.788 1.00 68.62 365 GLY A O 1
ATOM 2820 N N . SER A 1 366 ? -20.758 9.050 13.551 1.00 76.06 366 SER A N 1
ATOM 2821 C CA . SER A 1 366 ? -21.148 10.055 14.555 1.00 76.06 366 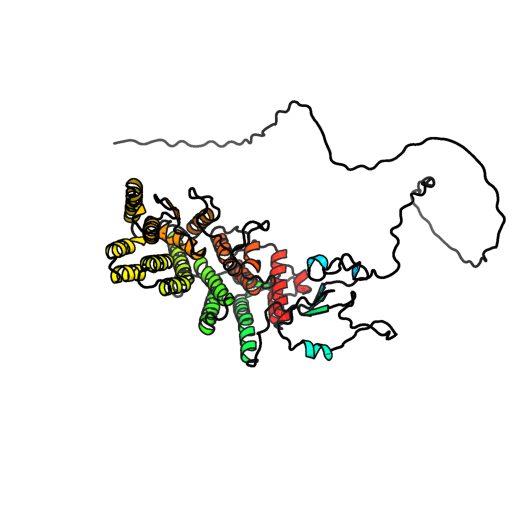SER A CA 1
ATOM 2822 C C . SER A 1 366 ? -19.986 10.501 15.441 1.00 76.06 366 SER A C 1
ATOM 2824 O O . SER A 1 366 ? -19.582 9.788 16.360 1.00 76.06 366 SER A O 1
ATOM 2826 N N . GLN A 1 367 ? -19.500 11.729 15.221 1.00 85.50 367 GLN A N 1
ATOM 2827 C CA . GLN A 1 367 ? -18.513 12.370 16.103 1.00 85.50 367 GLN A CA 1
ATOM 2828 C C . GLN A 1 367 ? -19.019 12.442 17.552 1.00 85.50 367 GLN A C 1
ATOM 2830 O O . GLN A 1 367 ? -18.286 12.108 18.474 1.00 85.50 367 GLN A O 1
ATOM 2835 N N . TYR A 1 368 ? -20.303 12.758 17.745 1.00 89.31 368 TYR A N 1
ATOM 2836 C CA . TYR A 1 368 ? -20.933 12.790 19.065 1.00 89.31 368 TYR A CA 1
ATOM 2837 C C . TYR A 1 368 ? -20.857 11.433 19.789 1.00 89.31 368 TYR A C 1
ATOM 2839 O O . TYR A 1 368 ? -20.584 11.382 20.987 1.00 89.31 368 TYR A O 1
ATOM 2847 N N . CYS A 1 369 ? -21.029 10.316 19.072 1.00 88.94 369 CYS A N 1
ATOM 2848 C CA . CYS A 1 369 ? -20.854 8.985 19.658 1.00 88.94 369 CYS A CA 1
ATOM 2849 C C . CYS A 1 369 ? -19.391 8.707 20.036 1.00 88.94 369 CYS A C 1
ATOM 2851 O O . CYS A 1 369 ? -19.152 8.114 21.086 1.00 88.94 369 CYS A O 1
ATOM 2853 N N . ARG A 1 370 ? -18.417 9.165 19.235 1.00 90.75 370 ARG A N 1
ATOM 2854 C CA . ARG A 1 370 ? -16.983 9.064 19.572 1.00 90.75 370 ARG A CA 1
ATOM 2855 C C . ARG A 1 370 ? -16.652 9.843 20.846 1.00 90.75 370 ARG A C 1
ATOM 2857 O O . ARG A 1 370 ? -15.981 9.312 21.727 1.00 90.75 370 ARG A O 1
ATOM 2864 N N . ASP A 1 371 ? -17.171 11.063 20.966 1.00 92.50 371 ASP A N 1
ATOM 2865 C CA . ASP A 1 371 ? -16.951 11.931 22.127 1.00 92.50 371 ASP A CA 1
ATOM 2866 C C . ASP A 1 371 ? -17.580 11.333 23.403 1.00 92.50 371 ASP A C 1
ATOM 2868 O O . ASP A 1 371 ? -16.948 11.322 24.461 1.00 92.50 371 ASP A O 1
ATOM 2872 N N . LEU A 1 372 ? -18.780 10.743 23.306 1.00 94.12 372 LEU A N 1
ATOM 2873 C CA . LEU A 1 372 ? -19.400 9.995 24.410 1.00 94.12 372 LEU A CA 1
ATOM 2874 C C . LEU A 1 372 ? -18.592 8.753 24.821 1.00 94.12 372 LEU A C 1
ATOM 2876 O O . LEU A 1 372 ? -18.490 8.463 26.011 1.00 94.12 372 LEU A O 1
ATOM 2880 N N . LEU A 1 373 ? -17.997 8.024 23.871 1.00 93.88 373 LEU A N 1
ATOM 2881 C CA . LEU A 1 373 ? -17.136 6.875 24.179 1.00 93.88 373 LEU A CA 1
ATOM 2882 C C . LEU A 1 373 ? -15.812 7.304 24.826 1.00 93.88 373 LEU A C 1
ATOM 2884 O O . LEU A 1 373 ? -15.336 6.632 25.740 1.00 93.88 373 LEU A O 1
ATOM 2888 N N . ALA A 1 374 ? -15.254 8.450 24.426 1.00 93.94 374 ALA A N 1
ATOM 2889 C CA . ALA A 1 374 ? -14.096 9.044 25.089 1.00 93.94 374 ALA A CA 1
ATOM 2890 C C . ALA A 1 374 ? -14.410 9.458 26.541 1.00 93.94 374 ALA A C 1
ATOM 2892 O O . ALA A 1 374 ? -13.592 9.224 27.432 1.00 93.94 374 ALA A O 1
ATOM 2893 N N . LEU A 1 375 ? -15.602 10.011 26.799 1.00 95.62 375 LEU A N 1
ATOM 2894 C CA . LEU A 1 375 ? -16.082 10.288 28.160 1.00 95.62 375 LEU A CA 1
ATOM 2895 C C . LEU A 1 375 ? -16.273 8.996 28.969 1.00 95.62 375 LEU A C 1
ATOM 2897 O O . LEU A 1 375 ? -15.819 8.926 30.106 1.00 95.62 375 LEU A O 1
ATOM 2901 N N . GLN A 1 376 ? -16.863 7.954 28.375 1.00 94.38 376 GLN A N 1
ATOM 2902 C CA . GLN A 1 376 ? -17.067 6.659 29.034 1.00 94.38 376 GLN A CA 1
ATOM 2903 C C . GLN A 1 376 ? -15.747 5.999 29.465 1.00 94.38 376 GLN A C 1
ATOM 2905 O O . GLN A 1 376 ? -15.671 5.457 30.568 1.00 94.38 376 GLN A O 1
ATOM 2910 N N . LEU A 1 377 ? -14.713 6.067 28.620 1.00 94.31 377 LEU A N 1
ATOM 2911 C CA . LEU A 1 377 ? -13.357 5.611 28.944 1.00 94.31 377 LEU A CA 1
ATOM 2912 C C . LEU A 1 377 ? -12.743 6.429 30.091 1.00 94.31 377 LEU A C 1
ATOM 2914 O O . LEU A 1 377 ? -12.218 5.854 31.044 1.00 94.31 377 LEU A O 1
ATOM 2918 N N . ALA A 1 378 ? -12.848 7.761 30.033 1.00 94.94 378 ALA A N 1
ATOM 2919 C CA . ALA A 1 378 ? -12.336 8.647 31.078 1.00 94.94 378 ALA A CA 1
ATOM 2920 C C . ALA A 1 378 ? -13.030 8.421 32.433 1.00 94.94 378 ALA A C 1
ATOM 2922 O O . ALA A 1 378 ? -12.369 8.435 33.472 1.00 94.94 378 ALA A O 1
ATOM 2923 N N . ASP A 1 379 ? -14.340 8.161 32.432 1.00 95.38 379 ASP A N 1
ATOM 2924 C CA . ASP A 1 379 ? -15.091 7.799 33.633 1.00 95.38 379 ASP A CA 1
ATOM 2925 C C . ASP A 1 379 ? -14.688 6.428 34.178 1.00 95.38 379 ASP A C 1
ATOM 2927 O O . ASP A 1 379 ? -14.511 6.297 35.390 1.00 95.38 379 ASP A O 1
ATOM 2931 N N . TRP A 1 380 ? -14.480 5.423 33.318 1.00 94.81 380 TRP A N 1
ATOM 2932 C CA . TRP A 1 380 ? -14.013 4.112 33.775 1.00 94.81 380 TRP A CA 1
ATOM 2933 C C . TRP A 1 380 ? -12.645 4.181 34.448 1.00 94.81 380 TRP A C 1
ATOM 2935 O O . TRP A 1 380 ? -12.482 3.593 35.519 1.00 94.81 380 TRP A O 1
ATOM 2945 N N . HIS A 1 381 ? -11.715 4.941 33.868 1.00 93.00 381 HIS A N 1
ATOM 2946 C CA . HIS A 1 381 ? -10.386 5.172 34.428 1.00 93.00 381 HIS A CA 1
ATOM 2947 C C . HIS A 1 381 ? -10.441 5.954 35.748 1.00 93.00 381 HIS A C 1
ATOM 2949 O O . HIS A 1 381 ? -9.906 5.517 36.765 1.00 93.00 381 HIS A O 1
ATOM 2955 N N . ARG A 1 382 ? -11.182 7.071 35.783 1.00 93.75 382 ARG A N 1
ATOM 2956 C CA . ARG A 1 382 ? -11.366 7.894 36.993 1.00 93.75 382 ARG A CA 1
ATOM 2957 C C . ARG A 1 382 ? -11.963 7.109 38.164 1.00 93.75 382 ARG A C 1
ATOM 2959 O O . ARG A 1 382 ? -11.636 7.394 39.313 1.00 93.75 382 ARG A O 1
ATOM 2966 N N . MET A 1 383 ? -12.848 6.158 37.875 1.00 93.88 383 MET A N 1
ATOM 2967 C CA . MET A 1 383 ? -13.506 5.312 38.872 1.00 93.88 383 MET A CA 1
ATOM 2968 C C . MET A 1 383 ? -12.753 4.002 39.157 1.00 93.88 383 MET A C 1
ATOM 2970 O O . MET A 1 383 ? -13.252 3.210 39.953 1.00 93.88 383 MET A O 1
ATOM 2974 N N . GLN A 1 384 ? -11.598 3.756 38.518 1.00 90.06 384 GLN A N 1
ATOM 2975 C CA . GLN A 1 384 ? -10.842 2.495 38.594 1.00 90.06 384 GLN A CA 1
ATOM 2976 C C . GLN A 1 384 ? -11.734 1.266 38.355 1.00 90.06 384 GLN A C 1
ATOM 2978 O O . GLN A 1 384 ? -11.762 0.309 39.127 1.00 90.06 384 GLN A O 1
ATOM 2983 N N . THR A 1 385 ? -12.531 1.338 37.289 1.00 89.62 385 THR A N 1
ATOM 2984 C CA . THR A 1 385 ? -13.399 0.243 36.819 1.00 89.62 385 THR A CA 1
ATOM 2985 C C . THR A 1 385 ? -12.910 -0.374 35.509 1.00 89.62 385 THR A C 1
ATOM 2987 O O . THR A 1 385 ? -13.400 -1.425 35.102 1.00 89.62 385 THR A O 1
ATOM 2990 N N . ASP A 1 386 ? -11.913 0.251 34.881 1.00 88.50 386 ASP A N 1
ATOM 2991 C CA . ASP A 1 386 ? -11.183 -0.243 33.716 1.00 88.50 386 ASP A CA 1
ATOM 2992 C C . ASP A 1 386 ? -10.363 -1.511 34.022 1.00 88.50 386 ASP A C 1
ATOM 2994 O O . ASP A 1 386 ? -10.299 -2.390 33.170 1.00 88.50 386 ASP A O 1
ATOM 2998 N N . CYS A 1 387 ? -9.857 -1.683 35.248 1.00 87.62 387 CYS A N 1
ATOM 2999 C CA . CYS A 1 387 ? -9.183 -2.911 35.711 1.00 87.62 387 CYS A CA 1
ATOM 3000 C C . CYS A 1 387 ? -10.053 -4.189 35.682 1.00 87.62 387 CYS A C 1
ATOM 3002 O O . CYS A 1 387 ? -9.529 -5.301 35.644 1.00 87.62 387 CYS A O 1
ATOM 3004 N N . TYR A 1 388 ? -11.386 -4.063 35.669 1.00 89.00 388 TYR A N 1
ATOM 3005 C CA . TYR A 1 388 ? -12.309 -5.203 35.533 1.00 89.00 388 TYR A CA 1
ATOM 3006 C C . TYR A 1 388 ? -12.709 -5.491 34.077 1.00 89.00 388 TYR A C 1
ATOM 3008 O O . TYR A 1 388 ? -13.481 -6.422 33.826 1.00 89.00 388 TYR A O 1
ATOM 3016 N N . LEU A 1 389 ? -12.239 -4.690 33.114 1.00 89.94 389 LEU A N 1
ATOM 3017 C CA . LEU A 1 389 ? -12.522 -4.869 31.694 1.00 89.94 389 LEU A CA 1
ATOM 3018 C C . LEU A 1 389 ? -11.336 -5.558 31.000 1.00 89.94 389 LEU A C 1
ATOM 3020 O O . LEU A 1 389 ? -10.198 -5.138 31.191 1.00 89.94 389 LEU A O 1
ATOM 3024 N N . PRO A 1 390 ? -11.577 -6.584 30.163 1.00 90.31 390 PRO A N 1
ATOM 3025 C CA . PRO A 1 390 ? -10.511 -7.213 29.391 1.00 90.31 390 PRO A CA 1
ATOM 3026 C C . PRO A 1 390 ? -9.912 -6.215 28.388 1.00 90.31 390 PRO A C 1
ATOM 3028 O O . PRO A 1 390 ? -10.634 -5.386 27.815 1.00 90.31 390 PRO A O 1
ATOM 3031 N N . GLU A 1 391 ? -8.597 -6.296 28.174 1.00 91.25 391 GLU A N 1
ATOM 3032 C CA . GLU A 1 391 ? -7.837 -5.343 27.358 1.00 91.25 391 GLU A CA 1
ATOM 3033 C C . GLU A 1 391 ? -8.362 -5.281 25.920 1.00 91.25 391 GLU A C 1
ATOM 3035 O O . GLU A 1 391 ? -8.535 -4.198 25.366 1.00 91.25 391 GLU A O 1
ATOM 3040 N N . GLU A 1 392 ? -8.740 -6.427 25.358 1.00 91.19 392 GLU A N 1
ATOM 3041 C CA . GLU A 1 392 ? -9.354 -6.582 24.039 1.00 91.19 392 GLU A CA 1
ATOM 3042 C C . GLU A 1 392 ? -10.619 -5.715 23.898 1.00 91.19 392 GLU A C 1
ATOM 3044 O O . GLU A 1 392 ? -10.878 -5.100 22.860 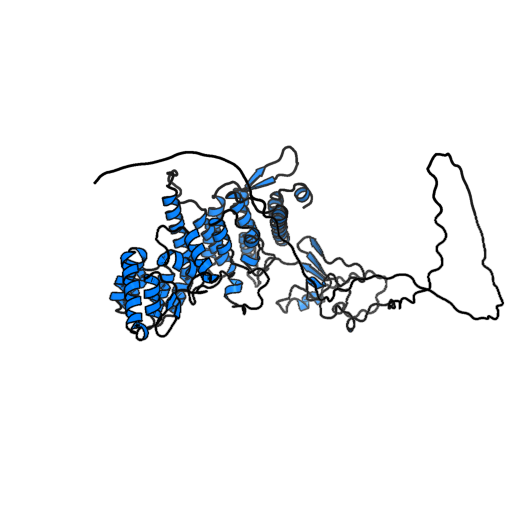1.00 91.19 392 GLU A O 1
ATOM 3049 N N . ARG A 1 393 ? -11.411 -5.610 24.976 1.00 93.12 393 ARG A N 1
ATOM 3050 C CA . ARG A 1 393 ? -12.631 -4.795 25.006 1.00 93.12 393 ARG A CA 1
ATOM 3051 C C . ARG A 1 393 ? -12.287 -3.317 25.158 1.00 93.12 393 ARG A C 1
ATOM 3053 O O . ARG A 1 393 ? -12.834 -2.509 24.410 1.00 93.12 393 ARG A O 1
ATOM 3060 N N . LEU A 1 394 ? -11.359 -2.956 26.048 1.00 94.00 394 LEU A N 1
ATOM 3061 C CA . LEU A 1 394 ? -10.856 -1.578 26.158 1.00 94.00 394 LEU A CA 1
ATOM 3062 C C . LEU A 1 394 ? -10.270 -1.083 24.825 1.00 94.00 394 LEU A C 1
ATOM 3064 O O . LEU A 1 394 ? -10.534 0.050 24.429 1.00 94.00 394 LEU A O 1
ATOM 3068 N N . ARG A 1 395 ? -9.568 -1.951 24.088 1.00 94.06 395 ARG A N 1
ATOM 3069 C CA . ARG A 1 395 ? -8.981 -1.685 22.769 1.00 94.06 395 ARG A CA 1
ATOM 3070 C C . ARG A 1 395 ? -10.038 -1.345 21.716 1.00 94.06 395 ARG A C 1
ATOM 3072 O O . ARG A 1 395 ? -9.854 -0.383 20.972 1.00 94.06 395 ARG A O 1
ATOM 3079 N N . ILE A 1 396 ? -11.177 -2.047 21.694 1.00 94.81 396 ILE A N 1
ATOM 3080 C CA . ILE A 1 396 ? -12.317 -1.678 20.833 1.00 94.81 396 ILE A CA 1
ATOM 3081 C C . ILE A 1 396 ? -12.911 -0.327 21.254 1.00 94.81 396 ILE A C 1
ATOM 3083 O O . ILE A 1 396 ? -13.179 0.510 20.396 1.00 94.81 396 ILE A O 1
ATOM 3087 N N . PHE A 1 397 ? -13.106 -0.072 22.552 1.00 94.44 397 PHE A N 1
ATOM 3088 C CA . PHE A 1 397 ? -13.638 1.221 23.004 1.00 94.44 397 PHE A CA 1
ATOM 3089 C C . PHE A 1 397 ? -12.687 2.386 22.669 1.00 94.44 397 PHE A C 1
ATOM 3091 O O . PHE A 1 397 ? -13.154 3.426 22.207 1.00 94.44 397 PHE A O 1
ATOM 3098 N N . ALA A 1 398 ? -11.371 2.205 22.818 1.00 94.56 398 ALA A N 1
ATOM 3099 C CA . ALA A 1 398 ? -10.352 3.184 22.433 1.00 94.56 398 ALA A CA 1
ATOM 3100 C C . ALA A 1 398 ? -10.351 3.446 20.915 1.00 94.56 398 ALA A C 1
ATOM 3102 O O . ALA A 1 398 ? -10.380 4.606 20.492 1.00 94.56 398 ALA A O 1
ATOM 3103 N N . LEU A 1 399 ? -10.427 2.385 20.099 1.00 94.75 399 LEU A N 1
ATOM 3104 C CA . LEU A 1 399 ? -10.589 2.475 18.645 1.00 94.75 399 LEU A CA 1
ATOM 3105 C C . LEU A 1 399 ? -11.835 3.295 18.270 1.00 94.75 399 LEU A C 1
ATOM 3107 O O . LEU A 1 399 ? -11.727 4.251 17.507 1.00 94.75 399 LEU A O 1
ATOM 3111 N N . LEU A 1 400 ? -13.001 2.972 18.842 1.00 93.44 400 LEU A N 1
ATOM 3112 C CA . LEU A 1 400 ? -14.264 3.666 18.559 1.00 93.44 400 LEU A CA 1
ATOM 3113 C C . LEU A 1 400 ? -14.292 5.113 19.079 1.00 93.44 400 LEU A C 1
ATOM 3115 O O . LEU A 1 400 ? -14.933 5.963 18.470 1.00 93.44 400 LEU A O 1
ATOM 3119 N N . ALA A 1 401 ? -13.586 5.428 20.166 1.00 93.56 401 ALA A N 1
ATOM 3120 C CA . ALA A 1 401 ? -13.371 6.807 20.612 1.00 93.56 401 ALA A CA 1
ATOM 3121 C C . ALA A 1 401 ? -12.397 7.582 19.693 1.00 93.56 401 ALA A C 1
ATOM 3123 O O . ALA A 1 401 ? -12.314 8.812 19.753 1.00 93.56 401 ALA A O 1
ATOM 3124 N N . GLY A 1 402 ? -11.650 6.886 18.830 1.00 92.06 402 GLY A N 1
ATOM 3125 C CA . GLY A 1 402 ? -10.573 7.456 18.024 1.00 92.06 402 GLY A CA 1
ATOM 3126 C C . GLY A 1 402 ? -9.376 7.895 18.870 1.00 92.06 402 GLY A C 1
ATOM 3127 O O . GLY A 1 402 ? -8.809 8.966 18.642 1.00 92.06 402 GLY A O 1
ATOM 3128 N N . LYS A 1 403 ? -9.023 7.086 19.876 1.00 92.06 403 LYS A N 1
ATOM 3129 C CA . LYS A 1 403 ? -7.809 7.211 20.688 1.00 92.06 403 LYS A CA 1
ATOM 3130 C C . LYS A 1 403 ? -6.885 6.032 20.345 1.00 92.06 403 LYS A C 1
ATOM 3132 O O . LYS A 1 403 ? -7.249 4.897 20.638 1.00 92.06 403 LYS A O 1
ATOM 3137 N N . PRO A 1 404 ? -5.716 6.255 19.715 1.00 91.94 404 PRO A N 1
ATOM 3138 C CA . PRO A 1 404 ? -4.859 5.153 19.269 1.00 91.94 404 PRO A CA 1
ATOM 3139 C C . PRO A 1 404 ? -4.108 4.478 20.425 1.00 91.94 404 PRO A C 1
ATOM 3141 O O . PRO A 1 404 ? -3.748 3.309 20.329 1.00 91.94 404 PRO A O 1
ATOM 3144 N N . VAL A 1 405 ? -3.902 5.210 21.519 1.00 93.12 405 VAL A N 1
ATOM 3145 C CA . VAL A 1 405 ? -3.327 4.723 22.772 1.00 93.12 405 VAL A CA 1
ATOM 3146 C C . VAL A 1 405 ? -4.234 5.185 23.907 1.00 93.12 405 VAL A C 1
ATOM 3148 O O . VAL A 1 405 ? -4.668 6.342 23.917 1.00 93.12 405 VAL A O 1
ATOM 3151 N N . TRP A 1 406 ? -4.526 4.292 24.849 1.00 92.50 406 TRP A N 1
ATOM 3152 C CA . TRP A 1 406 ? -5.303 4.583 26.049 1.00 92.50 406 TRP A CA 1
ATOM 3153 C C . TRP A 1 406 ? -4.579 4.070 27.297 1.00 92.50 406 TRP A C 1
ATOM 3155 O O . TRP A 1 406 ? -4.227 2.896 27.381 1.00 92.50 406 TRP A O 1
ATOM 3165 N N . GLN A 1 407 ? -4.376 4.945 28.282 1.00 90.38 407 GLN A N 1
ATOM 3166 C CA . GLN A 1 407 ? -3.836 4.557 29.582 1.00 90.38 407 GLN A CA 1
ATOM 3167 C C . GLN A 1 407 ? -4.981 4.042 30.463 1.00 90.38 407 GLN A C 1
ATOM 3169 O O . GLN A 1 407 ? -5.830 4.819 30.894 1.00 90.38 407 GLN A O 1
ATOM 3174 N N . SER A 1 408 ? -5.003 2.733 30.712 1.00 88.19 408 SER A N 1
ATOM 3175 C CA . SER A 1 408 ? -5.829 2.109 31.752 1.00 88.19 408 SER A CA 1
ATOM 3176 C C . SER A 1 408 ? -5.123 2.224 33.110 1.00 88.19 408 SER A C 1
ATOM 3178 O O . SER A 1 408 ? -3.937 2.562 33.177 1.00 88.19 408 SER A O 1
ATOM 3180 N N . THR A 1 409 ? -5.835 1.933 34.197 1.00 86.62 409 THR A N 1
ATOM 3181 C CA . THR A 1 409 ? -5.269 1.840 35.553 1.00 86.62 409 THR A CA 1
ATOM 3182 C C . THR A 1 409 ? -4.150 0.791 35.638 1.00 86.62 409 THR A C 1
ATOM 3184 O O . THR A 1 409 ? -3.130 1.053 36.274 1.00 86.62 409 THR A O 1
ATOM 3187 N N . ASP A 1 410 ? -4.308 -0.347 34.947 1.00 82.56 410 ASP A N 1
ATOM 3188 C CA . ASP A 1 410 ? -3.392 -1.498 35.043 1.00 82.56 410 ASP A CA 1
ATOM 3189 C C . ASP A 1 410 ? -2.482 -1.692 33.812 1.00 82.56 410 ASP A C 1
ATOM 3191 O O . ASP A 1 410 ? -1.420 -2.305 33.927 1.00 82.56 410 ASP A O 1
ATOM 3195 N N . SER A 1 411 ? -2.870 -1.195 32.627 1.00 84.31 411 SER A N 1
ATOM 3196 C CA . SER A 1 411 ? -2.127 -1.408 31.371 1.00 84.31 411 SER A CA 1
ATOM 3197 C C . SER A 1 411 ? -2.173 -0.217 30.401 1.00 84.31 411 SER A C 1
ATOM 3199 O O . SER A 1 411 ? -3.018 0.674 30.497 1.00 84.31 411 SER A O 1
ATOM 3201 N N . LEU A 1 412 ? -1.231 -0.185 29.452 1.00 90.19 412 LEU A N 1
ATOM 3202 C CA . LEU A 1 412 ? -1.215 0.768 28.339 1.00 90.19 412 LEU A CA 1
ATOM 3203 C C . LEU A 1 412 ? -1.807 0.093 27.096 1.00 90.19 412 LEU A C 1
ATOM 3205 O O . LEU A 1 412 ? -1.122 -0.661 26.409 1.00 90.19 412 LEU A O 1
ATOM 3209 N N . VAL A 1 413 ? -3.067 0.389 26.790 1.00 91.81 413 VAL A N 1
ATOM 3210 C CA . VAL A 1 413 ? -3.791 -0.229 25.675 1.00 91.81 413 VAL A CA 1
ATOM 3211 C C . VAL A 1 413 ? -3.394 0.455 24.368 1.00 91.81 413 VAL A C 1
ATOM 3213 O O . VAL A 1 413 ? -3.750 1.611 24.124 1.00 91.81 413 VAL A O 1
ATOM 3216 N N . ASN A 1 414 ? -2.670 -0.258 23.505 1.00 93.62 414 ASN A N 1
ATOM 3217 C CA . ASN A 1 414 ? -2.267 0.228 22.186 1.00 93.62 414 ASN A CA 1
ATOM 3218 C C . ASN A 1 414 ? -3.125 -0.408 21.082 1.00 93.62 414 ASN A C 1
ATOM 3220 O O . ASN A 1 414 ? -3.035 -1.602 20.803 1.00 93.62 414 ASN A O 1
ATOM 3224 N N . VAL A 1 415 ? -3.918 0.411 20.390 1.00 93.25 415 VAL A N 1
ATOM 3225 C CA . VAL A 1 415 ? -4.790 -0.036 19.294 1.00 93.25 415 VAL A CA 1
ATOM 3226 C C . VAL A 1 415 ? -3.984 -0.564 18.100 1.00 93.25 415 VAL A C 1
ATOM 3228 O O . VAL A 1 415 ? -4.448 -1.479 17.420 1.00 93.25 415 VAL A O 1
ATOM 3231 N N . CYS A 1 416 ? -2.777 -0.041 17.867 1.00 93.50 416 CYS A N 1
ATOM 3232 C CA . CYS A 1 416 ? -1.905 -0.412 16.747 1.00 93.50 416 CYS A CA 1
ATOM 3233 C C . CYS A 1 416 ? -0.913 -1.550 17.066 1.00 93.50 416 CYS A C 1
ATOM 3235 O O . CYS A 1 416 ? -0.117 -1.909 16.202 1.00 93.50 416 CYS A O 1
ATOM 3237 N N . ALA A 1 417 ? -0.935 -2.123 18.276 1.00 89.75 417 ALA A N 1
ATOM 3238 C CA . ALA A 1 417 ? -0.090 -3.272 18.615 1.00 89.75 417 ALA A CA 1
ATOM 3239 C C . ALA A 1 417 ? -0.414 -4.484 17.724 1.00 89.75 417 ALA A C 1
ATOM 3241 O O . ALA A 1 417 ? -1.575 -4.701 17.394 1.00 89.75 417 ALA A O 1
ATOM 3242 N N . GLU A 1 418 ? 0.587 -5.276 17.338 1.00 87.69 418 GLU A N 1
ATOM 3243 C CA . GLU A 1 418 ? 0.417 -6.514 16.541 1.00 87.69 418 GLU A CA 1
ATOM 3244 C C . GLU A 1 418 ? -0.206 -6.327 15.138 1.00 87.69 418 GLU A C 1
ATOM 3246 O O . GLU A 1 418 ? -0.313 -7.285 14.377 1.00 87.69 418 GLU A O 1
ATOM 3251 N N . LEU A 1 419 ? -0.565 -5.098 14.751 1.00 91.75 419 LEU A N 1
ATOM 3252 C CA . LEU A 1 419 ? -1.006 -4.772 13.402 1.00 91.75 419 LEU A CA 1
ATOM 3253 C C . LEU A 1 419 ? 0.202 -4.520 12.500 1.00 91.75 419 LEU A C 1
ATOM 3255 O O . LEU A 1 419 ? 1.182 -3.883 12.894 1.00 91.75 419 LEU A O 1
ATOM 3259 N N . ASP A 1 420 ? 0.092 -4.948 11.247 1.00 92.31 420 ASP A N 1
ATOM 3260 C CA . ASP A 1 420 ? 0.989 -4.479 10.196 1.00 92.31 420 ASP A CA 1
ATOM 3261 C C . ASP A 1 420 ? 0.776 -2.995 9.888 1.00 92.31 420 ASP A C 1
ATOM 3263 O O . ASP A 1 420 ? -0.218 -2.367 10.274 1.00 92.31 420 ASP A O 1
ATOM 3267 N N . TRP A 1 421 ? 1.746 -2.412 9.190 1.00 94.19 421 TRP A N 1
ATOM 3268 C CA . TRP A 1 421 ? 1.775 -0.973 8.980 1.00 94.19 421 TRP A CA 1
ATOM 3269 C C . TRP A 1 421 ? 0.624 -0.488 8.084 1.00 94.19 421 TRP A C 1
ATOM 3271 O O . TRP A 1 421 ? 0.119 0.618 8.287 1.00 94.19 421 TRP A O 1
ATOM 3281 N N . LYS A 1 422 ? 0.144 -1.327 7.155 1.00 95.56 422 LYS A N 1
ATOM 3282 C CA . LYS A 1 422 ? -1.003 -1.029 6.281 1.00 95.56 422 LYS A CA 1
ATOM 3283 C C . LYS A 1 422 ? -2.287 -0.952 7.111 1.00 95.56 422 LYS A C 1
ATOM 3285 O O . LYS A 1 422 ? -3.001 0.049 7.035 1.00 95.56 422 LYS A O 1
ATOM 3290 N N . ARG A 1 423 ? -2.532 -1.925 7.999 1.00 95.00 423 ARG A N 1
ATOM 3291 C CA . ARG A 1 423 ? -3.631 -1.872 8.982 1.00 95.00 423 ARG A CA 1
ATOM 3292 C C . ARG A 1 423 ? -3.483 -0.713 9.970 1.00 95.00 423 ARG A C 1
ATOM 3294 O O . ARG A 1 423 ? -4.486 -0.083 10.304 1.00 95.00 423 ARG A O 1
ATOM 3301 N N . CYS A 1 424 ? -2.263 -0.345 10.370 1.00 95.69 424 CYS A N 1
ATOM 3302 C CA . CYS A 1 424 ? -2.031 0.866 11.164 1.00 95.69 424 CYS A CA 1
ATOM 3303 C C . CYS A 1 424 ? -2.487 2.133 10.417 1.00 95.69 424 CYS A C 1
ATOM 3305 O O . CYS A 1 424 ? -3.239 2.930 10.981 1.00 95.69 424 CYS A O 1
ATOM 3307 N N . VAL A 1 425 ? -2.093 2.324 9.151 1.00 96.62 425 VAL A N 1
ATOM 3308 C CA . VAL A 1 425 ? -2.564 3.445 8.308 1.00 96.62 425 VAL A CA 1
ATOM 3309 C C . VAL A 1 425 ? -4.090 3.425 8.167 1.00 96.62 425 VAL A C 1
ATOM 3311 O O . VAL A 1 425 ? -4.736 4.468 8.296 1.00 96.62 425 VAL A O 1
ATOM 3314 N N . ALA A 1 426 ? -4.684 2.246 7.978 1.00 95.88 426 ALA A N 1
ATOM 3315 C CA . ALA A 1 426 ? -6.127 2.083 7.852 1.00 95.88 426 ALA A CA 1
ATOM 3316 C C . ALA A 1 426 ? -6.894 2.509 9.115 1.00 95.88 426 ALA A C 1
ATOM 3318 O O . ALA A 1 426 ? -7.846 3.287 9.033 1.00 95.88 426 ALA A O 1
ATOM 3319 N N . VAL A 1 427 ? -6.423 2.106 10.300 1.00 94.94 427 VAL A N 1
ATOM 3320 C CA . VAL A 1 427 ? -6.978 2.556 11.587 1.00 94.94 427 VAL A CA 1
ATOM 3321 C C . VAL A 1 427 ? -6.938 4.085 11.714 1.00 94.94 427 VAL A C 1
ATOM 3323 O O . VAL A 1 427 ? -7.912 4.694 12.171 1.00 94.94 427 VAL A O 1
ATOM 3326 N N . HIS A 1 428 ? -5.859 4.731 11.254 1.00 94.88 428 HIS A N 1
ATOM 3327 C CA . HIS A 1 428 ? -5.770 6.193 11.244 1.00 94.88 428 HIS A CA 1
ATOM 3328 C C . HIS A 1 428 ? -6.798 6.837 10.300 1.00 94.88 428 HIS A C 1
ATOM 3330 O O . HIS A 1 428 ? -7.462 7.799 10.697 1.00 94.88 428 HIS A O 1
ATOM 3336 N N . LEU A 1 429 ? -6.961 6.290 9.090 1.00 94.88 429 LEU A N 1
ATOM 3337 C CA . LEU A 1 429 ? -7.882 6.773 8.054 1.00 94.88 429 LEU A CA 1
ATOM 3338 C C . LEU A 1 429 ? -9.368 6.627 8.433 1.00 94.88 429 LEU A C 1
ATOM 3340 O O . LEU A 1 429 ? -10.184 7.485 8.078 1.00 94.88 429 LEU A O 1
ATOM 3344 N N . TRP A 1 430 ? -9.724 5.531 9.108 1.00 93.69 430 TRP A N 1
ATOM 3345 C CA . TRP A 1 430 ? -11.113 5.174 9.412 1.00 93.69 430 TRP A CA 1
ATOM 3346 C C . TRP A 1 430 ? -11.598 5.699 10.763 1.00 93.69 430 TRP A C 1
ATOM 3348 O O . TRP A 1 430 ? -12.716 6.204 10.840 1.00 93.69 430 TRP A O 1
ATOM 3358 N N . PHE A 1 431 ? -10.771 5.605 11.811 1.00 92.81 431 PHE A N 1
ATOM 3359 C CA . PHE A 1 431 ? -11.210 5.843 13.191 1.00 92.81 431 PHE A CA 1
ATOM 3360 C C . PHE A 1 431 ? -10.543 7.049 13.860 1.00 92.81 431 PHE A C 1
ATOM 3362 O O . PHE A 1 431 ? -11.167 7.708 14.687 1.00 92.81 431 PHE A O 1
ATOM 3369 N N . MET A 1 432 ? -9.297 7.391 13.513 1.00 92.12 432 MET A N 1
ATOM 3370 C CA . MET A 1 432 ? -8.591 8.500 14.180 1.00 92.12 432 MET A CA 1
ATOM 3371 C C . MET A 1 432 ? -8.899 9.862 13.539 1.00 92.12 432 MET A C 1
ATOM 3373 O O . MET A 1 432 ? -8.974 10.878 14.238 1.00 92.12 432 MET A O 1
ATOM 3377 N N . LEU A 1 433 ? -9.086 9.900 12.220 1.00 92.00 433 LEU A N 1
ATOM 3378 C CA . LEU A 1 433 ? -9.360 11.105 11.430 1.00 92.00 433 LEU A CA 1
ATOM 3379 C C . LEU A 1 433 ? -10.867 11.359 11.210 1.00 92.00 433 LEU A C 1
ATOM 3381 O O . LEU A 1 433 ? -11.680 10.456 11.417 1.00 92.00 433 LEU A O 1
ATOM 3385 N N . PRO A 1 434 ? -11.268 12.587 10.819 1.00 90.12 434 PRO A N 1
ATOM 3386 C CA . PRO A 1 434 ? -12.611 12.853 10.310 1.00 90.12 434 PRO A CA 1
ATOM 3387 C C . PRO A 1 434 ? -12.803 12.249 8.903 1.00 90.12 434 PRO A C 1
ATOM 3389 O O . PRO A 1 434 ? -11.828 12.080 8.168 1.00 90.12 434 PRO A O 1
ATOM 3392 N N . PRO A 1 435 ? -14.050 11.987 8.464 1.00 86.31 435 PRO A N 1
ATOM 3393 C CA . PRO A 1 435 ? -14.333 11.387 7.153 1.00 86.31 435 PRO A CA 1
ATOM 3394 C C . PRO A 1 435 ? -13.941 12.272 5.956 1.00 86.31 435 PRO A C 1
ATOM 3396 O O . PRO A 1 435 ? -13.883 11.781 4.833 1.00 86.31 435 PRO A O 1
ATOM 3399 N N . THR A 1 436 ? -13.665 13.558 6.191 1.00 88.75 436 THR A N 1
ATOM 3400 C CA . THR A 1 436 ? -13.180 14.531 5.202 1.00 88.75 436 THR A CA 1
ATOM 3401 C C . THR A 1 436 ? -11.658 14.544 5.031 1.00 88.75 436 THR A C 1
ATOM 3403 O O . THR A 1 436 ? -11.171 15.179 4.098 1.00 88.75 436 THR A O 1
ATOM 3406 N N . ALA A 1 437 ? -10.899 13.876 5.907 1.00 92.00 437 ALA A N 1
ATOM 3407 C CA . ALA A 1 437 ? -9.439 13.869 5.851 1.00 92.00 437 ALA A CA 1
ATOM 3408 C C . ALA A 1 437 ? -8.908 13.193 4.580 1.00 92.00 437 ALA A C 1
ATOM 3410 O O . ALA A 1 437 ? -9.463 12.200 4.107 1.00 92.00 437 ALA A O 1
ATOM 3411 N N . SER A 1 438 ? -7.811 13.719 4.046 1.00 94.50 438 SER A N 1
ATOM 3412 C CA . SER A 1 438 ? -7.143 13.182 2.864 1.00 94.50 438 SER A CA 1
ATOM 3413 C C . SER A 1 438 ? -6.302 11.935 3.181 1.00 94.50 438 SER A C 1
ATOM 3415 O O . SER A 1 438 ? -6.008 11.616 4.336 1.00 94.50 438 SER A O 1
ATOM 3417 N N . VAL A 1 439 ? -5.848 11.249 2.127 1.00 95.75 439 VAL A N 1
ATOM 3418 C CA . VAL A 1 439 ? -4.840 10.176 2.230 1.00 95.75 439 VAL A CA 1
ATOM 3419 C C . VAL A 1 439 ? -3.534 10.701 2.850 1.00 95.75 439 VAL A C 1
ATOM 3421 O O . VAL A 1 439 ? -2.919 10.010 3.662 1.00 95.75 439 VAL A O 1
ATOM 3424 N N . ALA A 1 440 ? -3.150 11.943 2.535 1.00 96.19 440 ALA A N 1
ATOM 3425 C CA . ALA A 1 440 ? -1.954 12.583 3.076 1.00 96.19 440 ALA A CA 1
ATOM 3426 C C . ALA A 1 440 ? -2.057 12.835 4.591 1.00 96.19 440 ALA A C 1
ATOM 3428 O O . ALA A 1 440 ? -1.092 12.602 5.316 1.00 96.19 440 ALA A O 1
ATOM 3429 N N . ASP A 1 441 ? -3.235 13.225 5.093 1.00 95.94 441 ASP A N 1
ATOM 3430 C CA . ASP A 1 441 ? -3.474 13.405 6.534 1.00 95.94 441 ASP A CA 1
ATOM 3431 C C . ASP A 1 441 ? -3.345 12.080 7.305 1.00 95.94 441 ASP A C 1
ATOM 3433 O O . ASP A 1 441 ? -2.791 12.041 8.408 1.00 95.94 441 ASP A O 1
ATOM 3437 N N . ALA A 1 442 ? -3.838 10.980 6.721 1.00 96.00 442 ALA A N 1
ATOM 3438 C CA . ALA A 1 442 ? -3.714 9.638 7.294 1.00 96.00 442 ALA A CA 1
ATOM 3439 C C . ALA A 1 442 ? -2.257 9.175 7.345 1.00 96.00 442 ALA A C 1
ATOM 3441 O O . ALA A 1 442 ? -1.801 8.705 8.391 1.00 96.00 442 ALA A O 1
ATOM 3442 N N . LEU A 1 443 ? -1.514 9.382 6.255 1.00 96.88 443 LEU A N 1
ATOM 3443 C CA . LEU A 1 443 ? -0.091 9.073 6.191 1.00 96.88 443 LEU A CA 1
ATOM 3444 C C . LEU A 1 443 ? 0.719 9.897 7.199 1.00 96.88 443 LEU A C 1
ATOM 3446 O O . LEU A 1 443 ? 1.527 9.327 7.924 1.00 96.88 443 LEU A O 1
ATOM 3450 N N . ALA A 1 444 ? 0.473 11.207 7.298 1.00 96.12 444 ALA A N 1
ATOM 3451 C CA . ALA A 1 444 ? 1.186 12.093 8.217 1.00 96.12 444 ALA A CA 1
ATOM 3452 C C . ALA A 1 444 ? 0.955 11.723 9.693 1.00 96.12 444 ALA A C 1
ATOM 3454 O O . ALA A 1 444 ? 1.893 11.746 10.493 1.00 96.12 444 ALA A O 1
ATOM 3455 N N . ARG A 1 445 ? -0.273 11.329 10.069 1.00 94.62 445 ARG A N 1
ATOM 3456 C CA . ARG A 1 445 ? -0.551 10.840 11.430 1.00 94.62 445 ARG A CA 1
ATOM 3457 C C . ARG A 1 445 ? 0.115 9.498 11.721 1.00 94.62 445 ARG A C 1
ATOM 3459 O O . ARG A 1 445 ? 0.704 9.350 12.789 1.00 94.62 445 ARG A O 1
ATOM 3466 N N . TYR A 1 446 ? 0.060 8.553 10.784 1.00 96.25 446 TYR A N 1
ATOM 3467 C CA . TYR A 1 446 ? 0.769 7.279 10.913 1.00 96.25 446 TYR A CA 1
ATOM 3468 C C . TYR A 1 446 ? 2.296 7.481 10.999 1.00 96.25 446 TYR A C 1
ATOM 3470 O O . TYR A 1 446 ? 2.964 6.849 11.816 1.00 96.25 446 TYR A O 1
ATOM 3478 N N . GLU A 1 447 ? 2.854 8.414 10.227 1.00 94.94 447 GLU A N 1
ATOM 3479 C CA . GLU A 1 447 ? 4.280 8.741 10.254 1.00 94.94 447 GLU A CA 1
ATOM 3480 C C . GLU A 1 447 ? 4.718 9.279 11.623 1.00 94.94 447 GLU A C 1
ATOM 3482 O O . GLU A 1 447 ? 5.677 8.773 12.209 1.00 94.94 447 GLU A O 1
ATOM 3487 N N . ALA A 1 448 ? 3.953 10.207 12.204 1.00 94.44 448 ALA A N 1
ATOM 3488 C CA . ALA A 1 448 ? 4.178 10.664 13.574 1.00 94.44 448 ALA A CA 1
ATOM 3489 C C . ALA A 1 448 ? 4.047 9.530 14.617 1.00 94.44 448 ALA A C 1
ATOM 3491 O O . ALA A 1 448 ? 4.749 9.550 15.633 1.00 94.44 448 ALA A O 1
ATOM 3492 N N . ALA A 1 449 ? 3.182 8.537 14.376 1.00 93.44 449 ALA A N 1
ATOM 3493 C CA . ALA A 1 449 ? 2.954 7.395 15.264 1.00 93.44 449 ALA A CA 1
ATOM 3494 C C . ALA A 1 449 ? 4.126 6.400 15.318 1.00 93.44 449 ALA A C 1
ATOM 3496 O O . ALA A 1 449 ? 4.462 5.918 16.403 1.00 93.44 449 ALA A O 1
ATOM 3497 N N . PHE A 1 450 ? 4.760 6.084 14.180 1.00 93.00 450 PHE A N 1
ATOM 3498 C CA . PHE A 1 450 ? 5.904 5.156 14.154 1.00 93.00 450 PHE A CA 1
ATOM 3499 C C . PHE A 1 450 ? 7.248 5.848 14.424 1.00 93.00 450 PHE A C 1
ATOM 3501 O O . PHE A 1 450 ? 8.175 5.207 14.926 1.00 93.00 450 PHE A O 1
ATOM 3508 N N . GLN A 1 451 ? 7.361 7.150 14.133 1.00 91.50 451 GLN A N 1
ATOM 3509 C CA . GLN A 1 451 ? 8.534 7.962 14.487 1.00 91.50 451 GLN A CA 1
ATOM 3510 C C . GLN A 1 451 ? 8.544 8.378 15.969 1.00 91.50 451 GLN A C 1
ATOM 3512 O O . GLN A 1 451 ? 9.574 8.825 16.466 1.00 91.50 451 GLN A O 1
ATOM 3517 N N . GLY A 1 452 ? 7.425 8.219 16.685 1.00 89.12 452 GLY A N 1
ATOM 3518 C CA . GLY A 1 452 ? 7.311 8.580 18.100 1.00 89.12 452 GLY A CA 1
ATOM 3519 C C . GLY A 1 452 ? 7.233 10.087 18.358 1.00 89.12 452 GLY A C 1
ATOM 3520 O O . GLY A 1 452 ? 7.590 10.539 19.440 1.00 89.12 452 GLY A O 1
ATOM 3521 N N . LEU A 1 453 ? 6.765 10.861 17.372 1.00 86.69 453 LEU A N 1
ATOM 3522 C CA . LEU A 1 453 ? 6.578 12.315 17.467 1.00 86.69 453 LEU A CA 1
ATOM 3523 C C . LEU A 1 453 ? 5.256 12.707 18.160 1.00 86.69 453 LEU A C 1
ATOM 3525 O O . LEU A 1 453 ? 4.996 13.889 18.374 1.00 86.69 453 LEU A O 1
ATOM 3529 N N . CYS A 1 454 ? 4.408 11.727 18.485 1.00 83.38 454 CYS A N 1
ATOM 3530 C CA . CYS A 1 454 ? 3.157 11.923 19.215 1.00 83.38 454 CYS A CA 1
ATOM 3531 C C . CYS A 1 454 ? 3.382 12.024 20.735 1.00 83.38 454 CYS A C 1
ATOM 3533 O O . CYS A 1 454 ? 4.315 11.434 21.273 1.00 83.38 454 CYS A O 1
ATOM 3535 N N . GLU A 1 455 ? 2.448 12.659 21.452 1.00 80.12 455 GLU A N 1
ATOM 3536 C CA . GLU A 1 455 ? 2.444 12.737 22.928 1.00 80.12 455 GLU A CA 1
ATOM 3537 C C . GLU A 1 455 ? 2.470 11.356 23.613 1.00 80.12 455 GLU A C 1
ATOM 3539 O O . GLU A 1 455 ? 3.053 11.202 24.681 1.00 80.12 455 GLU A O 1
ATOM 3544 N N . ALA A 1 456 ? 1.880 10.339 22.974 1.00 77.81 456 ALA A N 1
ATOM 3545 C CA . ALA A 1 456 ? 1.874 8.948 23.435 1.00 77.81 456 ALA A CA 1
ATOM 3546 C C . ALA A 1 456 ? 3.158 8.160 23.084 1.00 77.81 456 ALA A C 1
ATOM 3548 O O . ALA A 1 456 ? 3.202 6.943 23.259 1.00 77.81 456 ALA A O 1
ATOM 3549 N N . GLY A 1 457 ? 4.191 8.819 22.549 1.00 86.94 457 GLY A N 1
ATOM 3550 C CA . GLY A 1 457 ? 5.410 8.173 22.067 1.00 86.94 457 GLY A CA 1
ATOM 3551 C C . GLY A 1 457 ? 5.190 7.342 20.798 1.00 86.94 457 GLY A C 1
ATOM 3552 O O . GLY A 1 457 ? 4.323 7.645 19.973 1.00 86.94 457 GLY A O 1
ATOM 3553 N N . LYS A 1 458 ? 6.015 6.303 20.615 1.00 91.31 458 LYS A N 1
ATOM 3554 C CA . LYS A 1 458 ? 5.941 5.382 19.471 1.00 91.31 458 LYS A CA 1
ATOM 3555 C C . LYS A 1 458 ? 4.948 4.257 19.759 1.00 91.31 458 LYS A C 1
ATOM 3557 O O . LYS A 1 458 ? 5.190 3.451 20.651 1.00 91.31 458 LYS A O 1
ATOM 3562 N N . TYR A 1 459 ? 3.884 4.170 18.963 1.00 92.31 459 TYR A N 1
ATOM 3563 C CA . TYR A 1 459 ? 2.835 3.150 19.123 1.00 92.31 459 TYR A CA 1
ATOM 3564 C C . TYR A 1 459 ? 2.509 2.361 17.847 1.00 92.31 459 TYR A C 1
ATOM 3566 O O . TYR A 1 459 ? 1.791 1.367 17.924 1.00 92.31 459 TYR A O 1
ATOM 3574 N N . ALA A 1 460 ? 3.050 2.749 16.690 1.00 92.88 460 ALA A N 1
ATOM 3575 C CA . ALA A 1 460 ? 2.896 2.006 15.439 1.00 92.88 460 ALA A CA 1
ATOM 3576 C C . ALA A 1 460 ? 4.218 1.357 14.987 1.00 92.88 460 ALA A C 1
ATOM 3578 O O . ALA A 1 460 ? 5.313 1.854 15.278 1.00 92.88 460 ALA A O 1
ATOM 3579 N N . CYS A 1 461 ? 4.111 0.248 14.254 1.00 91.44 461 CYS A N 1
ATOM 3580 C CA . CYS A 1 461 ? 5.232 -0.383 13.560 1.00 91.44 461 CYS A CA 1
ATOM 3581 C C . CYS A 1 461 ? 5.732 0.503 12.403 1.00 91.44 461 CYS A C 1
ATOM 3583 O O . CYS A 1 461 ? 4.982 1.317 11.859 1.00 91.44 461 CYS A O 1
ATOM 3585 N N . ALA A 1 462 ? 7.014 0.378 12.048 1.00 92.06 462 ALA A N 1
ATOM 3586 C CA . ALA A 1 462 ? 7.596 1.093 10.910 1.00 92.06 462 ALA A CA 1
ATOM 3587 C C . ALA A 1 462 ? 7.216 0.400 9.583 1.00 92.06 462 ALA A C 1
ATOM 3589 O O . ALA A 1 462 ? 7.023 -0.817 9.589 1.00 92.06 462 ALA A O 1
ATOM 3590 N N . PRO A 1 463 ? 7.137 1.129 8.455 1.00 93.25 463 PRO A N 1
ATOM 3591 C CA . PRO A 1 463 ? 6.698 0.569 7.181 1.00 93.25 463 PRO A CA 1
ATOM 3592 C C . PRO A 1 463 ? 7.863 -0.143 6.484 1.00 93.25 463 PRO A C 1
ATOM 3594 O O . PRO A 1 463 ? 8.506 0.419 5.599 1.00 93.25 463 PRO A O 1
ATOM 3597 N N . LEU A 1 464 ? 8.192 -1.349 6.944 1.00 90.75 464 LEU A N 1
ATOM 3598 C CA . LEU A 1 464 ? 9.279 -2.169 6.401 1.00 90.75 464 LEU A CA 1
ATOM 3599 C C . LEU A 1 464 ? 8.818 -2.944 5.149 1.00 90.75 464 LEU A C 1
ATOM 3601 O O . LEU A 1 464 ? 7.654 -3.337 5.095 1.00 90.75 464 LEU A O 1
ATOM 3605 N N . PRO A 1 465 ? 9.705 -3.199 4.165 1.00 88.12 465 PRO A N 1
ATOM 3606 C CA . PRO A 1 465 ? 9.418 -4.105 3.051 1.00 88.12 465 PRO A CA 1
ATOM 3607 C C . PRO A 1 465 ? 9.006 -5.509 3.535 1.00 88.12 465 PRO A C 1
ATOM 3609 O O . PRO A 1 465 ? 9.510 -5.947 4.574 1.00 88.12 465 PRO A O 1
ATOM 3612 N N . PRO A 1 466 ? 8.198 -6.280 2.778 1.00 84.69 466 PRO A N 1
ATOM 3613 C CA . PRO A 1 466 ? 7.620 -7.543 3.258 1.00 84.69 466 PRO A CA 1
ATOM 3614 C C . PRO A 1 466 ? 8.660 -8.580 3.699 1.00 84.69 466 PRO A C 1
ATOM 3616 O O . PRO A 1 466 ? 8.463 -9.295 4.678 1.00 84.69 466 PRO A O 1
ATOM 3619 N N . TYR A 1 467 ? 9.808 -8.626 3.016 1.00 83.12 467 TYR A N 1
ATOM 3620 C CA . TYR A 1 467 ? 10.906 -9.538 3.342 1.00 83.12 467 TYR A CA 1
ATOM 3621 C C . TYR A 1 467 ? 11.665 -9.157 4.634 1.00 83.12 467 TYR A C 1
ATOM 3623 O O . TYR A 1 467 ? 12.412 -9.977 5.155 1.00 83.12 467 TYR A O 1
ATOM 3631 N N . LEU A 1 468 ? 11.461 -7.940 5.161 1.00 82.94 468 LEU A N 1
ATOM 3632 C CA . LEU A 1 468 ? 11.957 -7.472 6.464 1.00 82.94 468 LEU A CA 1
ATOM 3633 C C . LEU A 1 468 ? 10.859 -7.424 7.546 1.00 82.94 468 LEU A C 1
ATOM 3635 O O . LEU A 1 468 ? 11.177 -7.171 8.703 1.00 82.94 468 LEU A O 1
ATOM 3639 N N . GLU A 1 469 ? 9.581 -7.659 7.216 1.00 74.62 469 GLU A N 1
ATOM 3640 C CA . GLU A 1 469 ? 8.524 -7.807 8.235 1.00 74.62 469 GLU A CA 1
ATOM 3641 C C . GLU A 1 469 ? 8.675 -9.121 9.026 1.00 74.62 469 GLU A C 1
ATOM 3643 O O . GLU A 1 469 ? 8.337 -9.172 10.208 1.00 74.62 469 GLU A O 1
ATOM 3648 N N . ALA A 1 470 ? 9.169 -10.184 8.376 1.00 62.19 470 ALA A N 1
ATOM 3649 C CA . ALA A 1 470 ? 9.268 -11.528 8.954 1.00 62.19 470 ALA A CA 1
ATOM 3650 C C . ALA A 1 470 ? 10.474 -11.708 9.894 1.00 62.19 470 ALA A C 1
ATOM 3652 O O . ALA A 1 470 ? 10.360 -12.360 10.932 1.00 62.19 470 ALA A O 1
ATOM 3653 N N . GLU A 1 471 ? 11.620 -11.119 9.552 1.00 55.56 471 GLU A N 1
ATOM 3654 C CA . GLU A 1 471 ? 12.785 -11.044 10.433 1.00 55.56 471 GLU A CA 1
ATOM 3655 C C . GLU A 1 471 ? 12.742 -9.709 11.173 1.00 55.56 471 GLU A C 1
ATOM 3657 O O . GLU A 1 471 ? 13.251 -8.720 10.658 1.00 55.56 471 GLU A O 1
ATOM 3662 N N . GLN A 1 472 ? 12.140 -9.664 12.370 1.00 49.00 472 GLN A N 1
ATOM 3663 C CA . GLN A 1 472 ? 12.249 -8.492 13.250 1.00 49.00 472 GLN A CA 1
ATOM 3664 C C . GLN A 1 472 ? 13.733 -8.260 13.571 1.00 49.00 472 GLN A C 1
ATOM 3666 O O . GLN A 1 472 ? 14.295 -9.035 14.349 1.00 49.00 472 GLN A O 1
ATOM 3671 N N . PRO A 1 473 ? 14.400 -7.235 13.008 1.00 43.38 473 PRO A N 1
ATOM 3672 C CA . PRO A 1 473 ? 15.804 -7.020 13.293 1.00 43.38 473 PRO A CA 1
ATOM 3673 C C . PRO A 1 473 ? 15.886 -6.349 14.659 1.00 43.38 473 PRO A C 1
ATOM 3675 O O . PRO A 1 473 ? 15.176 -5.367 14.901 1.00 43.38 473 PRO A O 1
ATOM 3678 N N . ASP A 1 474 ? 16.784 -6.817 15.526 1.00 40.72 474 ASP A N 1
ATOM 3679 C CA . ASP A 1 474 ? 17.182 -6.042 16.698 1.00 40.72 474 ASP A CA 1
ATOM 3680 C C . ASP A 1 474 ? 17.660 -4.665 16.204 1.00 40.72 474 ASP A C 1
ATOM 3682 O O . ASP A 1 474 ? 18.664 -4.537 15.499 1.00 40.72 474 ASP A O 1
ATOM 3686 N N . LEU A 1 475 ? 16.876 -3.627 16.510 1.00 45.97 475 LEU A N 1
ATOM 3687 C CA . LEU A 1 475 ? 16.893 -2.314 15.843 1.00 45.97 475 LEU A CA 1
ATOM 3688 C C . LEU A 1 475 ? 18.133 -1.446 16.160 1.00 45.97 475 LEU A C 1
ATOM 3690 O O . LEU A 1 475 ? 18.116 -0.231 15.955 1.00 45.97 475 LEU A O 1
ATOM 3694 N N . GLU A 1 476 ? 19.212 -2.056 16.653 1.00 41.53 476 GLU A N 1
ATOM 3695 C CA . GLU A 1 476 ? 20.423 -1.383 17.128 1.00 41.53 476 GLU A CA 1
ATOM 3696 C C . GLU A 1 476 ? 21.501 -1.207 16.042 1.00 41.53 476 GLU A C 1
ATOM 3698 O O . GLU A 1 476 ? 22.266 -0.243 16.104 1.00 41.53 476 GLU A O 1
ATOM 3703 N N . GLU A 1 477 ? 21.521 -2.027 14.981 1.00 41.16 477 GLU A N 1
ATOM 3704 C CA . GLU A 1 477 ? 22.425 -1.837 13.828 1.00 41.16 477 GLU A CA 1
ATOM 3705 C C . GLU A 1 477 ? 21.742 -1.135 12.643 1.00 41.16 477 GLU A C 1
ATOM 3707 O O . GLU A 1 477 ? 21.760 -1.573 11.489 1.00 41.16 477 GLU A O 1
ATOM 3712 N N . ALA A 1 478 ? 21.158 0.032 12.926 1.00 40.59 478 ALA A N 1
ATOM 3713 C CA . ALA A 1 478 ? 20.631 0.915 11.897 1.00 40.59 478 ALA A CA 1
ATOM 3714 C C . ALA A 1 478 ? 21.744 1.379 10.934 1.00 40.59 478 ALA A C 1
ATOM 3716 O O . ALA A 1 478 ? 22.516 2.307 11.205 1.00 40.59 478 ALA A O 1
ATOM 3717 N N . SER A 1 479 ? 21.756 0.790 9.734 1.00 45.38 479 SER A N 1
ATOM 3718 C CA . SER A 1 479 ? 22.313 1.438 8.544 1.00 45.38 479 SER A CA 1
ATOM 3719 C C . SER A 1 479 ? 21.832 2.893 8.491 1.00 45.38 479 SER A C 1
ATOM 3721 O O . SER A 1 479 ? 20.668 3.173 8.763 1.00 45.38 479 SER A O 1
ATOM 3723 N N . LYS A 1 480 ? 22.707 3.838 8.111 1.00 54.47 480 LYS A N 1
ATOM 3724 C CA . LYS A 1 480 ? 22.474 5.304 8.218 1.00 54.47 480 LYS A CA 1
ATOM 3725 C C . LYS A 1 480 ? 21.271 5.859 7.425 1.00 54.47 480 LYS A C 1
ATOM 3727 O O . LYS A 1 480 ? 21.090 7.075 7.366 1.00 54.47 480 LYS A O 1
ATOM 3732 N N . ARG A 1 481 ? 20.487 4.998 6.775 1.00 62.38 481 ARG A N 1
ATOM 3733 C CA . ARG A 1 481 ? 19.180 5.269 6.176 1.00 62.38 481 ARG A CA 1
ATOM 3734 C C . ARG A 1 481 ? 18.288 4.046 6.429 1.00 62.38 481 ARG A C 1
ATOM 3736 O O . ARG A 1 481 ? 18.704 2.958 6.028 1.00 62.38 481 ARG A O 1
ATOM 3743 N N . PRO A 1 482 ? 17.104 4.196 7.046 1.00 74.94 482 PRO A N 1
ATOM 3744 C CA . PRO A 1 482 ? 16.132 3.111 7.105 1.00 74.94 482 PRO A CA 1
ATOM 3745 C C . PRO A 1 482 ? 15.638 2.776 5.690 1.00 74.94 482 PRO A C 1
ATOM 3747 O O . PRO A 1 482 ? 15.488 3.672 4.851 1.00 74.94 482 PRO A O 1
ATOM 3750 N N . LEU A 1 483 ? 15.414 1.487 5.434 1.00 86.56 483 LEU A N 1
ATOM 3751 C CA . LEU A 1 483 ? 14.700 0.999 4.255 1.00 86.56 483 LEU A CA 1
ATOM 3752 C C . LEU A 1 483 ? 13.207 0.957 4.584 1.00 86.56 483 LEU A C 1
ATOM 3754 O O . LEU A 1 483 ? 12.840 0.535 5.681 1.00 86.56 483 LEU A O 1
ATOM 3758 N N . TYR A 1 484 ? 12.373 1.393 3.644 1.00 91.50 484 TYR A N 1
ATOM 3759 C CA . TYR A 1 484 ? 10.922 1.366 3.778 1.00 91.50 484 TYR A CA 1
ATOM 3760 C C . TYR A 1 484 ? 10.276 0.698 2.565 1.00 91.50 484 TYR A C 1
ATOM 3762 O O . TYR A 1 484 ? 10.880 0.583 1.500 1.00 91.50 484 TYR A O 1
ATOM 3770 N N . ASP A 1 485 ? 9.046 0.248 2.768 1.00 93.31 485 ASP A N 1
ATOM 3771 C CA . ASP A 1 485 ? 8.199 -0.403 1.777 1.00 93.31 485 ASP A CA 1
ATOM 3772 C C . ASP A 1 485 ? 7.866 0.511 0.573 1.00 93.31 485 ASP A C 1
ATOM 3774 O O . ASP A 1 485 ? 7.661 1.725 0.721 1.00 93.31 485 ASP A O 1
ATOM 3778 N N . LEU A 1 486 ? 7.773 -0.070 -0.629 1.00 94.69 486 LEU A N 1
ATOM 3779 C CA . LEU A 1 486 ? 7.438 0.654 -1.860 1.00 94.69 486 LEU A CA 1
ATOM 3780 C C . LEU A 1 486 ? 6.070 1.359 -1.799 1.00 94.69 486 LEU A C 1
ATOM 3782 O O . LEU A 1 486 ? 5.954 2.515 -2.214 1.00 94.69 486 LEU A O 1
ATOM 3786 N N . CYS A 1 487 ? 5.041 0.720 -1.243 1.00 96.00 487 CYS A N 1
ATOM 3787 C CA . CYS A 1 487 ? 3.718 1.316 -1.064 1.00 96.00 487 CYS A CA 1
ATOM 3788 C C . CYS A 1 487 ? 3.773 2.533 -0.129 1.00 96.00 487 CYS A C 1
ATOM 3790 O O . CYS A 1 487 ? 3.104 3.535 -0.385 1.00 96.00 487 CYS A O 1
ATOM 3792 N N . PHE A 1 488 ? 4.611 2.509 0.915 1.00 95.94 488 PHE A N 1
ATOM 3793 C CA . PHE A 1 488 ? 4.838 3.690 1.756 1.00 95.94 488 PHE A CA 1
ATOM 3794 C C . PHE A 1 488 ? 5.520 4.823 0.972 1.00 95.94 488 PHE A C 1
ATOM 3796 O O . PHE A 1 488 ? 5.091 5.977 1.054 1.00 95.94 488 PHE A O 1
ATOM 3803 N N . HIS A 1 489 ? 6.530 4.511 0.155 1.00 95.56 489 HIS A N 1
ATOM 3804 C CA . HIS A 1 489 ? 7.167 5.496 -0.724 1.00 95.56 489 HIS A CA 1
ATOM 3805 C C . HIS A 1 489 ? 6.190 6.098 -1.756 1.00 95.56 489 HIS A C 1
ATOM 3807 O O . HIS A 1 489 ? 6.228 7.309 -1.992 1.00 95.56 489 HIS A O 1
ATOM 3813 N N . LEU A 1 490 ? 5.279 5.299 -2.319 1.00 97.00 490 LEU A N 1
ATOM 3814 C CA . LEU A 1 490 ? 4.218 5.765 -3.222 1.00 97.00 490 LEU A CA 1
ATOM 3815 C C . LEU A 1 490 ? 3.208 6.674 -2.512 1.00 97.00 490 LEU A C 1
ATOM 3817 O O . LEU A 1 490 ? 2.870 7.737 -3.033 1.00 97.00 490 LEU A O 1
ATOM 3821 N N . LEU A 1 491 ? 2.796 6.330 -1.289 1.00 97.19 491 LEU A N 1
ATOM 3822 C CA . LEU A 1 491 ? 1.941 7.191 -0.466 1.00 97.19 491 LEU A CA 1
ATOM 3823 C C . LEU A 1 491 ? 2.623 8.531 -0.142 1.00 97.19 491 LEU A C 1
ATOM 3825 O O . LEU A 1 491 ? 1.972 9.580 -0.199 1.00 97.19 491 LEU A O 1
ATOM 3829 N N . LYS A 1 492 ? 3.937 8.534 0.133 1.00 96.19 492 LYS A N 1
ATOM 3830 C CA . LYS A 1 492 ? 4.715 9.774 0.311 1.00 96.19 492 LYS A CA 1
ATOM 3831 C C . LYS A 1 492 ? 4.766 10.603 -0.979 1.00 96.19 492 LYS A C 1
ATOM 3833 O O . LYS A 1 492 ? 4.605 11.813 -0.884 1.00 96.19 492 LYS A O 1
ATOM 3838 N N . LEU A 1 493 ? 4.910 9.985 -2.156 1.00 96.56 493 LEU A N 1
ATOM 3839 C CA . LEU A 1 493 ? 4.904 10.671 -3.462 1.00 96.56 493 LEU A CA 1
ATOM 3840 C C . LEU A 1 493 ? 3.529 11.239 -3.862 1.00 96.56 493 LEU A C 1
ATOM 3842 O O . LEU A 1 493 ? 3.444 12.283 -4.515 1.00 96.56 493 LEU A O 1
ATOM 3846 N N . TYR A 1 494 ? 2.448 10.562 -3.478 1.00 95.69 494 TYR A N 1
ATOM 3847 C CA . TYR A 1 494 ? 1.090 11.079 -3.642 1.00 95.69 494 TYR A CA 1
ATOM 3848 C C . TYR A 1 494 ? 0.838 12.289 -2.727 1.00 95.69 494 TYR A C 1
ATOM 3850 O O . TYR A 1 494 ? 0.229 13.272 -3.146 1.00 95.69 494 TYR A O 1
ATOM 3858 N N . SER A 1 495 ? 1.349 12.230 -1.492 1.00 95.06 495 SER A N 1
ATOM 3859 C CA . SER A 1 495 ? 1.180 13.276 -0.473 1.00 95.06 495 SER A CA 1
ATOM 3860 C C . SER A 1 495 ? 2.068 14.506 -0.711 1.00 95.06 495 SER A C 1
ATOM 3862 O O . SER A 1 495 ? 1.626 15.632 -0.499 1.00 95.06 495 SER A O 1
ATOM 3864 N N . ASP A 1 496 ? 3.306 14.307 -1.167 1.00 94.25 496 ASP A N 1
ATOM 3865 C CA . ASP A 1 496 ? 4.235 15.355 -1.595 1.00 94.25 496 ASP A CA 1
ATOM 3866 C C . ASP A 1 496 ? 4.817 15.008 -2.969 1.00 94.25 496 ASP A C 1
ATOM 3868 O O . ASP A 1 496 ? 5.639 14.100 -3.120 1.00 94.25 496 ASP A O 1
ATOM 3872 N N . ARG A 1 497 ? 4.442 15.797 -3.981 1.00 91.94 497 ARG A N 1
ATOM 3873 C CA . ARG A 1 497 ? 4.902 15.608 -5.364 1.00 91.94 497 ARG A CA 1
ATOM 3874 C C . ARG A 1 497 ? 6.412 15.806 -5.550 1.00 91.94 497 ARG A C 1
ATOM 3876 O O . ARG A 1 497 ? 6.936 15.400 -6.583 1.00 91.94 497 ARG A O 1
ATOM 3883 N N . HIS A 1 498 ? 7.110 16.394 -4.576 1.00 91.00 498 HIS A N 1
ATOM 3884 C CA . HIS A 1 498 ? 8.564 16.585 -4.593 1.00 91.00 498 HIS A CA 1
ATOM 3885 C C . HIS A 1 498 ? 9.324 15.454 -3.883 1.00 91.00 498 HIS A C 1
ATOM 3887 O O . HIS A 1 498 ? 10.557 15.491 -3.816 1.00 91.00 498 HIS A O 1
ATOM 3893 N N . TYR A 1 499 ? 8.622 14.437 -3.367 1.00 93.62 499 TYR A N 1
ATOM 3894 C CA . TYR A 1 499 ? 9.241 13.317 -2.671 1.00 93.62 499 TYR A CA 1
ATOM 3895 C C . TYR A 1 499 ? 10.250 12.578 -3.565 1.00 93.62 499 TYR A C 1
ATOM 3897 O O . TYR A 1 499 ? 9.989 12.265 -4.729 1.00 93.62 499 TYR A O 1
ATOM 3905 N N . GLY A 1 500 ? 11.444 12.316 -3.031 1.00 90.19 500 GLY A N 1
ATOM 3906 C CA . GLY A 1 500 ? 12.580 11.841 -3.817 1.00 90.19 500 GLY A CA 1
ATOM 3907 C C . GLY A 1 500 ? 12.423 10.406 -4.328 1.00 90.19 500 GLY A C 1
ATOM 3908 O O . GLY A 1 500 ? 12.593 9.456 -3.568 1.00 90.19 500 GLY A O 1
ATOM 3909 N N . LEU A 1 501 ? 12.256 10.247 -5.646 1.00 91.88 501 LEU A N 1
ATOM 3910 C CA . LEU A 1 501 ? 12.073 8.957 -6.337 1.00 91.88 501 LEU A CA 1
ATOM 3911 C C . LEU A 1 501 ? 13.223 7.943 -6.179 1.00 91.88 501 LEU A C 1
ATOM 3913 O O . LEU A 1 501 ? 13.092 6.807 -6.617 1.00 91.88 501 LEU A O 1
ATOM 3917 N N . GLN A 1 502 ? 14.358 8.320 -5.576 1.00 89.56 502 GLN A N 1
ATOM 3918 C CA . GLN A 1 502 ? 15.506 7.416 -5.445 1.00 89.56 502 GLN A CA 1
ATOM 3919 C C . GLN A 1 502 ? 15.171 6.160 -4.640 1.00 89.56 502 GLN A C 1
ATOM 3921 O O . GLN A 1 502 ? 15.503 5.069 -5.076 1.00 89.56 502 GLN A O 1
ATOM 3926 N N . GLN A 1 503 ? 14.595 6.328 -3.448 1.00 87.81 503 GLN A N 1
ATOM 3927 C CA . GLN A 1 503 ? 14.343 5.200 -2.544 1.00 87.81 503 GLN A CA 1
ATOM 3928 C C . GLN A 1 503 ? 13.167 4.354 -3.042 1.00 87.81 503 GLN A C 1
ATOM 3930 O O . GLN A 1 503 ? 13.187 3.142 -2.899 1.00 87.81 503 GLN A O 1
ATOM 3935 N N . LEU A 1 504 ? 12.206 5.007 -3.703 1.00 92.31 504 LEU A N 1
ATOM 3936 C CA . LEU A 1 504 ? 11.045 4.393 -4.340 1.00 92.31 504 LEU A CA 1
ATOM 3937 C C . LEU A 1 504 ? 11.443 3.435 -5.477 1.00 92.31 504 LEU A C 1
ATOM 3939 O O . LEU A 1 504 ? 10.874 2.363 -5.593 1.00 92.31 504 LEU A O 1
ATOM 3943 N N . LEU A 1 505 ? 12.422 3.795 -6.311 1.00 92.25 505 LEU A N 1
ATOM 3944 C CA . LEU A 1 505 ? 12.803 3.001 -7.492 1.00 92.25 505 LEU A CA 1
ATOM 3945 C C . LEU A 1 505 ? 13.988 2.045 -7.242 1.00 92.25 505 LEU A C 1
ATOM 3947 O O . LEU A 1 505 ? 14.491 1.422 -8.178 1.00 92.25 505 LEU A O 1
ATOM 3951 N N . GLU A 1 506 ? 14.453 1.922 -5.998 1.00 89.88 506 GLU A N 1
ATOM 3952 C CA . GLU A 1 506 ? 15.503 0.975 -5.609 1.00 89.88 506 GLU A CA 1
ATOM 3953 C C . GLU A 1 506 ? 14.888 -0.429 -5.404 1.00 89.88 506 GLU A C 1
ATOM 3955 O O . GLU A 1 506 ? 13.925 -0.535 -4.644 1.00 89.88 506 GLU A O 1
ATOM 3960 N N . PRO A 1 507 ? 15.433 -1.519 -5.988 1.00 87.31 507 PRO A N 1
ATOM 3961 C CA . PRO A 1 507 ? 14.881 -2.877 -5.839 1.00 87.31 507 PRO A CA 1
ATOM 3962 C C . PRO A 1 507 ? 14.663 -3.315 -4.382 1.00 87.31 507 PRO A C 1
ATOM 3964 O O . PRO A 1 507 ? 13.706 -4.017 -4.071 1.00 87.31 507 PRO A O 1
ATOM 3967 N N . LEU A 1 508 ? 15.497 -2.807 -3.466 1.00 86.81 508 LEU A N 1
ATOM 3968 C CA . LEU A 1 508 ? 15.418 -3.039 -2.018 1.00 86.81 508 LEU A CA 1
ATOM 3969 C C . LEU A 1 508 ? 14.144 -2.508 -1.333 1.00 86.81 508 LEU A C 1
ATOM 3971 O O . LEU A 1 508 ? 13.918 -2.822 -0.169 1.00 86.81 508 LEU A O 1
ATOM 3975 N N . ALA A 1 509 ? 13.318 -1.704 -2.006 1.00 84.56 509 ALA A N 1
ATOM 3976 C CA . ALA A 1 509 ? 11.988 -1.346 -1.504 1.00 84.56 509 ALA A CA 1
ATOM 3977 C C . ALA A 1 509 ? 10.949 -2.472 -1.711 1.00 84.56 509 ALA A C 1
ATOM 3979 O O . ALA A 1 509 ? 9.857 -2.406 -1.149 1.00 84.56 509 ALA A O 1
ATOM 3980 N N . VAL A 1 510 ? 11.288 -3.485 -2.522 1.00 82.75 510 VAL A N 1
ATOM 3981 C CA . VAL A 1 510 ? 10.402 -4.559 -3.004 1.00 82.75 510 VAL A CA 1
ATOM 3982 C C . VAL A 1 510 ? 10.936 -5.930 -2.590 1.00 82.75 510 VAL A C 1
ATOM 3984 O O . VAL A 1 510 ? 10.227 -6.710 -1.958 1.00 82.75 510 VAL A O 1
ATOM 3987 N N . THR A 1 511 ? 12.195 -6.226 -2.922 1.00 82.69 511 THR A N 1
ATOM 3988 C CA . THR A 1 511 ? 12.820 -7.542 -2.735 1.00 82.69 511 THR A CA 1
ATOM 3989 C C . THR A 1 511 ? 14.203 -7.422 -2.099 1.00 82.69 511 THR A C 1
ATOM 3991 O O . THR A 1 511 ? 14.847 -6.375 -2.113 1.00 82.69 511 THR A O 1
ATOM 3994 N N . TRP A 1 512 ? 14.708 -8.532 -1.564 1.00 77.56 512 TRP A N 1
ATOM 3995 C CA . TRP A 1 512 ? 16.107 -8.638 -1.141 1.00 77.56 512 TRP A CA 1
ATOM 3996 C C . TRP A 1 512 ? 17.080 -8.701 -2.343 1.00 77.56 512 TRP A C 1
ATOM 3998 O O . TRP A 1 512 ? 18.291 -8.504 -2.185 1.00 77.56 512 TRP A O 1
ATOM 4008 N N . GLU A 1 513 ? 16.558 -8.935 -3.552 1.00 79.88 513 GLU A N 1
ATOM 4009 C CA . GLU A 1 513 ? 17.298 -9.054 -4.806 1.00 79.88 513 GLU A CA 1
ATOM 4010 C C . GLU A 1 513 ? 17.643 -7.675 -5.382 1.00 79.88 513 GLU A C 1
ATOM 4012 O O . GLU A 1 513 ? 16.899 -7.062 -6.142 1.00 79.88 513 GLU A O 1
ATOM 4017 N N . ARG A 1 514 ? 18.853 -7.199 -5.074 1.00 81.12 514 ARG A N 1
ATOM 4018 C CA . ARG A 1 514 ? 19.403 -5.892 -5.510 1.00 81.12 514 ARG A CA 1
ATOM 4019 C C . ARG A 1 514 ? 19.464 -5.663 -7.027 1.00 81.12 514 ARG A C 1
ATOM 4021 O O . ARG A 1 514 ? 19.874 -4.585 -7.447 1.00 81.12 514 ARG A O 1
ATOM 4028 N N . LEU A 1 515 ? 19.160 -6.681 -7.823 1.00 80.56 515 LEU A N 1
ATOM 4029 C CA . LEU A 1 515 ? 19.227 -6.666 -9.279 1.00 80.56 515 LEU A CA 1
ATOM 4030 C C . LEU A 1 515 ? 17.841 -6.702 -9.932 1.00 80.56 515 LEU A C 1
ATOM 4032 O O . LEU A 1 515 ? 17.781 -6.525 -11.143 1.00 80.56 515 LEU A O 1
ATOM 4036 N N . ASP A 1 516 ? 16.755 -6.898 -9.172 1.00 85.81 516 ASP A N 1
ATOM 4037 C CA . ASP A 1 516 ? 15.409 -6.974 -9.741 1.00 85.81 516 ASP A CA 1
ATOM 4038 C C . ASP A 1 516 ? 14.825 -5.582 -10.024 1.00 85.81 516 ASP A C 1
ATOM 4040 O O . ASP A 1 516 ? 14.159 -4.968 -9.189 1.00 85.81 516 ASP A O 1
ATOM 4044 N N . TYR A 1 517 ? 15.076 -5.074 -11.230 1.00 88.88 517 TYR A N 1
ATOM 4045 C CA . TYR A 1 517 ? 14.549 -3.790 -11.685 1.00 88.88 517 TYR A CA 1
ATOM 4046 C C . TYR A 1 517 ? 13.206 -3.903 -12.424 1.00 88.88 517 TYR A C 1
ATOM 4048 O O . TYR A 1 517 ? 12.715 -2.871 -12.881 1.00 88.88 517 TYR A O 1
ATOM 4056 N N . ARG A 1 518 ? 12.576 -5.093 -12.502 1.00 90.31 518 ARG A N 1
ATOM 4057 C CA . ARG A 1 518 ? 11.302 -5.315 -13.222 1.00 90.31 518 ARG A CA 1
ATOM 4058 C C . ARG A 1 518 ? 10.232 -4.310 -12.794 1.00 90.31 518 ARG A C 1
ATOM 4060 O O . ARG A 1 518 ? 9.838 -3.440 -13.573 1.00 90.31 518 ARG A O 1
ATOM 4067 N N . LEU A 1 519 ? 9.804 -4.378 -11.531 1.00 91.88 519 LEU A N 1
ATOM 4068 C CA . LEU A 1 519 ? 8.753 -3.501 -11.009 1.00 91.88 519 LEU A CA 1
ATOM 4069 C C . LEU A 1 519 ? 9.185 -2.027 -11.024 1.00 91.88 519 LEU A C 1
ATOM 4071 O O . LEU A 1 519 ? 8.428 -1.177 -11.490 1.00 91.88 519 LEU A O 1
ATOM 4075 N N . SER A 1 520 ? 10.412 -1.725 -10.585 1.00 93.75 520 SER A N 1
ATOM 4076 C CA . SER A 1 520 ? 10.945 -0.355 -10.549 1.00 93.75 520 SER A CA 1
ATOM 4077 C C . SER A 1 520 ? 10.944 0.322 -11.921 1.00 93.75 520 SER A C 1
ATOM 4079 O O . SER A 1 520 ? 10.645 1.511 -12.018 1.00 93.75 520 SER A O 1
ATOM 4081 N N . TRP A 1 521 ? 11.261 -0.407 -12.993 1.00 94.75 521 TRP A N 1
ATOM 4082 C CA . TRP A 1 521 ? 11.300 0.159 -14.337 1.00 94.75 521 TRP A CA 1
ATOM 4083 C C . TRP A 1 521 ? 9.903 0.456 -14.888 1.00 94.75 521 TRP A C 1
ATOM 4085 O O . TRP A 1 521 ? 9.647 1.575 -15.339 1.00 94.75 521 TRP A O 1
ATOM 4095 N N . HIS A 1 522 ? 8.978 -0.505 -14.796 1.00 95.12 522 HIS A N 1
ATOM 4096 C CA . HIS A 1 522 ? 7.595 -0.298 -15.236 1.00 95.12 522 HIS A CA 1
ATOM 4097 C C . HIS A 1 522 ? 6.914 0.817 -14.427 1.00 95.12 522 HIS A C 1
ATOM 4099 O O . HIS A 1 522 ? 6.226 1.671 -14.993 1.00 95.12 522 HIS A O 1
ATOM 4105 N N . LEU A 1 523 ? 7.170 0.874 -13.115 1.00 95.31 523 LEU A N 1
ATOM 4106 C CA . LEU A 1 523 ? 6.678 1.937 -12.244 1.00 95.31 523 LEU A CA 1
ATOM 4107 C C . LEU A 1 523 ? 7.254 3.306 -12.628 1.00 95.31 523 LEU A C 1
ATOM 4109 O O . LEU A 1 523 ? 6.510 4.282 -12.670 1.00 95.31 523 LEU A O 1
ATOM 4113 N N . TRP A 1 524 ? 8.543 3.395 -12.977 1.00 95.06 524 TRP A N 1
ATOM 4114 C CA . TRP A 1 524 ? 9.137 4.635 -13.488 1.00 95.06 524 TRP A CA 1
ATOM 4115 C C . TRP A 1 524 ? 8.447 5.123 -14.771 1.00 95.06 524 TRP A C 1
ATOM 4117 O O . TRP A 1 524 ? 8.118 6.306 -14.855 1.00 95.06 524 TRP A O 1
ATOM 4127 N N . GLY A 1 525 ? 8.147 4.230 -15.720 1.00 93.88 525 GLY A N 1
ATOM 4128 C CA . GLY A 1 525 ? 7.403 4.577 -16.939 1.00 93.88 525 GLY A CA 1
ATOM 4129 C C . GLY A 1 525 ? 6.006 5.149 -16.656 1.00 93.88 525 GLY A C 1
ATOM 4130 O O . GLY A 1 525 ? 5.612 6.156 -17.245 1.00 93.88 525 GLY A O 1
ATOM 4131 N N . VAL A 1 526 ? 5.277 4.575 -15.692 1.00 95.38 526 VAL A N 1
ATOM 4132 C CA . VAL A 1 526 ? 3.971 5.107 -15.256 1.00 95.38 526 VAL A CA 1
ATOM 4133 C C . VAL A 1 526 ? 4.117 6.439 -14.515 1.00 95.38 526 VAL A C 1
ATOM 4135 O O . VAL A 1 526 ? 3.358 7.370 -14.773 1.00 95.38 526 VAL A O 1
ATOM 4138 N N . LEU A 1 527 ? 5.115 6.594 -13.643 1.00 95.06 527 LEU A N 1
ATOM 4139 C CA . LEU A 1 527 ? 5.365 7.865 -12.955 1.00 95.06 527 LEU A CA 1
ATOM 4140 C C . LEU A 1 527 ? 5.743 8.989 -13.939 1.00 95.06 527 LEU A C 1
ATOM 4142 O O . LEU A 1 527 ? 5.270 10.115 -13.780 1.00 95.06 527 LEU A O 1
ATOM 4146 N N . GLN A 1 528 ? 6.501 8.688 -14.998 1.00 93.56 528 GLN A N 1
ATOM 4147 C CA . GLN A 1 528 ? 6.743 9.616 -16.109 1.00 93.56 528 GLN A CA 1
ATOM 4148 C C . GLN A 1 528 ? 5.443 10.004 -16.838 1.00 93.56 528 GLN A C 1
ATOM 4150 O O . GLN A 1 528 ? 5.232 11.190 -17.099 1.00 93.56 528 GLN A O 1
ATOM 4155 N N . ALA A 1 529 ? 4.556 9.042 -17.127 1.00 93.62 529 ALA A N 1
ATOM 4156 C CA . ALA A 1 529 ? 3.242 9.295 -17.736 1.00 93.62 529 ALA A CA 1
ATOM 4157 C C . ALA A 1 529 ? 2.331 10.177 -16.857 1.00 93.62 529 ALA A C 1
ATOM 4159 O O . ALA A 1 529 ? 1.537 10.963 -17.375 1.00 93.62 529 ALA A O 1
ATOM 4160 N N . LEU A 1 530 ? 2.498 10.098 -15.532 1.00 93.44 530 LEU A N 1
ATOM 4161 C CA . LEU A 1 530 ? 1.868 10.952 -14.516 1.00 93.44 530 LEU A CA 1
ATOM 4162 C C . LEU A 1 530 ? 2.601 12.297 -14.293 1.00 93.44 530 LEU A C 1
ATOM 4164 O O . LEU A 1 530 ? 2.283 13.028 -13.355 1.00 93.44 530 LEU A O 1
ATOM 4168 N N . HIS A 1 531 ? 3.564 12.641 -15.154 1.00 92.69 531 HIS A N 1
ATOM 4169 C CA . HIS A 1 531 ? 4.381 13.864 -15.135 1.00 92.69 531 HIS A CA 1
ATOM 4170 C C . HIS A 1 531 ? 5.403 14.002 -13.985 1.00 92.69 531 HIS A C 1
ATOM 4172 O O . HIS A 1 531 ? 5.970 15.084 -13.793 1.00 92.69 531 HIS A O 1
ATOM 4178 N N . TYR A 1 532 ? 5.734 12.926 -13.265 1.00 92.88 532 TYR A N 1
ATOM 4179 C CA . TYR A 1 532 ? 6.856 12.931 -12.321 1.00 92.88 532 TYR A CA 1
ATOM 4180 C C . TYR A 1 532 ? 8.190 12.809 -13.073 1.00 92.88 532 TYR A C 1
ATOM 4182 O O . TYR A 1 532 ? 8.571 11.744 -13.551 1.00 92.88 532 TYR A O 1
ATOM 4190 N N . THR A 1 533 ? 8.922 13.919 -13.182 1.00 89.00 533 THR A N 1
ATOM 4191 C CA . THR A 1 533 ? 10.137 14.034 -14.018 1.00 89.00 533 THR A CA 1
ATOM 4192 C C . THR A 1 533 ? 11.432 14.232 -13.224 1.00 89.00 533 THR A C 1
ATOM 4194 O O . THR A 1 533 ? 12.516 14.278 -13.801 1.00 89.00 533 THR A O 1
ATOM 4197 N N . HIS A 1 534 ? 11.363 14.318 -11.892 1.00 91.25 534 HIS A N 1
ATOM 4198 C CA . HIS A 1 534 ? 12.470 14.745 -11.023 1.00 91.25 534 HIS A CA 1
ATOM 4199 C C . HIS A 1 534 ? 13.502 13.656 -10.666 1.00 91.25 534 HIS A C 1
ATOM 4201 O O . HIS A 1 534 ? 14.302 13.835 -9.744 1.00 91.25 534 HIS A O 1
ATOM 4207 N N . LEU A 1 535 ? 13.537 12.539 -11.399 1.00 91.81 535 LEU A N 1
ATOM 4208 C CA . LEU A 1 535 ? 14.623 11.558 -11.309 1.00 91.81 535 LEU A CA 1
ATOM 4209 C C . LEU A 1 535 ? 15.837 12.038 -12.119 1.00 91.81 535 LEU A C 1
ATOM 4211 O O . LEU A 1 535 ? 15.706 12.411 -13.281 1.00 91.81 535 LEU A O 1
ATOM 4215 N N . SER A 1 536 ? 17.041 11.997 -11.545 1.00 90.88 536 SER A N 1
ATOM 4216 C CA . SER A 1 536 ? 18.249 12.459 -12.242 1.00 90.88 536 SER A CA 1
ATOM 4217 C C . SER A 1 536 ? 18.639 11.552 -13.419 1.00 90.88 536 SER A C 1
ATOM 4219 O O . SER A 1 536 ? 18.579 10.327 -13.313 1.00 90.88 536 SER A O 1
ATOM 4221 N N . ALA A 1 537 ? 19.108 12.145 -14.524 1.00 88.62 537 ALA A N 1
ATOM 4222 C CA . ALA A 1 537 ? 19.467 11.421 -15.752 1.00 88.62 537 ALA A CA 1
ATOM 4223 C C . ALA A 1 537 ? 20.425 10.220 -15.546 1.00 88.62 537 ALA A C 1
ATOM 4225 O O . ALA A 1 537 ? 20.134 9.157 -16.092 1.00 88.62 537 ALA A O 1
ATOM 4226 N N . PRO A 1 538 ? 21.470 10.278 -14.685 1.00 89.00 538 PRO A N 1
ATOM 4227 C CA . PRO A 1 538 ? 22.318 9.110 -14.422 1.00 89.00 538 PRO A CA 1
ATOM 4228 C C . PRO A 1 538 ? 21.574 7.928 -13.781 1.00 89.00 538 PRO A C 1
ATOM 4230 O O . PRO A 1 538 ? 21.987 6.784 -13.937 1.00 89.00 538 PRO A O 1
ATOM 4233 N N . ARG A 1 539 ? 20.483 8.189 -13.047 1.00 88.38 539 ARG A N 1
ATOM 4234 C CA . ARG A 1 539 ? 19.650 7.148 -12.423 1.00 88.38 539 ARG A CA 1
ATOM 4235 C C . ARG A 1 539 ? 18.598 6.605 -13.369 1.00 88.38 539 ARG A C 1
ATOM 4237 O O . ARG A 1 539 ? 18.350 5.410 -13.328 1.00 88.38 539 ARG A O 1
ATOM 4244 N N . GLN A 1 540 ? 18.047 7.449 -14.243 1.00 90.94 540 GLN A N 1
ATOM 4245 C CA . GLN A 1 540 ? 17.269 6.971 -15.387 1.00 90.94 540 GLN A CA 1
ATOM 4246 C C . GLN A 1 540 ? 18.134 5.998 -16.200 1.00 90.94 540 GLN A C 1
ATOM 4248 O O . GLN A 1 540 ? 17.771 4.837 -16.351 1.00 90.94 540 GLN A O 1
ATOM 4253 N N . GLY A 1 541 ? 19.335 6.426 -16.609 1.00 89.75 541 GLY A N 1
ATOM 4254 C CA . GLY A 1 541 ? 20.297 5.585 -17.326 1.00 89.75 541 GLY A CA 1
ATOM 4255 C C . GLY A 1 541 ? 20.619 4.270 -16.609 1.00 89.75 541 GLY A C 1
ATOM 4256 O O . GLY A 1 541 ? 20.653 3.234 -17.262 1.00 89.75 541 GLY A O 1
ATOM 4257 N N . LEU A 1 542 ? 20.777 4.284 -15.278 1.00 89.56 542 LEU A N 1
ATOM 4258 C CA . LEU A 1 542 ? 20.949 3.063 -14.483 1.00 89.56 542 LEU A CA 1
ATOM 4259 C C . LEU A 1 542 ? 19.719 2.141 -14.541 1.00 89.56 542 LEU A C 1
ATOM 4261 O O . LEU A 1 542 ? 19.891 0.957 -14.794 1.00 89.56 542 LEU A O 1
ATOM 4265 N N . LEU A 1 543 ? 18.499 2.657 -14.345 1.00 91.81 543 LEU A N 1
ATOM 4266 C CA . LEU A 1 543 ? 17.270 1.851 -14.420 1.00 91.81 543 LEU A CA 1
ATOM 4267 C C . LEU A 1 543 ? 17.092 1.218 -15.808 1.00 91.81 543 LEU A C 1
ATOM 4269 O O . LEU A 1 543 ? 16.837 0.020 -15.904 1.00 91.81 543 LEU A O 1
ATOM 4273 N N . HIS A 1 544 ? 17.260 2.006 -16.876 1.00 92.19 544 HIS A N 1
ATOM 4274 C CA . HIS A 1 544 ? 17.162 1.509 -18.250 1.00 92.19 544 HIS A CA 1
ATOM 4275 C C . HIS A 1 544 ? 18.250 0.469 -18.547 1.00 92.19 544 HIS A C 1
ATOM 4277 O O . HIS A 1 544 ? 17.933 -0.606 -19.041 1.00 92.19 544 HIS A O 1
ATOM 4283 N N . ALA A 1 545 ? 19.516 0.745 -18.216 1.00 89.69 545 ALA A N 1
ATOM 4284 C CA . ALA A 1 545 ? 20.617 -0.176 -18.492 1.00 89.69 545 ALA A CA 1
ATOM 4285 C C . ALA A 1 545 ? 20.515 -1.478 -17.682 1.00 89.69 545 ALA A C 1
ATOM 4287 O O . ALA A 1 545 ? 20.703 -2.550 -18.250 1.00 89.69 545 ALA A O 1
ATOM 4288 N N . SER A 1 546 ? 20.184 -1.409 -16.387 1.00 88.88 546 SER A N 1
ATOM 4289 C CA . SER A 1 546 ? 20.032 -2.603 -15.550 1.00 88.88 546 SER A CA 1
ATOM 4290 C C . SER A 1 546 ? 18.889 -3.493 -16.03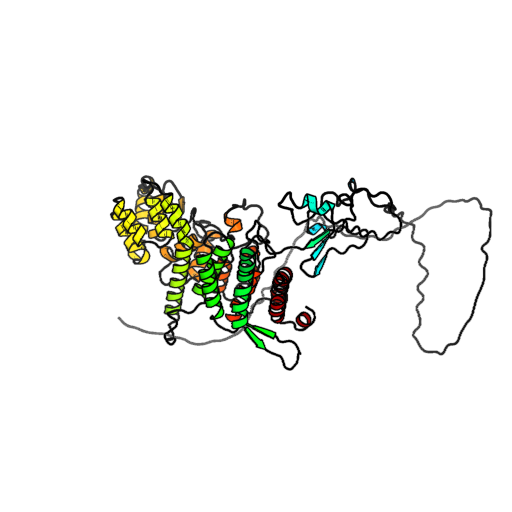5 1.00 88.88 546 SER A C 1
ATOM 4292 O O . SER A 1 546 ? 19.094 -4.696 -16.187 1.00 88.88 546 SER A O 1
ATOM 4294 N N . TYR A 1 547 ? 17.711 -2.928 -16.331 1.00 90.56 547 TYR A N 1
ATOM 4295 C CA . TYR A 1 547 ? 16.575 -3.740 -16.773 1.00 90.56 547 TYR A CA 1
ATOM 4296 C C . TYR A 1 547 ? 16.734 -4.247 -18.214 1.00 90.56 547 TYR A C 1
ATOM 4298 O O . TYR A 1 547 ? 16.467 -5.417 -18.477 1.00 90.56 547 TYR A O 1
ATOM 4306 N N . ALA A 1 548 ? 17.266 -3.428 -19.133 1.00 89.38 548 ALA A N 1
ATOM 4307 C CA . ALA A 1 548 ? 17.617 -3.888 -20.479 1.00 89.38 548 ALA A CA 1
ATOM 4308 C C . ALA A 1 548 ? 18.590 -5.069 -20.421 1.00 89.38 548 ALA A C 1
ATOM 4310 O O . ALA A 1 548 ? 18.385 -6.080 -21.089 1.00 89.38 548 ALA A O 1
ATOM 4311 N N . ALA A 1 549 ? 19.607 -4.979 -19.564 1.00 84.38 549 ALA A N 1
ATOM 4312 C CA . ALA A 1 549 ? 20.523 -6.080 -19.364 1.00 84.38 549 ALA A CA 1
ATOM 4313 C C . ALA A 1 549 ? 19.794 -7.307 -18.773 1.00 84.38 549 ALA A C 1
ATOM 4315 O O . ALA A 1 549 ? 20.082 -8.417 -19.211 1.00 84.38 549 ALA A O 1
ATOM 4316 N N . GLN A 1 550 ? 18.895 -7.176 -17.784 1.00 84.75 550 GLN A N 1
ATOM 4317 C CA . GLN A 1 550 ? 18.135 -8.337 -17.270 1.00 84.75 550 GLN A CA 1
ATOM 4318 C C . GLN A 1 550 ? 17.356 -9.045 -18.393 1.00 84.75 550 GLN A C 1
ATOM 4320 O O . GLN A 1 550 ? 17.318 -10.272 -18.442 1.00 84.75 550 GLN A O 1
ATOM 4325 N N . LEU A 1 551 ? 16.775 -8.291 -19.331 1.00 85.06 551 LEU A N 1
ATOM 4326 C CA . LEU A 1 551 ? 16.109 -8.880 -20.494 1.00 85.06 551 LEU A CA 1
ATOM 4327 C C . LEU A 1 551 ? 17.093 -9.524 -21.485 1.00 85.06 551 LEU A C 1
ATOM 4329 O O . LEU A 1 551 ? 16.760 -10.547 -22.077 1.00 85.06 551 LEU A O 1
ATOM 4333 N N . GLU A 1 552 ? 18.308 -8.986 -21.639 1.00 83.44 552 GLU A N 1
ATOM 4334 C CA . GLU A 1 552 ? 19.385 -9.624 -22.414 1.00 83.44 552 GLU A CA 1
ATOM 4335 C C . GLU A 1 552 ? 19.747 -11.005 -21.838 1.00 83.44 552 GLU A C 1
ATOM 4337 O O . GLU A 1 552 ? 19.846 -11.969 -22.598 1.00 83.44 552 GLU A O 1
ATOM 4342 N N . SER A 1 553 ? 19.890 -11.141 -20.510 1.00 77.62 553 SER A N 1
ATOM 4343 C CA . SER A 1 553 ? 20.191 -12.444 -19.887 1.00 77.62 553 SER A CA 1
ATOM 4344 C C . SER A 1 553 ? 19.031 -13.438 -19.963 1.00 77.62 553 SER A C 1
ATOM 4346 O O . SER A 1 553 ? 19.285 -14.636 -20.062 1.00 77.62 553 SER A O 1
ATOM 4348 N N . ALA A 1 554 ? 17.786 -12.954 -20.009 1.00 77.62 554 ALA A N 1
ATOM 4349 C CA . ALA A 1 554 ? 16.592 -13.755 -20.288 1.00 77.62 554 ALA A CA 1
ATOM 4350 C C . ALA A 1 554 ? 16.384 -14.074 -21.789 1.00 77.62 554 ALA A C 1
ATOM 4352 O O . ALA A 1 554 ? 15.392 -14.700 -22.153 1.00 77.62 554 ALA A O 1
ATOM 4353 N N . GLY A 1 555 ? 17.274 -13.627 -22.686 1.00 78.94 555 GLY A N 1
ATOM 4354 C CA . GLY A 1 555 ? 17.166 -13.848 -24.135 1.00 78.94 555 GLY A CA 1
ATOM 4355 C C . GLY A 1 555 ? 16.191 -12.916 -24.872 1.00 78.94 555 GLY A C 1
ATOM 4356 O O . GLY A 1 555 ? 16.107 -12.961 -26.101 1.00 78.94 555 GLY A O 1
ATOM 4357 N N . LEU A 1 556 ? 15.509 -12.006 -24.171 1.00 83.94 556 LEU A N 1
ATOM 4358 C CA . LEU A 1 556 ? 14.553 -11.031 -24.716 1.00 83.94 556 LEU A CA 1
ATOM 4359 C C . LEU A 1 556 ? 15.261 -9.775 -25.267 1.00 83.94 556 LEU A C 1
ATOM 4361 O O . LEU A 1 556 ? 14.882 -8.636 -24.989 1.00 83.94 556 LEU A O 1
ATOM 4365 N N . TRP A 1 557 ? 16.295 -9.983 -26.090 1.00 86.50 557 TRP A N 1
ATOM 4366 C CA . TRP A 1 557 ? 17.171 -8.935 -26.642 1.00 86.50 557 TRP A CA 1
ATOM 4367 C C . TRP A 1 557 ? 16.418 -7.817 -27.384 1.00 86.50 557 TRP A C 1
ATOM 4369 O O . TRP A 1 557 ? 16.810 -6.655 -27.331 1.00 86.50 557 TRP A O 1
ATOM 4379 N N . HIS A 1 558 ? 15.311 -8.143 -28.051 1.00 89.12 558 HIS A N 1
ATOM 4380 C CA . HIS A 1 558 ? 14.489 -7.176 -28.779 1.00 89.12 558 HIS A CA 1
ATOM 4381 C C . HIS A 1 558 ? 13.778 -6.197 -27.825 1.00 89.12 558 HIS A C 1
ATOM 4383 O O . HIS A 1 558 ? 13.700 -5.001 -28.112 1.00 89.12 558 HIS A O 1
ATOM 4389 N N . MET A 1 559 ? 13.352 -6.670 -26.648 1.00 90.38 559 MET A N 1
ATOM 4390 C CA . MET A 1 559 ? 12.785 -5.816 -25.600 1.00 90.38 559 MET A CA 1
ATOM 4391 C C . MET A 1 559 ? 13.871 -5.073 -24.811 1.00 90.38 559 MET A C 1
ATOM 4393 O O . MET A 1 559 ? 13.650 -3.937 -24.394 1.00 90.38 559 MET A O 1
ATOM 4397 N N . ALA A 1 560 ? 15.070 -5.652 -24.673 1.00 88.88 560 ALA A N 1
ATOM 4398 C CA . ALA A 1 560 ? 16.234 -4.942 -24.138 1.00 88.88 560 ALA A CA 1
ATOM 4399 C C . ALA A 1 560 ? 16.559 -3.691 -24.976 1.00 88.88 560 ALA A C 1
ATOM 4401 O O . ALA A 1 560 ? 16.696 -2.600 -24.423 1.00 88.88 560 ALA A O 1
ATOM 4402 N N . VAL A 1 561 ? 16.580 -3.816 -26.312 1.00 89.50 561 VAL A N 1
ATOM 4403 C CA . VAL A 1 561 ? 16.734 -2.669 -27.226 1.00 89.50 561 VAL A CA 1
ATOM 4404 C C . VAL A 1 561 ? 15.626 -1.636 -26.998 1.00 89.50 561 VAL A C 1
ATOM 4406 O O . VAL A 1 561 ? 15.936 -0.462 -26.817 1.00 89.50 561 VAL A O 1
ATOM 4409 N N . PHE A 1 562 ? 14.354 -2.047 -26.924 1.00 91.19 562 PHE A N 1
ATOM 4410 C CA . PHE A 1 562 ? 13.233 -1.137 -26.636 1.00 91.19 562 PHE A CA 1
ATOM 4411 C C . PHE A 1 562 ? 13.427 -0.334 -25.335 1.00 91.19 562 PHE A C 1
ATOM 4413 O O . PHE A 1 562 ? 13.216 0.882 -25.329 1.00 91.19 562 PHE A O 1
ATOM 4420 N N . ILE A 1 563 ? 13.898 -0.962 -24.252 1.00 91.81 563 ILE A N 1
ATOM 4421 C CA . ILE A 1 563 ? 14.208 -0.262 -22.994 1.00 91.81 563 ILE A CA 1
ATOM 4422 C C . ILE A 1 563 ? 15.322 0.777 -23.190 1.00 91.81 563 ILE A C 1
ATOM 4424 O O . ILE A 1 563 ? 15.203 1.895 -22.683 1.00 91.81 563 ILE A O 1
ATOM 4428 N N . LEU A 1 564 ? 16.385 0.442 -23.928 1.00 90.31 564 LEU A N 1
ATOM 4429 C CA . LEU A 1 564 ? 17.519 1.344 -24.166 1.00 90.31 564 LEU A CA 1
ATOM 4430 C C . LEU A 1 564 ? 17.117 2.606 -24.947 1.00 90.31 564 LEU A C 1
ATOM 4432 O O . LEU A 1 564 ? 17.658 3.676 -24.672 1.00 90.31 564 LEU A O 1
ATOM 4436 N N . LEU A 1 565 ? 16.119 2.530 -25.837 1.00 89.81 565 LEU A N 1
ATOM 4437 C CA . LEU A 1 565 ? 15.591 3.695 -26.571 1.00 89.81 565 LEU A CA 1
ATOM 4438 C C . LEU A 1 565 ? 14.909 4.753 -25.678 1.00 89.81 565 LEU A C 1
ATOM 4440 O O . LEU A 1 565 ? 14.623 5.855 -26.146 1.00 89.81 565 LEU A O 1
ATOM 4444 N N . HIS A 1 566 ? 14.646 4.446 -24.404 1.00 88.56 566 HIS A N 1
ATOM 4445 C CA . HIS A 1 566 ? 14.125 5.410 -23.429 1.00 88.56 566 HIS A CA 1
ATOM 4446 C C . HIS A 1 566 ? 15.232 6.250 -22.759 1.00 88.56 566 HIS A C 1
ATOM 4448 O O . HIS A 1 566 ? 14.930 7.205 -22.042 1.00 88.56 566 HIS A O 1
ATOM 4454 N N . ILE A 1 567 ? 16.516 5.917 -22.956 1.00 86.44 567 ILE A N 1
ATOM 4455 C CA . ILE A 1 567 ? 17.628 6.674 -22.366 1.00 86.44 567 ILE A CA 1
ATOM 4456 C C . ILE A 1 567 ? 17.711 8.060 -23.039 1.00 86.44 567 ILE A C 1
ATOM 4458 O O . ILE A 1 567 ? 17.904 8.139 -24.252 1.00 86.44 567 ILE A O 1
ATOM 4462 N N . PRO A 1 568 ? 17.641 9.174 -22.281 1.00 72.56 568 PRO A N 1
ATOM 4463 C CA . PRO A 1 568 ? 17.630 10.519 -22.864 1.00 72.56 568 PRO A CA 1
ATOM 4464 C C . PRO A 1 568 ? 18.983 10.949 -23.463 1.00 72.56 568 PRO A C 1
ATOM 4466 O O . PRO A 1 568 ? 19.046 11.894 -24.246 1.00 72.56 568 PRO A O 1
ATOM 4469 N N . GLU A 1 569 ? 20.083 10.281 -23.103 1.00 70.44 569 GLU A N 1
ATOM 4470 C CA . GLU A 1 569 ? 21.422 10.579 -23.617 1.00 70.44 569 GLU A CA 1
ATOM 4471 C C . GLU A 1 569 ? 21.751 9.744 -24.866 1.00 70.44 569 GLU A C 1
ATOM 4473 O O . GLU A 1 569 ? 22.288 8.637 -24.777 1.00 70.44 569 GLU A O 1
ATOM 4478 N N . HIS A 1 570 ? 21.506 10.312 -26.053 1.00 62.62 570 HIS A N 1
ATOM 4479 C CA . HIS A 1 570 ? 21.742 9.657 -27.353 1.00 62.62 570 HIS A CA 1
ATOM 4480 C C . HIS A 1 570 ? 23.146 9.035 -27.516 1.00 62.62 570 HIS A C 1
ATOM 4482 O O . HIS A 1 570 ? 23.298 8.020 -28.190 1.00 62.62 570 HIS A O 1
ATOM 4488 N N . ALA A 1 571 ? 24.184 9.605 -26.892 1.00 60.22 571 ALA A N 1
ATOM 4489 C CA . ALA A 1 571 ? 25.552 9.079 -26.966 1.00 60.22 571 ALA A CA 1
ATOM 4490 C C . ALA A 1 571 ? 25.732 7.708 -26.280 1.00 60.22 571 ALA A C 1
ATOM 4492 O O . ALA A 1 571 ? 26.649 6.967 -26.640 1.00 60.22 571 ALA A O 1
ATOM 4493 N N . TYR A 1 572 ? 24.872 7.376 -25.311 1.00 65.12 572 TYR A N 1
ATOM 4494 C CA . TYR A 1 572 ? 24.803 6.046 -24.706 1.00 65.12 572 TYR A CA 1
ATOM 4495 C C . TYR A 1 572 ? 23.904 5.113 -25.527 1.00 65.12 572 TYR A C 1
ATOM 4497 O O . TYR A 1 572 ? 24.317 3.986 -25.782 1.00 65.12 572 TYR A O 1
ATOM 4505 N N . VAL A 1 573 ? 22.764 5.603 -26.035 1.00 63.56 573 VAL A N 1
ATOM 4506 C CA . VAL A 1 573 ? 21.855 4.847 -26.932 1.00 63.56 573 VAL A CA 1
ATOM 4507 C C . VAL A 1 573 ? 22.557 4.360 -28.205 1.00 63.56 573 VAL A C 1
ATOM 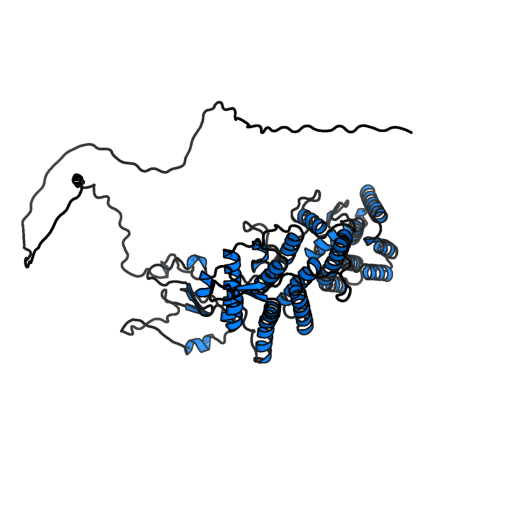4509 O O . VAL A 1 573 ? 22.292 3.264 -28.666 1.00 63.56 573 VAL A O 1
ATOM 4512 N N . HIS A 1 574 ? 23.481 5.142 -28.770 1.00 62.38 574 HIS A N 1
ATOM 4513 C CA . HIS A 1 574 ? 24.259 4.741 -29.952 1.00 62.38 574 HIS A CA 1
ATOM 4514 C C . HIS A 1 574 ? 25.370 3.706 -29.676 1.00 62.38 574 HIS A C 1
ATOM 4516 O O . HIS A 1 574 ? 26.029 3.268 -30.621 1.00 62.38 574 HIS A O 1
ATOM 4522 N N . ARG A 1 575 ? 25.669 3.397 -28.407 1.00 66.62 575 ARG A N 1
ATOM 4523 C CA . ARG A 1 575 ? 26.783 2.516 -28.006 1.00 66.62 575 ARG A CA 1
ATOM 4524 C C . ARG A 1 575 ? 26.314 1.222 -27.343 1.00 66.62 575 ARG A C 1
ATOM 4526 O O . ARG A 1 575 ? 27.034 0.230 -27.451 1.00 66.62 575 ARG A O 1
ATOM 4533 N N . ALA A 1 576 ? 25.211 1.287 -26.602 1.00 58.75 576 ALA A N 1
ATOM 4534 C CA . ALA A 1 576 ? 24.494 0.122 -26.098 1.00 58.75 576 ALA A CA 1
ATOM 4535 C C . ALA A 1 576 ? 23.785 -0.602 -27.256 1.00 58.75 576 ALA A C 1
ATOM 4537 O O . ALA A 1 576 ? 23.730 -1.845 -27.184 1.00 58.75 576 ALA A O 1
#

pLDDT: mean 70.94, std 24.9, range [22.39, 97.19]

InterPro domains:
  IPR021967 Nuclear pore complex protein NUP96, C-terminal domain [PF12110] (331-571)

Foldseek 3Di:
DDDDDDDDDDDDDDDDDDDDDDDDDDDDDDDDDDDDDDDDDDDDDDDDDDDDDDDDDDDDDDDDDDDDDDDDDDDDDDDDDDDDDDDDDDPPVDPPPPVDDDDLVPDPCNPVQQDPVCQVVLPPPDDDQDADALQWTKGQGDDPDDDPDPPVVVVVVPDPPPPDPDDDDDDDDPCPPPSPDIDTDNPQLDDDPPDDDPPPVVLVVVVCVQVQLLVLQVVQWDWDDDPVDPAIFIAGAADCSSLVSQLVVLVVVCVVPPCPDVLSVVSNLLSLLCCLLGNDQDDPPDDDPPDDPLRVQLSSLVSLLQSLLVVLVVVLVVQLVVQDPPNLLSNLLSCVLSVVLVVSLVSCVVNPVNVVSVLSVCQQPDLPSLVVLVVVLVVCQVVLVQVVDDLSVVLVSCLSNLNQWDDHPVDIRGNQPPPALSSQLSSQSRRNDHSSDGLLNSLVVSVCQCCLVDPVGHRHHAQAAPVCVVVVDPCPPDDPDDQHALSNQVSVCSNPVPRDCPSNLQCNNRDPSRLPNSSSLSVVSVCVSNVSDPDDLVVLVVSLQSVLSSCSSVVVNVSSLVSLSNRPDVVVNVVD

Secondary structure (DSSP, 8-state):
---------------PPPPPPP-----------------------------------PPP---------------PPPP-PPPPPPPP----------SSPPPGGG-TTTT-TT-GGGGGG-BTB----EEETTTEEEESSS-SS---STTGGGTTTT-------SSS---PPPGGG-TT--EEEE--SSPPP--SS-TTHHHHHHHHHHHHHHHHHHHTEEEE--TT-SS-EEEEPSSSHHHHHHHHHHHHHHHHHGGG-HHHHHHHHHHHHHHHHHSPPS-TTS------HHHHHHHHHHHHHHHHHHHHHHHHHHHHHH--TT-HHHHHHHHHHTT-HHHHHHHHHHTT-HHHHHHHTTTTT-HHHHHHHHHHHHHHHHTT-GGGS-HHHHHHHHHHHT-SEEE-SS-EEETTTT--HHHHHHHIIIIIS-TT--HHHHHHHHHHHHHT-STT---S-----HHHHSS---TTS--SS----HHHHHHHHHH-TT--HHHHTSGGGT-S-TT--HHHHHHHHHHHHTT---S-HHHHHHHHHHHHHHHHHTT-HHHHHHHHTT-S-HHHHTT-

Organism: NCBI:txid303518